Protein AF-0000000086877430 (afdb_homodimer)

Nearest PDB structures (foldseek):
  5hc3-assembly2_D  TM=6.395E-01  e=6.367E-08  uncultured bacterium
  5hc3-assembly2_C  TM=6.429E-01  e=2.778E-07  uncultured bacterium
  5hc5-assembly1_B  TM=6.258E-01  e=2.173E-07  uncultured bacterium
  5hc5-assembly2_D  TM=6.381E-01  e=4.016E-07  uncultured bacterium
  5hc4-assembly2_C  TM=6.239E-01  e=1.458E-06  uncultured bacterium

InterPro domains:
  IPR006093 Oxygen oxidoreductase covalent FAD-binding site [PS00862] (16-50)
  IPR029058 Alpha/Beta hydrolase fold [G3DSA:3.40.50.1820] (10-304)
  IPR029058 Alpha/Beta hydrolase fold [SSF53474] (7-252)

Structure (mmCIF, N/CA/C/O backbone):
data_AF-0000000086877430-model_v1
#
loop_
_entity.id
_entity.type
_entity.pdbx_description
1 polymer Chlorophyllase
#
loop_
_atom_site.group_PDB
_atom_site.id
_atom_site.type_symbol
_atom_site.label_atom_id
_atom_site.label_alt_id
_atom_site.label_comp_id
_atom_site.label_asym_id
_atom_site.label_entity_id
_atom_site.label_seq_id
_atom_site.pdbx_PDB_ins_code
_atom_site.Cartn_x
_atom_site.Cartn_y
_atom_site.Cartn_z
_atom_site.occupancy
_atom_site.B_iso_or_equiv
_atom_site.auth_seq_id
_atom_site.auth_comp_id
_atom_site.auth_asym_id
_atom_site.auth_atom_id
_atom_site.pdbx_PDB_model_num
ATOM 1 N N . MET A 1 1 ? 20.328 -13.477 3.502 1 78.12 1 MET A N 1
ATOM 2 C CA . MET A 1 1 ? 20.688 -14.234 2.307 1 78.12 1 MET A CA 1
ATOM 3 C C . MET A 1 1 ? 21.312 -13.32 1.253 1 78.12 1 MET A C 1
ATOM 5 O O . MET A 1 1 ? 20.688 -12.344 0.824 1 78.12 1 MET A O 1
ATOM 9 N N . GLU A 1 2 ? 22.562 -13.539 0.945 1 79 2 GLU A N 1
ATOM 10 C CA . GLU A 1 2 ? 23.25 -12.711 -0.045 1 79 2 GLU A CA 1
ATOM 11 C C . GLU A 1 2 ? 23.156 -13.328 -1.439 1 79 2 GLU A C 1
ATOM 13 O O . GLU A 1 2 ? 23.672 -14.422 -1.683 1 79 2 GLU A O 1
ATOM 18 N N . ILE A 1 3 ? 22.266 -12.773 -2.244 1 85.19 3 ILE A N 1
ATOM 19 C CA . ILE A 1 3 ? 22.172 -13.188 -3.639 1 85.19 3 ILE A CA 1
ATOM 20 C C . ILE A 1 3 ? 22.516 -12.008 -4.551 1 85.19 3 ILE A C 1
ATOM 22 O O . ILE A 1 3 ? 22.312 -10.852 -4.18 1 85.19 3 ILE A O 1
ATOM 26 N N . ASN A 1 4 ? 23.203 -12.367 -5.645 1 85.69 4 ASN A N 1
ATOM 27 C CA . ASN A 1 4 ? 23.469 -11.328 -6.633 1 85.69 4 ASN A CA 1
ATOM 28 C C . ASN A 1 4 ? 22.203 -10.867 -7.336 1 85.69 4 ASN A C 1
ATOM 30 O O . ASN A 1 4 ? 21.641 -11.602 -8.148 1 85.69 4 ASN A O 1
ATOM 34 N N . ILE A 1 5 ? 21.734 -9.75 -6.914 1 90.88 5 ILE A N 1
ATOM 35 C CA . ILE A 1 5 ? 20.531 -9.172 -7.492 1 90.88 5 ILE A CA 1
ATOM 36 C C . ILE A 1 5 ? 20.828 -7.762 -8 1 90.88 5 ILE A C 1
ATOM 38 O O . ILE A 1 5 ? 21.703 -7.082 -7.48 1 90.88 5 ILE A O 1
ATOM 42 N N . SER A 1 6 ? 20.234 -7.406 -9.062 1 86.75 6 SER A N 1
ATOM 43 C CA . SER A 1 6 ? 20.422 -6.074 -9.633 1 86.75 6 SER A CA 1
ATOM 44 C C . SER A 1 6 ? 20.078 -4.992 -8.617 1 86.75 6 SER A C 1
ATOM 46 O O . SER A 1 6 ? 19.25 -5.211 -7.73 1 86.75 6 SER A O 1
ATOM 48 N N . SER A 1 7 ? 20.75 -3.871 -8.703 1 92.94 7 SER A N 1
ATOM 49 C CA . SER A 1 7 ? 20.359 -2.715 -7.898 1 92.94 7 SER A CA 1
ATOM 50 C C . SER A 1 7 ? 18.938 -2.262 -8.227 1 92.94 7 SER A C 1
ATOM 52 O O . SER A 1 7 ? 18.531 -2.268 -9.391 1 92.94 7 SER A O 1
ATOM 54 N N . PRO A 1 8 ? 18.203 -1.957 -7.258 1 97.31 8 PRO A N 1
ATOM 55 C CA . PRO A 1 8 ? 16.828 -1.559 -7.508 1 97.31 8 PRO A CA 1
ATOM 56 C C . PRO A 1 8 ? 16.719 -0.225 -8.25 1 97.31 8 PRO A C 1
ATOM 58 O O . PRO A 1 8 ? 17.469 0.707 -7.957 1 97.31 8 PRO A O 1
ATOM 61 N N . ALA A 1 9 ? 15.875 -0.131 -9.195 1 98 9 ALA A N 1
ATOM 62 C CA . ALA A 1 9 ? 15.508 1.114 -9.859 1 98 9 ALA A CA 1
ATOM 63 C C . ALA A 1 9 ? 14.273 1.736 -9.211 1 98 9 ALA A C 1
ATOM 65 O O . ALA A 1 9 ? 13.477 1.039 -8.57 1 98 9 ALA A O 1
ATOM 66 N N . PRO A 1 10 ? 14.125 3.076 -9.359 1 98.31 10 PRO A N 1
ATOM 67 C CA . PRO A 1 10 ? 12.805 3.619 -9.031 1 98.31 10 PRO A CA 1
ATOM 68 C C . PRO A 1 10 ? 11.68 2.973 -9.828 1 98.31 10 PRO A C 1
ATOM 70 O O . PRO A 1 10 ? 11.914 2.463 -10.93 1 98.31 10 PRO A O 1
ATOM 73 N N . THR A 1 11 ? 10.531 2.982 -9.227 1 98.69 11 THR A N 1
ATOM 74 C CA . THR A 1 11 ? 9.414 2.332 -9.891 1 98.69 11 THR A CA 1
ATOM 75 C C . THR A 1 11 ? 8.273 3.322 -10.133 1 98.69 11 THR A C 1
ATOM 77 O O . THR A 1 11 ? 8.117 4.285 -9.383 1 98.69 11 THR A O 1
ATOM 80 N N . LEU A 1 12 ? 7.562 3.111 -11.211 1 98.38 12 LEU A N 1
ATOM 81 C CA . LEU A 1 12 ? 6.316 3.797 -11.555 1 98.38 12 LEU A CA 1
ATOM 82 C C . LEU A 1 12 ? 5.125 2.852 -11.43 1 98.38 12 LEU A C 1
ATOM 84 O O . LEU A 1 12 ? 5.148 1.746 -11.977 1 98.38 12 LEU A O 1
ATOM 88 N N . SER A 1 13 ? 4.18 3.262 -10.695 1 98.75 13 SER A N 1
ATOM 89 C CA . SER A 1 13 ? 2.936 2.516 -10.539 1 98.75 13 SER A CA 1
ATOM 90 C C . SER A 1 13 ? 1.74 3.32 -11.031 1 98.75 13 SER A C 1
ATOM 92 O O . SER A 1 13 ? 1.58 4.488 -10.672 1 98.75 13 SER A O 1
ATOM 94 N N . PHE A 1 14 ? 0.919 2.754 -11.898 1 98.81 14 PHE A N 1
ATOM 95 C CA . PHE A 1 14 ? -0.222 3.418 -12.516 1 98.81 14 PHE A CA 1
ATOM 96 C C . PHE A 1 14 ? -1.507 2.643 -12.258 1 98.81 14 PHE A C 1
ATOM 98 O O . PHE A 1 14 ? -1.559 1.428 -12.461 1 98.81 14 PHE A O 1
ATOM 105 N N . SER A 1 15 ? -2.504 3.332 -11.758 1 98.75 15 SER A N 1
ATOM 106 C CA . SER A 1 15 ? -3.766 2.654 -11.477 1 98.75 15 SER A CA 1
ATOM 107 C C . SER A 1 15 ? -4.93 3.641 -11.469 1 98.75 15 SER A C 1
ATOM 109 O O . SER A 1 15 ? -4.746 4.82 -11.164 1 98.75 15 SER A O 1
ATOM 111 N N . PRO A 1 16 ? -6.129 3.283 -11.852 1 98.62 16 PRO A N 1
ATOM 112 C CA . PRO A 1 16 ? -6.359 1.993 -12.5 1 98.62 16 PRO A CA 1
ATOM 113 C C . PRO A 1 16 ? -6.125 2.045 -14.008 1 98.62 16 PRO A C 1
ATOM 115 O O . PRO A 1 16 ? -6.266 3.105 -14.625 1 98.62 16 PRO A O 1
ATOM 118 N N . VAL A 1 17 ? -5.582 0.958 -14.547 1 98.81 17 VAL A N 1
ATOM 119 C CA . VAL A 1 17 ? -5.832 0.656 -15.953 1 98.81 17 VAL A CA 1
ATOM 120 C C . VAL A 1 17 ? -7.133 -0.132 -16.094 1 98.81 17 VAL A C 1
ATOM 122 O O . VAL A 1 17 ? -7.371 -1.081 -15.344 1 98.81 17 VAL A O 1
ATOM 125 N N . VAL A 1 18 ? -7.984 0.205 -17.031 1 98.56 18 VAL A N 1
ATOM 126 C CA . VAL A 1 18 ? -9.312 -0.391 -17.125 1 98.56 18 VAL A CA 1
ATOM 127 C C . VAL A 1 18 ? -9.445 -1.147 -18.438 1 98.56 18 VAL A C 1
ATOM 129 O O . VAL A 1 18 ? -9.141 -0.607 -19.516 1 98.56 18 VAL A O 1
ATOM 132 N N . LEU A 1 19 ? -9.836 -2.363 -18.391 1 98.56 19 LEU A N 1
ATOM 133 C CA . LEU A 1 19 ? -10.18 -3.176 -19.562 1 98.56 19 LEU A CA 1
ATOM 134 C C . LEU A 1 19 ? -11.633 -3.619 -19.5 1 98.56 19 LEU A C 1
ATOM 136 O O . LEU A 1 19 ? -12.102 -4.129 -18.484 1 98.56 19 LEU A O 1
ATOM 140 N N . SER A 1 20 ? -12.305 -3.422 -20.531 1 97.5 20 SER A N 1
ATOM 141 C CA . SER A 1 20 ? -13.633 -4.023 -20.656 1 97.5 20 SER A CA 1
ATOM 142 C C . SER A 1 20 ? -13.531 -5.516 -20.938 1 97.5 20 SER A C 1
ATOM 144 O O . SER A 1 20 ? -12.711 -5.949 -21.75 1 97.5 20 SER A O 1
ATOM 146 N N . VAL A 1 21 ? -14.289 -6.297 -20.219 1 96.38 21 VAL A N 1
ATOM 147 C CA . VAL A 1 21 ? -14.398 -7.738 -20.438 1 96.38 21 VAL A CA 1
ATOM 148 C C . VAL A 1 21 ? -15.844 -8.109 -20.75 1 96.38 21 VAL A C 1
ATOM 150 O O . VAL A 1 21 ? -16.734 -7.891 -19.938 1 96.38 21 VAL A O 1
ATOM 153 N N . PRO A 1 22 ? -16.125 -8.633 -21.922 1 94.38 22 PRO A N 1
ATOM 154 C CA . PRO A 1 22 ? -17.5 -8.992 -22.266 1 94.38 22 PRO A CA 1
ATOM 155 C C . PRO A 1 22 ? -18.141 -9.922 -21.234 1 94.38 22 PRO A C 1
ATOM 157 O O . PRO A 1 22 ? -17.562 -10.945 -20.875 1 94.38 22 PRO A O 1
ATOM 160 N N . GLY A 1 23 ? -19.297 -9.492 -20.781 1 92.12 23 GLY A N 1
ATOM 161 C CA . GLY A 1 23 ? -20.078 -10.336 -19.891 1 92.12 23 GLY A CA 1
ATOM 162 C C . GLY A 1 23 ? -19.656 -10.219 -18.438 1 92.12 23 GLY A C 1
ATOM 163 O O . GLY A 1 23 ? -20.297 -10.789 -17.547 1 92.12 23 GLY A O 1
ATOM 164 N N . ARG A 1 24 ? -18.594 -9.555 -18.172 1 94.44 24 ARG A N 1
ATOM 165 C CA . ARG A 1 24 ? -18.125 -9.375 -16.797 1 94.44 24 ARG A CA 1
ATOM 166 C C . ARG A 1 24 ? -18.984 -8.352 -16.062 1 94.44 24 ARG A C 1
ATOM 168 O O . ARG A 1 24 ? -19.406 -7.355 -16.641 1 94.44 24 ARG A O 1
ATOM 175 N N . ALA A 1 25 ? -19.25 -8.547 -14.82 1 93.81 25 ALA A N 1
ATOM 176 C CA . ALA A 1 25 ? -20.156 -7.719 -14.031 1 93.81 25 ALA A CA 1
ATOM 177 C C . ALA A 1 25 ? -19.672 -6.27 -13.984 1 93.81 25 ALA A C 1
ATOM 179 O O . ALA A 1 25 ? -20.484 -5.34 -13.969 1 93.81 25 ALA A O 1
ATOM 180 N N . VAL A 1 26 ? -18.375 -6.051 -13.852 1 96.25 26 VAL A N 1
ATOM 181 C CA . VAL A 1 26 ? -17.75 -4.734 -13.859 1 96.25 26 VAL A CA 1
ATOM 182 C C . VAL A 1 26 ? -16.453 -4.785 -14.672 1 96.25 26 VAL A C 1
ATOM 184 O O . VAL A 1 26 ? -15.891 -5.863 -14.883 1 96.25 26 VAL A O 1
ATOM 187 N N . ASP A 1 27 ? -15.969 -3.666 -15.125 1 97.88 27 ASP A N 1
ATOM 188 C CA . ASP A 1 27 ? -14.719 -3.613 -15.875 1 97.88 27 ASP A CA 1
ATOM 189 C C . ASP A 1 27 ? -13.555 -4.129 -15.039 1 97.88 27 ASP A C 1
ATOM 191 O O . ASP A 1 27 ? -13.57 -4.027 -13.812 1 97.88 27 ASP A O 1
ATOM 195 N N . LEU A 1 28 ? -12.648 -4.742 -15.719 1 98.75 28 LEU A N 1
ATOM 196 C CA . LEU A 1 28 ? -11.43 -5.211 -15.062 1 98.75 28 LEU A CA 1
ATOM 197 C C . LEU A 1 28 ? -10.477 -4.051 -14.797 1 98.75 28 LEU A C 1
ATOM 199 O O . LEU A 1 28 ? -10.031 -3.383 -15.727 1 98.75 28 LEU A O 1
ATOM 203 N N . GLN A 1 29 ? -10.242 -3.791 -13.539 1 98.75 29 GLN A N 1
ATOM 204 C CA . GLN A 1 29 ? -9.297 -2.756 -13.148 1 98.75 29 GLN A CA 1
ATOM 205 C C . GLN A 1 29 ? -8 -3.369 -12.625 1 98.75 29 GLN A C 1
ATOM 207 O O . GLN A 1 29 ? -8.023 -4.398 -11.953 1 98.75 29 GLN A O 1
ATOM 212 N N . MET A 1 30 ? -6.895 -2.744 -12.984 1 98.88 30 MET A N 1
ATOM 213 C CA . MET A 1 30 ? -5.609 -3.295 -12.562 1 98.88 30 MET A CA 1
ATOM 214 C C . MET A 1 30 ? -4.621 -2.182 -12.227 1 98.88 30 MET A C 1
ATOM 216 O O . MET A 1 30 ? -4.828 -1.028 -12.609 1 98.88 30 MET A O 1
ATOM 220 N N . ARG A 1 31 ? -3.674 -2.457 -11.438 1 98.88 31 ARG A N 1
ATOM 221 C CA . ARG A 1 31 ? -2.471 -1.662 -11.211 1 98.88 31 ARG A CA 1
ATOM 222 C C . ARG A 1 31 ? -1.286 -2.229 -11.984 1 98.88 31 ARG A C 1
ATOM 224 O O . ARG A 1 31 ? -1.097 -3.447 -12.039 1 98.88 31 ARG A O 1
ATOM 231 N N . VAL A 1 32 ? -0.552 -1.363 -12.625 1 98.94 32 VAL A N 1
ATOM 232 C CA . VAL A 1 32 ? 0.665 -1.747 -13.336 1 98.94 32 VAL A CA 1
ATOM 233 C C . VAL A 1 32 ? 1.867 -1.037 -12.719 1 98.94 32 VAL A C 1
ATOM 235 O O . VAL A 1 32 ? 1.886 0.191 -12.617 1 98.94 32 VAL A O 1
ATOM 238 N N . THR A 1 33 ? 2.85 -1.758 -12.25 1 98.94 33 THR A N 1
ATOM 239 C CA . THR A 1 33 ? 4.082 -1.234 -11.672 1 98.94 33 THR A CA 1
ATOM 240 C C . THR A 1 33 ? 5.289 -1.655 -12.508 1 98.94 33 THR A C 1
ATOM 242 O O . THR A 1 33 ? 5.457 -2.836 -12.812 1 98.94 33 THR A O 1
ATOM 245 N N . ALA A 1 34 ? 6.109 -0.729 -12.875 1 98.81 34 ALA A N 1
ATOM 246 C CA . ALA A 1 34 ? 7.246 -0.963 -13.758 1 98.81 34 ALA A CA 1
ATOM 247 C C . ALA A 1 34 ? 8.484 -0.203 -13.281 1 98.81 34 ALA A C 1
ATOM 249 O O . ALA A 1 34 ? 8.367 0.812 -12.594 1 98.81 34 ALA A O 1
ATOM 250 N N . PRO A 1 35 ? 9.68 -0.767 -13.562 1 98.56 35 PRO A N 1
ATOM 251 C CA . PRO A 1 35 ? 10.867 0.068 -13.336 1 98.56 35 PRO A CA 1
ATOM 252 C C . PRO A 1 35 ? 10.883 1.316 -14.211 1 98.56 35 PRO A C 1
ATOM 254 O O . PRO A 1 35 ? 10.445 1.272 -15.367 1 98.56 35 PRO A O 1
ATOM 257 N N . ALA A 1 36 ? 11.406 2.361 -13.711 1 97.06 36 ALA A N 1
ATOM 258 C CA . ALA A 1 36 ? 11.445 3.633 -14.43 1 97.06 36 ALA A CA 1
ATOM 259 C C . ALA A 1 36 ? 12.328 3.533 -15.672 1 97.06 36 ALA A C 1
ATOM 261 O O . ALA A 1 36 ? 12.156 4.293 -16.625 1 97.06 36 ALA A O 1
ATOM 262 N N . THR A 1 37 ? 13.25 2.605 -15.625 1 95.88 37 THR A N 1
ATOM 263 C CA . THR A 1 37 ? 14.195 2.463 -16.734 1 95.88 37 THR A CA 1
ATOM 264 C C . THR A 1 37 ? 14.219 1.023 -17.234 1 95.88 37 THR A C 1
ATOM 266 O O . THR A 1 37 ? 13.664 0.126 -16.594 1 95.88 37 THR A O 1
ATOM 269 N N . GLY A 1 38 ? 14.758 0.884 -18.422 1 96.56 38 GLY A N 1
ATOM 270 C CA . GLY A 1 38 ? 14.914 -0.44 -19 1 96.56 38 GLY A CA 1
ATOM 271 C C . GLY A 1 38 ? 13.945 -0.704 -20.141 1 96.56 38 GLY A C 1
ATOM 272 O O . GLY A 1 38 ? 12.961 0.023 -20.312 1 96.56 38 GLY A O 1
ATOM 273 N N . SER A 1 39 ? 14.289 -1.677 -20.953 1 97.69 39 SER A N 1
ATOM 274 C CA . SER A 1 39 ? 13.484 -2.152 -22.078 1 97.69 39 SER A CA 1
ATOM 275 C C . SER A 1 39 ? 13.414 -3.676 -22.094 1 97.69 39 SER A C 1
ATOM 277 O O . SER A 1 39 ? 14.094 -4.344 -21.312 1 97.69 39 SER A O 1
ATOM 279 N N . GLU A 1 40 ? 12.5 -4.16 -22.969 1 98.25 40 GLU A N 1
ATOM 280 C CA . GLU A 1 40 ? 12.281 -5.602 -23.047 1 98.25 40 GLU A CA 1
ATOM 281 C C . GLU A 1 40 ? 12.031 -6.199 -21.672 1 98.25 40 GLU A C 1
ATOM 283 O O . GLU A 1 40 ? 12.695 -7.16 -21.266 1 98.25 40 GLU A O 1
ATOM 288 N N . LEU A 1 41 ? 11.18 -5.543 -20.969 1 98.69 41 LEU A N 1
ATOM 289 C CA . LEU A 1 41 ? 10.898 -5.93 -19.594 1 98.69 41 LEU A CA 1
ATOM 290 C C . LEU A 1 41 ? 9.969 -7.137 -19.547 1 98.69 41 LEU A C 1
ATOM 292 O O . LEU A 1 41 ? 8.891 -7.121 -20.141 1 98.69 41 LEU A O 1
ATOM 296 N N . PRO A 1 42 ? 10.352 -8.195 -18.859 1 98.88 42 PRO A N 1
ATOM 297 C CA . PRO A 1 42 ? 9.43 -9.312 -18.641 1 98.88 42 PRO A CA 1
ATOM 298 C C . PRO A 1 42 ? 8.227 -8.93 -17.781 1 98.88 42 PRO A C 1
ATOM 300 O O . PRO A 1 42 ? 8.258 -7.902 -17.094 1 98.88 42 PRO A O 1
ATOM 303 N N . ILE A 1 43 ? 7.16 -9.75 -17.875 1 98.94 43 ILE A N 1
ATOM 304 C CA . ILE A 1 43 ? 5.875 -9.422 -17.266 1 98.94 43 ILE A CA 1
ATOM 305 C C . ILE A 1 43 ? 5.539 -10.461 -16.188 1 98.94 43 ILE A C 1
ATOM 307 O O . ILE A 1 43 ? 5.742 -11.656 -16.391 1 98.94 43 ILE A O 1
ATOM 311 N N . ILE A 1 44 ? 5.121 -10.023 -15.055 1 99 44 ILE A N 1
ATOM 312 C CA . ILE A 1 44 ? 4.512 -10.883 -14.047 1 99 44 ILE A CA 1
ATOM 313 C C . ILE A 1 44 ? 3.035 -10.531 -13.891 1 99 44 ILE A C 1
ATOM 315 O O . ILE A 1 44 ? 2.697 -9.383 -13.586 1 99 44 ILE A O 1
ATOM 319 N N . LEU A 1 45 ? 2.123 -11.43 -14.148 1 99 45 LEU A N 1
ATOM 320 C CA . LEU A 1 45 ? 0.729 -11.32 -13.734 1 99 45 LEU A CA 1
ATOM 321 C C . LEU A 1 45 ? 0.551 -11.773 -12.289 1 99 45 LEU A C 1
ATOM 323 O O . LEU A 1 45 ? 0.871 -12.914 -11.953 1 99 45 LEU A O 1
ATOM 327 N N . LEU A 1 46 ? 0.121 -10.891 -11.414 1 99 46 LEU A N 1
ATOM 328 C CA . LEU A 1 46 ? 0.008 -11.203 -9.992 1 99 46 LEU A CA 1
ATOM 329 C C . LEU A 1 46 ? -1.454 -11.32 -9.57 1 99 46 LEU A C 1
ATOM 331 O O . LEU A 1 46 ? -2.197 -10.336 -9.633 1 99 46 LEU A O 1
ATOM 335 N N . SER A 1 47 ? -1.87 -12.469 -9.164 1 98.94 47 SER A N 1
ATOM 336 C CA . SER A 1 47 ? -3.244 -12.766 -8.773 1 98.94 47 SER A CA 1
ATOM 337 C C . SER A 1 47 ? -3.396 -12.773 -7.258 1 98.94 47 SER A C 1
ATOM 339 O O . SER A 1 47 ? -2.727 -13.539 -6.562 1 98.94 47 SER A O 1
ATOM 341 N N . HIS A 1 48 ? -4.258 -11.914 -6.758 1 98.88 48 HIS A N 1
ATOM 342 C CA . HIS A 1 48 ? -4.465 -11.812 -5.32 1 98.88 48 HIS A CA 1
ATOM 343 C C . HIS A 1 48 ? -5.289 -12.984 -4.793 1 98.88 48 HIS A C 1
ATOM 345 O O . HIS A 1 48 ? -5.98 -13.656 -5.562 1 98.88 48 HIS A O 1
ATOM 351 N N . GLY A 1 49 ? -5.156 -13.227 -3.531 1 98.44 49 GLY A N 1
ATOM 352 C CA . GLY A 1 49 ? -5.941 -14.25 -2.863 1 98.44 49 GLY A CA 1
ATOM 353 C C . GLY A 1 49 ? -7.352 -13.797 -2.529 1 98.44 49 GLY A C 1
ATOM 354 O O . GLY A 1 49 ? -7.871 -12.867 -3.145 1 98.44 49 GLY A O 1
ATOM 355 N N . HIS A 1 50 ? -7.969 -14.594 -1.764 1 96.38 50 HIS A N 1
ATOM 356 C CA . HIS A 1 50 ? -9.305 -14.305 -1.249 1 96.38 50 HIS A CA 1
ATOM 357 C C . HIS A 1 50 ? -9.312 -14.297 0.276 1 96.38 50 HIS A C 1
ATOM 359 O O . HIS A 1 50 ? -8.57 -15.047 0.911 1 96.38 50 HIS A O 1
ATOM 365 N N . GLY A 1 51 ? -10.094 -13.469 0.875 1 91.56 51 GLY A N 1
ATOM 366 C CA . GLY A 1 51 ? -10.195 -13.398 2.322 1 91.56 51 GLY A CA 1
ATOM 367 C C . GLY A 1 51 ? -11.016 -12.219 2.807 1 91.56 51 GLY A C 1
ATOM 368 O O . GLY A 1 51 ? -11.68 -11.547 2.012 1 91.56 51 GLY A O 1
ATOM 369 N N . PRO A 1 52 ? -11.008 -12 4.059 1 90.44 52 PRO A N 1
ATOM 370 C CA . PRO A 1 52 ? -11.93 -11.039 4.664 1 90.44 52 PRO A CA 1
ATOM 371 C C . PRO A 1 52 ? -11.406 -9.602 4.598 1 90.44 52 PRO A C 1
ATOM 373 O O . PRO A 1 52 ? -12.102 -8.672 5.027 1 90.44 52 PRO A O 1
ATOM 376 N N . SER A 1 53 ? -10.164 -9.422 4.09 1 96.06 53 SER A N 1
ATOM 377 C CA . SER A 1 53 ? -9.648 -8.055 4 1 96.06 53 SER A CA 1
ATOM 378 C C . SER A 1 53 ? -10.539 -7.188 3.111 1 96.06 53 SER A C 1
ATOM 380 O O . SER A 1 53 ? -11.07 -7.664 2.105 1 96.06 53 SER A O 1
ATOM 382 N N . ASN A 1 54 ? -10.625 -5.891 3.449 1 97.31 54 ASN A N 1
ATOM 383 C CA . ASN A 1 54 ? -11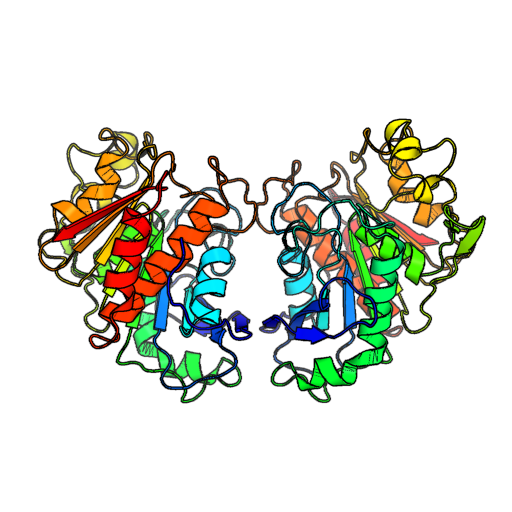.477 -4.969 2.697 1 97.31 54 ASN A CA 1
ATOM 384 C C . ASN A 1 54 ? -10.844 -4.602 1.354 1 97.31 54 ASN A C 1
ATOM 386 O O . ASN A 1 54 ? -11.555 -4.406 0.366 1 97.31 54 ASN A O 1
ATOM 390 N N . HIS A 1 55 ? -9.461 -4.516 1.332 1 97.81 55 HIS A N 1
ATOM 391 C CA . HIS A 1 55 ? -8.859 -3.893 0.158 1 97.81 55 HIS A CA 1
ATOM 392 C C . HIS A 1 55 ? -7.699 -4.723 -0.376 1 97.81 55 HIS A C 1
ATOM 394 O O . HIS A 1 55 ? -7.285 -4.551 -1.525 1 97.81 55 HIS A O 1
ATOM 400 N N . LEU A 1 56 ? -7.137 -5.656 0.407 1 98.06 56 LEU A N 1
ATOM 401 C CA . LEU A 1 56 ? -5.883 -6.301 0.033 1 98.06 56 LEU A CA 1
ATOM 402 C C . LEU A 1 56 ? -6.102 -7.297 -1.102 1 98.06 56 LEU A C 1
ATOM 404 O O . LEU A 1 56 ? -5.199 -7.527 -1.911 1 98.06 56 LEU A O 1
ATOM 408 N N . SER A 1 57 ? -7.301 -7.93 -1.146 1 98.06 57 SER A N 1
ATOM 409 C CA . SER A 1 57 ? -7.633 -8.836 -2.238 1 98.06 57 SER A CA 1
ATOM 410 C C . SER A 1 57 ? -8.086 -8.07 -3.477 1 98.06 57 SER A C 1
ATOM 412 O O . SER A 1 57 ? -9.211 -8.234 -3.941 1 98.06 57 SER A O 1
ATOM 414 N N . SER A 1 58 ? -7.27 -7.266 -4.023 1 98.62 58 SER A N 1
ATOM 415 C CA . SER A 1 58 ? -7.492 -6.367 -5.152 1 98.62 58 SER A CA 1
ATOM 416 C C . SER A 1 58 ? -6.172 -5.852 -5.719 1 98.62 58 SER A C 1
ATOM 418 O O . SER A 1 58 ? -5.102 -6.344 -5.355 1 98.62 58 SER A O 1
ATOM 420 N N . LEU A 1 59 ? -6.254 -4.801 -6.586 1 98.75 59 LEU A N 1
ATOM 421 C CA . LEU A 1 59 ? -5.082 -4.133 -7.141 1 98.75 59 LEU A CA 1
ATOM 422 C C . LEU A 1 59 ? -4.332 -3.363 -6.059 1 98.75 59 LEU A C 1
ATOM 424 O O . LEU A 1 59 ? -3.215 -2.891 -6.289 1 98.75 59 LEU A O 1
ATOM 428 N N . ASN A 1 60 ? -4.848 -3.281 -4.785 1 98.5 60 ASN A N 1
ATOM 429 C CA . ASN A 1 60 ? -4.234 -2.533 -3.693 1 98.5 60 ASN A CA 1
ATOM 430 C C . ASN A 1 60 ? -3.389 -3.436 -2.801 1 98.5 60 ASN A C 1
ATOM 432 O O . ASN A 1 60 ? -2.768 -2.963 -1.845 1 98.5 60 ASN A O 1
ATOM 436 N N . GLY A 1 61 ? -3.359 -4.742 -3.096 1 98.56 61 GLY A N 1
ATOM 437 C CA . GLY A 1 61 ? -2.629 -5.684 -2.264 1 98.56 61 GLY A CA 1
ATOM 438 C C . GLY A 1 61 ? -1.288 -6.086 -2.852 1 98.56 61 GLY A C 1
ATOM 439 O O . GLY A 1 61 ? -0.975 -5.734 -3.99 1 98.56 61 GLY A O 1
ATOM 440 N N . TYR A 1 62 ? -0.428 -6.625 -1.98 1 98.81 62 TYR A N 1
ATOM 441 C CA . TYR A 1 62 ? 0.791 -7.348 -2.33 1 98.81 62 TYR A CA 1
ATOM 442 C C . TYR A 1 62 ? 1.896 -6.383 -2.744 1 98.81 62 TYR A C 1
ATOM 444 O O . TYR A 1 62 ? 2.768 -6.73 -3.543 1 98.81 62 TYR A O 1
ATOM 452 N N . ALA A 1 63 ? 1.87 -5.188 -2.199 1 98.69 63 ALA A N 1
ATOM 453 C CA . ALA A 1 63 ? 2.895 -4.188 -2.484 1 98.69 63 ALA A CA 1
ATOM 454 C C . ALA A 1 63 ? 4.289 -4.723 -2.17 1 98.69 63 ALA A C 1
ATOM 456 O O . ALA A 1 63 ? 5.242 -4.457 -2.904 1 98.69 63 ALA A O 1
ATOM 457 N N . PRO A 1 64 ? 4.527 -5.539 -1.091 1 98.75 64 PRO A N 1
ATOM 458 C CA . PRO A 1 64 ? 5.879 -6.02 -0.796 1 98.75 64 PRO A CA 1
ATOM 459 C C . PRO A 1 64 ? 6.496 -6.793 -1.959 1 98.75 64 PRO A C 1
ATOM 461 O O . PRO A 1 64 ? 7.695 -6.664 -2.227 1 98.75 64 PRO A O 1
ATOM 464 N N . LEU A 1 65 ? 5.656 -7.52 -2.662 1 98.94 65 LEU A N 1
ATOM 465 C CA . LEU A 1 65 ? 6.164 -8.32 -3.771 1 98.94 65 LEU A CA 1
ATOM 466 C C . LEU A 1 65 ? 6.227 -7.492 -5.051 1 98.94 65 LEU A C 1
ATOM 468 O O . LEU A 1 65 ? 7.254 -7.473 -5.734 1 98.94 65 LEU A O 1
ATOM 472 N N . ALA A 1 66 ? 5.137 -6.793 -5.383 1 98.94 66 ALA A N 1
ATOM 473 C CA . ALA A 1 66 ? 5.031 -6.039 -6.633 1 98.94 66 ALA A CA 1
ATOM 474 C C . ALA A 1 66 ? 6.121 -4.977 -6.727 1 98.94 66 ALA A C 1
ATOM 476 O O . ALA A 1 66 ? 6.77 -4.836 -7.766 1 98.94 66 ALA A O 1
ATOM 477 N N . ASN A 1 67 ? 6.332 -4.254 -5.629 1 98.75 67 ASN A N 1
ATOM 478 C CA . ASN A 1 67 ? 7.34 -3.201 -5.621 1 98.75 67 ASN A CA 1
ATOM 479 C C . ASN A 1 67 ? 8.742 -3.768 -5.805 1 98.75 67 ASN A C 1
ATOM 481 O O . ASN A 1 67 ? 9.555 -3.203 -6.543 1 98.75 67 ASN A O 1
ATOM 485 N N . PHE A 1 68 ? 9.008 -4.887 -5.129 1 98.75 68 PHE A N 1
ATOM 486 C CA . PHE A 1 68 ? 10.336 -5.48 -5.223 1 98.75 68 PHE A CA 1
ATOM 487 C C . PHE A 1 68 ? 10.602 -5.988 -6.633 1 98.75 68 PHE A C 1
ATOM 489 O O . PHE A 1 68 ? 11.648 -5.695 -7.219 1 98.75 68 PHE A O 1
ATOM 496 N N . TRP A 1 69 ? 9.633 -6.785 -7.184 1 98.88 69 TRP A N 1
ATOM 497 C CA . TRP A 1 69 ? 9.805 -7.336 -8.523 1 98.88 69 TRP A CA 1
ATOM 498 C C . TRP A 1 69 ? 9.969 -6.223 -9.555 1 98.88 69 TRP A C 1
ATOM 500 O O . TRP A 1 69 ? 10.852 -6.297 -10.414 1 98.88 69 TRP A O 1
ATOM 510 N N . ALA A 1 70 ? 9.188 -5.172 -9.438 1 98.88 70 ALA A N 1
ATOM 511 C CA . ALA A 1 70 ? 9.273 -4.062 -10.383 1 98.88 70 ALA A CA 1
ATOM 512 C C . ALA A 1 70 ? 10.617 -3.352 -10.273 1 98.88 70 ALA A C 1
ATOM 514 O O . ALA A 1 70 ? 11.266 -3.072 -11.289 1 98.88 70 ALA A O 1
ATOM 515 N N . ALA A 1 71 ? 11.039 -3.094 -9.047 1 98.75 71 ALA A N 1
ATOM 516 C CA . ALA A 1 71 ? 12.305 -2.398 -8.844 1 98.75 71 ALA A CA 1
ATOM 517 C C . ALA A 1 71 ? 13.469 -3.193 -9.422 1 98.75 71 ALA A C 1
ATOM 519 O O . ALA A 1 71 ? 14.531 -2.633 -9.719 1 98.75 71 ALA A O 1
ATOM 520 N N . HIS A 1 72 ? 13.219 -4.477 -9.578 1 98.31 72 HIS A N 1
ATOM 521 C CA . HIS A 1 72 ? 14.297 -5.332 -10.055 1 98.31 72 HIS A CA 1
ATOM 522 C C . HIS A 1 72 ? 13.984 -5.883 -11.445 1 98.31 72 HIS A C 1
ATOM 524 O O . HIS A 1 72 ? 14.359 -7.012 -11.766 1 98.31 72 HIS A O 1
ATOM 530 N N . GLY A 1 73 ? 13.195 -5.227 -12.219 1 98.25 73 GLY A N 1
ATOM 531 C CA . GLY A 1 73 ? 13.273 -5.398 -13.664 1 98.25 73 GLY A CA 1
ATOM 532 C C . GLY A 1 73 ? 12.047 -6.07 -14.25 1 98.25 73 GLY A C 1
ATOM 533 O O . GLY A 1 73 ? 12.023 -6.41 -15.43 1 98.25 73 GLY A O 1
ATOM 534 N N . PHE A 1 74 ? 11.008 -6.273 -13.469 1 98.81 74 PHE A N 1
ATOM 535 C CA . PHE A 1 74 ? 9.773 -6.848 -14 1 98.81 74 PHE A CA 1
ATOM 536 C C . PHE A 1 74 ? 8.68 -5.789 -14.094 1 98.81 74 PHE A C 1
ATOM 538 O O . PHE A 1 74 ? 8.648 -4.848 -13.297 1 98.81 74 PHE A O 1
ATOM 545 N N . VAL A 1 75 ? 7.824 -5.887 -15.031 1 98.94 75 VAL A N 1
ATOM 546 C CA . VAL A 1 75 ? 6.539 -5.195 -14.992 1 98.94 75 VAL A CA 1
ATOM 547 C C . VAL A 1 75 ? 5.496 -6.082 -14.312 1 98.94 75 VAL A C 1
ATOM 549 O O . VAL A 1 75 ? 5.301 -7.234 -14.703 1 98.94 75 VAL A O 1
ATOM 552 N N . VAL A 1 76 ? 4.883 -5.59 -13.289 1 99 76 VAL A N 1
ATOM 553 C CA . VAL A 1 76 ? 3.91 -6.363 -12.523 1 99 76 VAL A CA 1
ATOM 554 C C . VAL A 1 76 ? 2.504 -5.832 -12.789 1 99 76 VAL A C 1
ATOM 556 O O . VAL A 1 76 ? 2.254 -4.629 -12.672 1 99 76 VAL A O 1
ATOM 559 N N . ILE A 1 77 ? 1.588 -6.699 -13.203 1 99 77 ILE A N 1
ATOM 560 C CA . ILE A 1 77 ? 0.193 -6.363 -13.469 1 99 77 ILE A CA 1
ATOM 561 C C . ILE A 1 77 ? -0.704 -7.031 -12.422 1 99 77 ILE A C 1
ATOM 563 O O . ILE A 1 77 ? -0.716 -8.258 -12.297 1 99 77 ILE A O 1
ATOM 567 N N . GLN A 1 78 ? -1.426 -6.223 -11.641 1 98.94 78 GLN A N 1
ATOM 568 C CA . GLN A 1 78 ? -2.26 -6.688 -10.531 1 98.94 78 GLN A CA 1
ATOM 569 C C . GLN A 1 78 ? -3.734 -6.395 -10.797 1 98.94 78 GLN A C 1
ATOM 571 O O . GLN A 1 78 ? -4.219 -5.301 -10.5 1 98.94 78 GLN A O 1
ATOM 576 N N . PRO A 1 79 ? -4.512 -7.387 -11.211 1 98.94 79 PRO A N 1
ATOM 577 C CA . PRO A 1 79 ? -5.945 -7.152 -11.414 1 98.94 79 PRO A CA 1
ATOM 578 C C . PRO A 1 79 ? -6.75 -7.234 -10.125 1 98.94 79 PRO A C 1
ATOM 580 O O . PRO A 1 79 ? -6.273 -7.785 -9.125 1 98.94 79 PRO A O 1
ATOM 583 N N . THR A 1 80 ? -7.922 -6.664 -10.156 1 98.81 80 THR A N 1
ATOM 584 C CA . THR A 1 80 ? -8.961 -6.906 -9.156 1 98.81 80 THR A CA 1
ATOM 585 C C . THR A 1 80 ? -9.977 -7.918 -9.672 1 98.81 80 THR A C 1
ATOM 587 O O . THR A 1 80 ? -10.781 -7.609 -10.555 1 98.81 80 THR A O 1
ATOM 590 N N . HIS A 1 81 ? -9.945 -9.086 -9.094 1 98.5 81 HIS A N 1
ATOM 591 C CA . HIS A 1 81 ? -10.883 -10.141 -9.484 1 98.5 81 HIS A CA 1
ATOM 592 C C . HIS A 1 81 ? -12.266 -9.891 -8.883 1 98.5 81 HIS A C 1
ATOM 594 O O . HIS A 1 81 ? -12.398 -9.141 -7.918 1 98.5 81 HIS A O 1
ATOM 600 N N . LEU A 1 82 ? -13.266 -10.547 -9.422 1 97.5 82 LEU A N 1
ATOM 601 C CA . LEU A 1 82 ? -14.656 -10.281 -9.094 1 97.5 82 LEU A CA 1
ATOM 602 C C . LEU A 1 82 ? -14.953 -10.648 -7.645 1 97.5 82 LEU A C 1
ATOM 604 O O . LEU A 1 82 ? -15.914 -10.141 -7.055 1 97.5 82 LEU A O 1
ATOM 608 N N . SER A 1 83 ? -14.148 -11.508 -7.059 1 96.19 83 SER A N 1
ATOM 609 C CA . SER A 1 83 ? -14.383 -11.945 -5.688 1 96.19 83 SER A CA 1
ATOM 610 C C . SER A 1 83 ? -13.953 -10.883 -4.684 1 96.19 83 SER A C 1
ATOM 612 O O . SER A 1 83 ? -14.195 -11.023 -3.482 1 96.19 83 SER A O 1
ATOM 614 N N . SER A 1 84 ? -13.289 -9.852 -5.129 1 97.25 84 SER A N 1
ATOM 615 C CA . SER A 1 84 ? -12.734 -8.844 -4.223 1 97.25 84 SER A CA 1
ATOM 616 C C . SER A 1 84 ? -13.844 -8.125 -3.459 1 97.25 84 SER A C 1
ATOM 618 O O . SER A 1 84 ? -14.828 -7.684 -4.055 1 97.25 84 SER A O 1
ATOM 620 N N . ARG A 1 85 ? -13.594 -7.918 -2.184 1 95.19 85 ARG A N 1
ATOM 621 C CA . ARG A 1 85 ? -14.547 -7.191 -1.35 1 95.19 85 ARG A CA 1
ATOM 622 C C . ARG A 1 85 ? -14.617 -5.723 -1.756 1 95.19 85 ARG A C 1
ATOM 624 O O . ARG A 1 85 ? -15.617 -5.051 -1.506 1 95.19 85 ARG A O 1
ATOM 631 N N . THR A 1 86 ? -13.578 -5.25 -2.398 1 95.88 86 THR A N 1
ATOM 632 C CA . THR A 1 86 ? -13.578 -3.859 -2.846 1 95.88 86 THR A CA 1
ATOM 633 C C . THR A 1 86 ? -14.719 -3.617 -3.838 1 95.88 86 THR A C 1
ATOM 635 O O . THR A 1 86 ? -15.211 -2.496 -3.955 1 95.88 86 THR A O 1
ATOM 638 N N . LEU A 1 87 ? -15.109 -4.664 -4.566 1 95.5 87 LEU A N 1
ATOM 639 C CA . LEU A 1 87 ? -16.141 -4.535 -5.594 1 95.5 87 LEU A CA 1
ATOM 640 C C . LEU A 1 87 ? -17.531 -4.688 -4.996 1 95.5 87 LEU A C 1
ATOM 642 O O . LEU A 1 87 ? -18.516 -4.262 -5.598 1 95.5 87 LEU A O 1
ATOM 646 N N . ASN A 1 88 ? -17.609 -5.309 -3.855 1 89.31 88 ASN A N 1
ATOM 647 C CA . ASN A 1 88 ? -18.859 -5.527 -3.143 1 89.31 88 ASN A CA 1
ATOM 648 C C . ASN A 1 88 ? -19.938 -6.094 -4.066 1 89.31 88 ASN A C 1
ATOM 650 O O . ASN A 1 88 ? -21.047 -5.559 -4.129 1 89.31 88 ASN A O 1
ATOM 654 N N . LEU A 1 89 ? -19.453 -7.152 -4.727 1 89.5 89 LEU A N 1
ATOM 655 C CA . LEU A 1 89 ? -20.406 -7.766 -5.648 1 89.5 89 LEU A CA 1
ATOM 656 C C . LEU A 1 89 ? -21.297 -8.766 -4.922 1 89.5 89 LEU A C 1
ATOM 658 O O . LEU A 1 89 ? -20.875 -9.391 -3.951 1 89.5 89 LEU A O 1
ATOM 662 N N . GLY A 1 90 ? -22.562 -8.688 -4.852 1 82.31 90 GLY A N 1
ATOM 663 C CA . GLY A 1 90 ? -23.516 -9.617 -4.285 1 82.31 90 GLY A CA 1
ATOM 664 C C . GLY A 1 90 ? -23.219 -11.062 -4.621 1 82.31 90 GLY A C 1
ATOM 665 O O . GLY A 1 90 ? -22.203 -11.359 -5.25 1 82.31 90 GLY A O 1
ATOM 666 N N . SER A 1 91 ? -23.875 -12 -4.062 1 80.06 91 SER A N 1
ATOM 667 C CA . SER A 1 91 ? -23.594 -13.43 -4.137 1 80.06 91 SER A CA 1
ATOM 668 C C . SER A 1 91 ? -24.438 -14.109 -5.211 1 80.06 91 SER A C 1
ATOM 670 O O . SER A 1 91 ? -24.281 -15.305 -5.457 1 80.06 91 SER A O 1
ATOM 672 N N . GLY A 1 92 ? -25.094 -13.484 -6.008 1 82.94 92 GLY A N 1
ATOM 673 C CA . GLY A 1 92 ? -26.047 -14.156 -6.887 1 82.94 92 GLY A CA 1
ATOM 674 C C . GLY A 1 92 ? -25.406 -14.711 -8.148 1 82.94 92 GLY A C 1
ATOM 675 O O . GLY A 1 92 ? -26.031 -15.445 -8.898 1 82.94 92 GLY A O 1
ATOM 676 N N . HIS A 1 93 ? -24.203 -14.43 -8.312 1 84.38 93 HIS A N 1
ATOM 677 C CA . HIS A 1 93 ? -23.5 -14.953 -9.477 1 84.38 93 HIS A CA 1
ATOM 678 C C . HIS A 1 93 ? -23.156 -16.422 -9.297 1 84.38 93 HIS A C 1
ATOM 680 O O . HIS A 1 93 ? -22.766 -16.844 -8.211 1 84.38 93 HIS A O 1
ATOM 686 N N . PRO A 1 94 ? -23.25 -17.172 -10.336 1 82.25 94 PRO A N 1
ATOM 687 C CA . PRO A 1 94 ? -23.016 -18.609 -10.211 1 82.25 94 PRO A CA 1
ATOM 688 C C . PRO A 1 94 ? -21.594 -18.938 -9.742 1 82.25 94 PRO A C 1
ATOM 690 O O . PRO A 1 94 ? -21.391 -19.953 -9.078 1 82.25 94 PRO A O 1
ATOM 693 N N . GLU A 1 95 ? -20.688 -18.125 -10.031 1 89.12 95 GLU A N 1
ATOM 694 C CA . GLU A 1 95 ? -19.312 -18.406 -9.664 1 89.12 95 GLU A CA 1
ATOM 695 C C . GLU A 1 95 ? -18.969 -17.812 -8.297 1 89.12 95 GLU A C 1
ATOM 697 O O . GLU A 1 95 ? -17.859 -18 -7.789 1 89.12 95 GLU A O 1
ATOM 702 N N . ALA A 1 96 ? -19.891 -17.109 -7.777 1 91.19 96 ALA A N 1
ATOM 703 C CA . ALA A 1 96 ? -19.641 -16.547 -6.453 1 91.19 96 ALA A CA 1
ATOM 704 C C . ALA A 1 96 ? -19.453 -17.656 -5.414 1 91.19 96 ALA A C 1
ATOM 706 O O . ALA A 1 96 ? -19.984 -18.75 -5.562 1 91.19 96 ALA A O 1
ATOM 707 N N . PRO A 1 97 ? -18.672 -17.391 -4.449 1 92.5 97 PRO A N 1
ATOM 708 C CA . PRO A 1 97 ? -18.047 -16.109 -4.102 1 92.5 97 PRO A CA 1
ATOM 709 C C . PRO A 1 97 ? -16.625 -16 -4.637 1 92.5 97 PRO A C 1
ATOM 711 O O . PRO A 1 97 ? -16.016 -14.922 -4.57 1 92.5 97 PRO A O 1
ATOM 714 N N . LEU A 1 98 ? -16.031 -17.109 -5.254 1 95.06 98 LEU A N 1
ATOM 715 C CA . LEU A 1 98 ? -14.594 -17.094 -5.512 1 95.06 98 LEU A CA 1
ATOM 716 C C . LEU A 1 98 ? -14.305 -16.797 -6.98 1 95.06 98 LEU A C 1
ATOM 718 O O . LEU A 1 98 ? -13.188 -16.438 -7.332 1 95.06 98 LEU A O 1
ATOM 722 N N . TYR A 1 99 ? -15.305 -16.969 -7.816 1 95.88 99 TYR A N 1
ATOM 723 C CA . TYR A 1 99 ? -15.172 -16.641 -9.234 1 95.88 99 TYR A CA 1
ATOM 724 C C . TYR A 1 99 ? -13.953 -17.328 -9.836 1 95.88 99 TYR A C 1
ATOM 726 O O . TYR A 1 99 ? -13.133 -16.688 -10.5 1 95.88 99 TYR A O 1
ATOM 734 N N . TRP A 1 100 ? -13.891 -18.672 -9.609 1 96.75 100 TRP A N 1
ATOM 735 C CA . TRP A 1 100 ? -12.688 -19.453 -9.891 1 96.75 100 TRP A CA 1
ATOM 736 C C . TRP A 1 100 ? -12.352 -19.422 -11.375 1 96.75 100 TRP A C 1
ATOM 738 O O . TRP A 1 100 ? -11.188 -19.328 -11.758 1 96.75 100 TRP A O 1
ATOM 748 N N . ARG A 1 101 ? -13.297 -19.469 -12.273 1 96.94 101 ARG A N 1
ATOM 749 C CA . ARG A 1 101 ? -13.078 -19.438 -13.711 1 96.94 101 ARG A CA 1
ATOM 750 C C . ARG A 1 101 ? -12.75 -18.031 -14.195 1 96.94 101 ARG A C 1
ATOM 752 O O . ARG A 1 101 ? -11.812 -17.828 -14.969 1 96.94 101 ARG A O 1
ATOM 759 N N . SER A 1 102 ? -13.508 -17.078 -13.711 1 97.06 102 SER A N 1
ATOM 760 C CA . SER A 1 102 ? -13.359 -15.68 -14.125 1 97.06 102 SER A CA 1
ATOM 761 C C . SER A 1 102 ? -11.969 -15.156 -13.797 1 97.06 102 SER A C 1
ATOM 763 O O . SER A 1 102 ? -11.414 -14.336 -14.539 1 97.06 102 SER A O 1
ATOM 765 N N . ARG A 1 103 ? -11.406 -15.602 -12.688 1 98.31 103 ARG A N 1
ATOM 766 C CA . ARG A 1 103 ? -10.062 -15.18 -12.305 1 98.31 103 ARG A CA 1
ATOM 767 C C . ARG A 1 103 ? -9.047 -15.555 -13.383 1 98.31 103 ARG A C 1
ATOM 769 O O . ARG A 1 103 ? -8.219 -14.734 -13.766 1 98.31 103 ARG A O 1
ATOM 776 N N . ALA A 1 104 ? -9.094 -16.781 -13.805 1 98.62 104 ALA A N 1
ATOM 777 C CA . ALA A 1 104 ? -8.172 -17.234 -14.844 1 98.62 104 ALA A CA 1
ATOM 778 C C . ALA A 1 104 ? -8.422 -16.516 -16.156 1 98.62 104 ALA A C 1
ATOM 780 O O . ALA A 1 104 ? -7.477 -16.125 -16.844 1 98.62 104 ALA A O 1
ATOM 781 N N . GLN A 1 105 ? -9.672 -16.297 -16.484 1 98.31 105 GLN A N 1
ATOM 782 C CA . GLN A 1 105 ? -10.031 -15.609 -17.719 1 98.31 105 GLN A CA 1
ATOM 783 C C . GLN A 1 105 ? -9.586 -14.156 -17.688 1 98.31 105 GLN A C 1
ATOM 785 O O . GLN A 1 105 ? -9.203 -13.594 -18.719 1 98.31 105 GLN A O 1
ATOM 790 N N . ASP A 1 106 ? -9.672 -13.523 -16.516 1 98.75 106 ASP A N 1
ATOM 791 C CA . ASP A 1 106 ? -9.133 -12.18 -16.359 1 98.75 106 ASP A CA 1
ATOM 792 C C . ASP A 1 106 ? -7.676 -12.109 -16.812 1 98.75 106 ASP A C 1
ATOM 794 O O . ASP A 1 106 ? -7.285 -11.203 -17.547 1 98.75 106 ASP A O 1
ATOM 798 N N . MET A 1 107 ? -6.891 -13.109 -16.391 1 98.88 107 MET A N 1
ATOM 799 C CA . MET A 1 107 ? -5.461 -13.133 -16.672 1 98.88 107 MET A CA 1
ATOM 800 C C . MET A 1 107 ? -5.211 -13.297 -18.172 1 98.88 107 MET A C 1
ATOM 802 O O . MET A 1 107 ? -4.367 -12.602 -18.734 1 98.88 107 MET A O 1
ATOM 806 N N . THR A 1 108 ? -5.934 -14.188 -18.781 1 98.81 108 THR A N 1
ATOM 807 C CA . THR A 1 108 ? -5.816 -14.383 -20.219 1 98.81 108 THR A CA 1
ATOM 808 C C . THR A 1 108 ? -6.219 -13.125 -20.984 1 98.81 108 THR A C 1
ATOM 810 O O . THR A 1 108 ? -5.566 -12.742 -21.953 1 98.81 108 THR A O 1
ATOM 813 N N . HIS A 1 109 ? -7.32 -12.5 -20.516 1 98.81 109 HIS A N 1
ATOM 814 C CA . HIS A 1 109 ? -7.805 -11.273 -21.141 1 98.81 109 HIS A CA 1
ATOM 815 C C . HIS A 1 109 ? -6.762 -10.164 -21.062 1 98.81 109 HIS A C 1
ATOM 817 O O . HIS A 1 109 ? -6.605 -9.383 -22 1 98.81 109 HIS A O 1
ATOM 823 N N . ILE A 1 110 ? -6.062 -10.078 -19.969 1 98.94 110 ILE A N 1
ATOM 824 C CA . ILE A 1 110 ? -4.988 -9.102 -19.812 1 98.94 110 ILE A CA 1
ATOM 825 C C . ILE A 1 110 ? -3.916 -9.336 -20.875 1 98.94 110 ILE A C 1
ATOM 827 O O . ILE A 1 110 ? -3.492 -8.406 -21.562 1 98.94 110 ILE A O 1
ATOM 831 N N . LEU A 1 111 ? -3.486 -10.578 -21.062 1 98.88 111 LEU A N 1
ATOM 832 C CA . LEU A 1 111 ? -2.457 -10.906 -22.047 1 98.88 111 LEU A CA 1
ATOM 833 C C . LEU A 1 111 ? -2.928 -10.578 -23.469 1 98.88 111 LEU A C 1
ATOM 835 O O . LEU A 1 111 ? -2.137 -10.133 -24.297 1 98.88 111 LEU A O 1
ATOM 839 N N . ASP A 1 112 ? -4.242 -10.789 -23.703 1 98.75 112 ASP A N 1
ATOM 840 C CA . ASP A 1 112 ? -4.812 -10.5 -25.016 1 98.75 112 ASP A CA 1
ATOM 841 C C . ASP A 1 112 ? -4.781 -9 -25.312 1 98.75 112 ASP A C 1
ATOM 843 O O . ASP A 1 112 ? -4.879 -8.594 -26.469 1 98.75 112 ASP A O 1
ATOM 847 N N . HIS A 1 113 ? -4.676 -8.18 -24.281 1 98.62 113 HIS A N 1
ATOM 848 C CA . HIS A 1 113 ? -4.836 -6.738 -24.469 1 98.62 113 HIS A CA 1
ATOM 849 C C . HIS A 1 113 ? -3.637 -5.973 -23.906 1 98.62 113 HIS A C 1
ATOM 851 O O . HIS A 1 113 ? -3.793 -4.875 -23.375 1 98.62 113 HIS A O 1
ATOM 857 N N . LEU A 1 114 ? -2.469 -6.547 -23.953 1 98.75 114 LEU A N 1
ATOM 858 C CA . LEU A 1 114 ? -1.252 -5.906 -23.469 1 98.75 114 LEU A CA 1
ATOM 859 C C . LEU A 1 114 ? -1.002 -4.594 -24.203 1 98.75 114 LEU A C 1
ATOM 861 O O . LEU A 1 114 ? -0.435 -3.658 -23.625 1 98.75 114 LEU A O 1
ATOM 865 N N . ASP A 1 115 ? -1.484 -4.484 -25.438 1 98.25 115 ASP A N 1
ATOM 866 C CA . ASP A 1 115 ? -1.301 -3.25 -26.203 1 98.25 115 ASP A CA 1
ATOM 867 C C . ASP A 1 115 ? -2.023 -2.082 -25.531 1 98.25 115 ASP A C 1
ATOM 869 O O . ASP A 1 115 ? -1.491 -0.972 -25.469 1 98.25 115 ASP A O 1
ATOM 873 N N . ILE A 1 116 ? -3.236 -2.344 -25.062 1 98.19 116 ILE A N 1
ATOM 874 C CA . ILE A 1 116 ? -4.023 -1.313 -24.391 1 98.19 116 ILE A CA 1
ATOM 875 C C . ILE A 1 116 ? -3.334 -0.907 -23.078 1 98.19 116 ILE A C 1
ATOM 877 O O . ILE A 1 116 ? -3.234 0.282 -22.766 1 98.19 116 ILE A O 1
ATOM 881 N N . ILE A 1 117 ? -2.809 -1.847 -22.375 1 98.38 117 ILE A N 1
ATOM 882 C CA . ILE A 1 117 ? -2.152 -1.618 -21.094 1 98.38 117 ILE A CA 1
ATOM 883 C C . ILE A 1 117 ? -0.875 -0.809 -21.297 1 98.38 117 ILE A C 1
ATOM 885 O O . ILE A 1 117 ? -0.642 0.186 -20.609 1 98.38 117 ILE A O 1
ATOM 889 N N . GLU A 1 118 ? -0.124 -1.252 -22.234 1 97.38 118 GLU A N 1
ATOM 890 C CA . GLU A 1 118 ? 1.133 -0.58 -22.562 1 97.38 118 GLU A CA 1
ATOM 891 C C . GLU A 1 118 ? 0.895 0.868 -22.984 1 97.38 118 GLU A C 1
ATOM 893 O O . GLU A 1 118 ? 1.685 1.754 -22.641 1 97.38 118 GLU A O 1
ATOM 898 N N . SER A 1 119 ? -0.148 1.106 -23.688 1 97.31 119 SER A N 1
ATOM 899 C CA . SER A 1 119 ? -0.47 2.447 -24.156 1 97.31 119 SER A CA 1
ATOM 900 C C . SER A 1 119 ? -1.015 3.32 -23.031 1 97.31 119 SER A C 1
ATOM 902 O O . SER A 1 119 ? -0.82 4.535 -23.031 1 97.31 119 SER A O 1
ATOM 904 N N . ALA A 1 120 ? -1.647 2.732 -22.062 1 97.12 120 ALA A N 1
ATOM 905 C CA . ALA A 1 120 ? -2.311 3.469 -20.984 1 97.12 120 ALA A CA 1
ATOM 906 C C . ALA A 1 120 ? -1.303 3.957 -19.953 1 97.12 120 ALA A C 1
ATOM 908 O O . ALA A 1 120 ? -1.482 5.023 -19.359 1 97.12 120 ALA A O 1
ATOM 909 N N . VAL A 1 121 ? -0.259 3.221 -19.656 1 97.5 121 VAL A N 1
ATOM 910 C CA . VAL A 1 121 ? 0.7 3.504 -18.594 1 97.5 121 VAL A CA 1
ATOM 911 C C . VAL A 1 121 ? 1.802 4.422 -19.125 1 97.5 121 VAL A C 1
ATOM 913 O O . VAL A 1 121 ? 2.508 4.07 -20.078 1 97.5 121 VAL A O 1
ATOM 916 N N . PRO A 1 122 ? 2.014 5.547 -18.5 1 94.75 122 PRO A N 1
ATOM 917 C CA . PRO A 1 122 ? 3.055 6.469 -18.953 1 94.75 122 PRO A CA 1
ATOM 918 C C . PRO A 1 122 ? 4.43 5.809 -19.047 1 94.75 122 PRO A C 1
ATOM 920 O O . PRO A 1 122 ? 4.852 5.125 -18.109 1 94.75 122 PRO A O 1
ATOM 923 N N . GLN A 1 123 ? 5.109 5.961 -20.219 1 94.38 123 GLN A N 1
ATOM 924 C CA . GLN A 1 123 ? 6.496 5.59 -20.484 1 94.38 123 GLN A CA 1
ATOM 925 C C . GLN A 1 123 ? 6.652 4.078 -20.594 1 94.38 123 GLN A C 1
ATOM 927 O O . GLN A 1 123 ? 7.766 3.557 -20.531 1 94.38 123 GLN A O 1
ATOM 932 N N . LEU A 1 124 ? 5.504 3.369 -20.703 1 97.81 124 LEU A N 1
ATOM 933 C CA . LEU A 1 124 ? 5.621 1.917 -20.781 1 97.81 124 LEU A CA 1
ATOM 934 C C . LEU A 1 124 ? 5.609 1.444 -22.234 1 97.81 124 LEU A C 1
ATOM 936 O O . LEU A 1 124 ? 6.012 0.315 -22.531 1 97.81 124 LEU A O 1
ATOM 940 N N . LEU A 1 125 ? 5.152 2.34 -23.188 1 97.44 125 LEU A N 1
ATOM 941 C CA . LEU A 1 125 ? 4.977 1.957 -24.578 1 97.44 125 LEU A CA 1
ATOM 942 C C . LEU A 1 125 ? 6.289 1.46 -25.172 1 97.44 125 LEU A C 1
ATOM 944 O O . LEU A 1 125 ? 7.293 2.172 -25.156 1 97.44 125 LEU A O 1
ATOM 948 N N . GLY A 1 126 ? 6.234 0.256 -25.656 1 97.69 126 GLY A N 1
ATOM 949 C CA . GLY A 1 126 ? 7.371 -0.313 -26.375 1 97.69 126 GLY A CA 1
ATOM 950 C C . GLY A 1 126 ? 8.367 -0.985 -25.438 1 97.69 126 GLY A C 1
ATOM 951 O O . GLY A 1 126 ? 9.406 -1.48 -25.891 1 97.69 126 GLY A O 1
ATOM 952 N N . ARG A 1 127 ? 8.078 -1.138 -24.156 1 98.38 127 ARG A N 1
ATOM 953 C CA . ARG A 1 127 ? 9.109 -1.602 -23.234 1 98.38 127 ARG A CA 1
ATOM 954 C C . ARG A 1 127 ? 8.812 -3.02 -22.75 1 98.38 127 ARG A C 1
ATOM 956 O O . ARG A 1 127 ? 9.656 -3.652 -22.109 1 98.38 127 ARG A O 1
ATOM 963 N N . LEU A 1 128 ? 7.676 -3.545 -23.094 1 98.69 128 LEU A N 1
ATOM 964 C CA . LEU A 1 128 ? 7.324 -4.883 -22.641 1 98.69 128 LEU A CA 1
ATOM 965 C C . LEU A 1 128 ? 7.949 -5.949 -23.531 1 98.69 128 LEU A C 1
ATOM 967 O O . LEU A 1 128 ? 7.992 -5.797 -24.75 1 98.69 128 LEU A O 1
ATOM 971 N N . ASP A 1 129 ? 8.445 -6.988 -22.969 1 98.75 129 ASP A N 1
ATOM 972 C CA . ASP A 1 129 ? 8.789 -8.211 -23.688 1 98.75 129 ASP A CA 1
ATOM 973 C C . ASP A 1 129 ? 7.68 -9.258 -23.531 1 98.75 129 ASP A C 1
ATOM 975 O O . ASP A 1 129 ? 7.688 -10.055 -22.594 1 98.75 129 ASP A O 1
ATOM 979 N N . ARG A 1 130 ? 6.844 -9.336 -24.453 1 98.06 130 ARG A N 1
ATOM 980 C CA . ARG A 1 130 ? 5.633 -10.148 -24.391 1 98.06 130 ARG A CA 1
ATOM 981 C C . ARG A 1 130 ? 5.953 -11.633 -24.531 1 98.06 130 ARG A C 1
ATOM 983 O O . ARG A 1 130 ? 5.105 -12.484 -24.266 1 98.06 130 ARG A O 1
ATOM 990 N N . SER A 1 131 ? 7.172 -11.945 -24.891 1 98.38 131 SER A N 1
ATOM 991 C CA . SER A 1 131 ? 7.578 -13.344 -25 1 98.38 131 SER A CA 1
ATOM 992 C C . SER A 1 131 ? 8.047 -13.891 -23.656 1 98.38 131 SER A C 1
ATOM 994 O O . SER A 1 131 ? 8.242 -15.094 -23.5 1 98.38 131 SER A O 1
ATOM 996 N N . ARG A 1 132 ? 8.234 -13.062 -22.656 1 98.81 132 ARG A N 1
ATOM 997 C CA . ARG A 1 132 ? 8.648 -13.445 -21.312 1 98.81 132 ARG A CA 1
ATOM 998 C C . ARG A 1 132 ? 7.594 -13.07 -20.281 1 98.81 132 ARG A C 1
ATOM 1000 O O . ARG A 1 132 ? 7.656 -11.992 -19.688 1 98.81 132 ARG A O 1
ATOM 1007 N N . VAL A 1 133 ? 6.672 -13.961 -20.062 1 98.94 133 VAL A N 1
ATOM 1008 C CA . VAL A 1 133 ? 5.543 -13.758 -19.172 1 98.94 133 VAL A CA 1
ATOM 1009 C C . VAL A 1 133 ? 5.539 -14.836 -18.078 1 98.94 133 VAL A C 1
ATOM 1011 O O . VAL A 1 133 ? 5.656 -16.031 -18.375 1 98.94 133 VAL A O 1
ATOM 1014 N N . ALA A 1 134 ? 5.523 -14.414 -16.891 1 98.94 134 ALA A N 1
ATOM 1015 C CA . ALA A 1 134 ? 5.297 -15.289 -15.734 1 98.94 134 ALA A CA 1
ATOM 1016 C C . ALA A 1 134 ? 4.012 -14.898 -15.008 1 98.94 134 ALA A C 1
ATOM 1018 O O . ALA A 1 134 ? 3.402 -13.875 -15.305 1 98.94 134 ALA A O 1
ATOM 1019 N N . ALA A 1 135 ? 3.539 -15.758 -14.141 1 98.94 135 ALA A N 1
ATOM 1020 C CA . ALA A 1 135 ? 2.389 -15.477 -13.289 1 98.94 135 ALA A CA 1
ATOM 1021 C C . ALA A 1 135 ? 2.643 -15.93 -11.859 1 98.94 135 ALA A C 1
ATOM 1023 O O . ALA A 1 135 ? 3.309 -16.953 -11.633 1 98.94 135 ALA A O 1
ATOM 1024 N N . ALA A 1 136 ? 2.23 -15.18 -10.922 1 99 136 ALA A N 1
ATOM 1025 C CA . ALA A 1 136 ? 2.33 -15.492 -9.5 1 99 136 ALA A CA 1
ATOM 1026 C C . ALA A 1 136 ? 0.991 -15.273 -8.797 1 99 136 ALA A C 1
ATOM 1028 O O . ALA A 1 136 ? 0.173 -14.469 -9.242 1 99 136 ALA A O 1
ATOM 1029 N N . GLY A 1 137 ? 0.732 -15.969 -7.777 1 98.94 137 GLY A N 1
ATOM 1030 C CA . GLY A 1 137 ? -0.497 -15.812 -7.016 1 98.94 137 GLY A CA 1
ATOM 1031 C C . GLY A 1 137 ? -0.408 -16.391 -5.613 1 98.94 137 GLY A C 1
ATOM 1032 O O . GLY A 1 137 ? 0.397 -17.281 -5.355 1 98.94 137 GLY A O 1
ATOM 1033 N N . HIS A 1 138 ? -1.172 -15.859 -4.719 1 98.94 138 HIS A N 1
ATOM 1034 C CA . HIS A 1 138 ? -1.197 -16.266 -3.32 1 98.94 138 HIS A CA 1
ATOM 1035 C C . HIS A 1 138 ? -2.561 -16.844 -2.936 1 98.94 138 HIS A C 1
ATOM 1037 O O . HIS A 1 138 ? -3.592 -16.219 -3.211 1 98.94 138 HIS A O 1
ATOM 1043 N N . SER A 1 139 ? -2.572 -18.031 -2.248 1 98.69 139 SER A N 1
ATOM 1044 C CA . SER A 1 139 ? -3.816 -18.625 -1.771 1 98.69 139 SER A CA 1
ATOM 1045 C C . SER A 1 139 ? -4.781 -18.891 -2.92 1 98.69 139 SER A C 1
ATOM 1047 O O . SER A 1 139 ? -4.438 -19.562 -3.887 1 98.69 139 SER A O 1
ATOM 1049 N N . MET A 1 140 ? -5.91 -18.219 -3.02 1 98.69 140 MET A N 1
ATOM 1050 C CA . MET A 1 140 ? -6.828 -18.375 -4.145 1 98.69 140 MET A CA 1
ATOM 1051 C C . MET A 1 140 ? -6.164 -17.922 -5.449 1 98.69 140 MET A C 1
ATOM 1053 O O . MET A 1 140 ? -6.441 -18.484 -6.512 1 98.69 140 MET A O 1
ATOM 1057 N N . GLY A 1 141 ? -5.289 -16.922 -5.355 1 98.88 141 GLY A N 1
ATOM 1058 C CA . GLY A 1 141 ? -4.496 -16.547 -6.52 1 98.88 141 GLY A CA 1
ATOM 1059 C C . GLY A 1 141 ? -3.57 -17.656 -6.988 1 98.88 141 GLY A C 1
ATOM 1060 O O . GLY A 1 141 ? -3.297 -17.781 -8.188 1 98.88 141 GLY A O 1
ATOM 1061 N N . GLY A 1 142 ? -3.062 -18.422 -6.008 1 98.94 142 GLY A N 1
ATOM 1062 C CA . GLY A 1 142 ? -2.281 -19.594 -6.371 1 98.94 142 GLY A CA 1
ATOM 1063 C C . GLY A 1 142 ? -3.078 -20.625 -7.148 1 98.94 142 GLY A C 1
ATOM 1064 O O . GLY A 1 142 ? -2.557 -21.25 -8.078 1 98.94 142 GLY A O 1
ATOM 1065 N N . HIS A 1 143 ? -4.32 -20.828 -6.758 1 98.81 143 HIS A N 1
ATOM 1066 C CA . HIS A 1 143 ? -5.207 -21.688 -7.52 1 98.81 143 HIS A CA 1
ATOM 1067 C C . HIS A 1 143 ? -5.383 -21.188 -8.945 1 98.81 143 HIS A C 1
ATOM 1069 O O . HIS A 1 143 ? -5.32 -21.969 -9.898 1 98.81 143 HIS A O 1
ATOM 1075 N N . THR A 1 144 ? -5.625 -19.875 -9.086 1 98.88 144 THR A N 1
ATOM 1076 C CA . THR A 1 144 ? -5.777 -19.25 -10.398 1 98.88 144 THR A CA 1
ATOM 1077 C C . THR A 1 144 ? -4.562 -19.531 -11.273 1 98.88 144 THR A C 1
ATOM 1079 O O . THR A 1 144 ? -4.699 -19.922 -12.438 1 98.88 144 THR A O 1
ATOM 1082 N N . ILE A 1 145 ? -3.379 -19.375 -10.695 1 98.94 145 ILE A N 1
ATOM 1083 C CA . ILE A 1 145 ? -2.148 -19.562 -11.461 1 98.94 145 ILE A CA 1
ATOM 1084 C C . ILE A 1 145 ? -1.972 -21.047 -11.805 1 98.94 145 ILE A C 1
ATOM 1086 O O . ILE A 1 145 ? -1.528 -21.375 -12.898 1 98.94 145 ILE A O 1
ATOM 1090 N N . SER A 1 146 ? -2.344 -21.906 -10.852 1 98.94 146 SER A N 1
ATOM 1091 C CA . SER A 1 146 ? -2.27 -23.328 -11.156 1 98.94 146 SER A CA 1
ATOM 1092 C C . SER A 1 146 ? -3.086 -23.672 -12.398 1 98.94 146 SER A C 1
ATOM 1094 O O . SER A 1 146 ? -2.627 -24.438 -13.258 1 98.94 146 SER A O 1
ATOM 1096 N N . LEU A 1 147 ? -4.266 -23.125 -12.484 1 98.94 147 LEU A N 1
ATOM 1097 C CA . LEU A 1 147 ? -5.102 -23.375 -13.656 1 98.94 147 LEU A CA 1
ATOM 1098 C C . LEU A 1 147 ? -4.418 -22.875 -14.93 1 98.94 147 LEU A C 1
ATOM 1100 O O . LEU A 1 147 ? -4.398 -23.578 -15.945 1 98.94 147 LEU A O 1
ATOM 1104 N N . LEU A 1 148 ? -3.852 -21.734 -14.867 1 98.94 148 LEU A N 1
ATOM 1105 C CA . LEU A 1 148 ? -3.197 -21.109 -16.016 1 98.94 148 LEU A CA 1
ATOM 1106 C C . LEU A 1 148 ? -1.957 -21.906 -16.422 1 98.94 148 LEU A C 1
ATOM 1108 O O . LEU A 1 148 ? -1.554 -21.891 -17.594 1 98.94 148 LEU A O 1
ATOM 1112 N N . LEU A 1 149 ? -1.361 -22.625 -15.453 1 98.94 149 LEU A N 1
ATOM 1113 C CA . LEU A 1 149 ? -0.154 -23.391 -15.719 1 98.94 149 LEU A CA 1
ATOM 1114 C C . LEU A 1 149 ? -0.504 -24.797 -16.203 1 98.94 149 LEU A C 1
ATOM 1116 O O . LEU A 1 149 ? 0.382 -25.562 -16.578 1 98.94 149 LEU A O 1
ATOM 1120 N N . GLY A 1 150 ? -1.8 -25.203 -16.109 1 98.88 150 GLY A N 1
ATOM 1121 C CA . GLY A 1 150 ? -2.195 -26.453 -16.766 1 98.88 150 GLY A CA 1
ATOM 1122 C C . GLY A 1 150 ? -3.016 -27.359 -15.859 1 98.88 150 GLY A C 1
ATOM 1123 O O . GLY A 1 150 ? -3.529 -28.375 -16.312 1 98.88 150 GLY A O 1
ATOM 1124 N N . ALA A 1 151 ? -3.154 -26.984 -14.578 1 98.88 151 ALA A N 1
ATOM 1125 C CA . ALA A 1 151 ? -4.035 -27.781 -13.727 1 98.88 151 ALA A CA 1
ATOM 1126 C C . ALA A 1 151 ? -5.457 -27.797 -14.273 1 98.88 151 ALA A C 1
ATOM 1128 O O . ALA A 1 151 ? -5.875 -26.875 -14.977 1 98.88 151 ALA A O 1
ATOM 1129 N N . ARG A 1 152 ? -6.148 -28.938 -13.969 1 98.62 152 ARG A N 1
ATOM 1130 C CA . ARG A 1 152 ? -7.512 -29.141 -14.453 1 98.62 152 ARG A CA 1
ATOM 1131 C C . ARG A 1 152 ? -8.484 -29.312 -13.289 1 98.62 152 ARG A C 1
ATOM 1133 O O . ARG A 1 152 ? -8.07 -29.469 -12.141 1 98.62 152 ARG A O 1
ATOM 1140 N N . LEU A 1 153 ? -9.719 -29.078 -13.578 1 98.19 153 LEU A N 1
ATOM 1141 C CA . LEU A 1 153 ? -10.82 -29.469 -12.703 1 98.19 153 LEU A CA 1
ATOM 1142 C C . LEU A 1 153 ? -12.07 -29.781 -13.508 1 98.19 153 LEU A C 1
ATOM 1144 O O . LEU A 1 153 ? -12.102 -29.578 -14.727 1 98.19 153 LEU A O 1
ATOM 1148 N N . THR A 1 154 ? -13 -30.453 -12.891 1 97.44 154 THR A N 1
ATOM 1149 C CA . THR A 1 154 ? -14.305 -30.688 -13.5 1 97.44 154 THR A CA 1
ATOM 1150 C C . THR A 1 154 ? -15.266 -29.547 -13.172 1 97.44 154 THR A C 1
ATOM 1152 O O . THR A 1 154 ? -15.445 -29.188 -12 1 97.44 154 THR A O 1
ATOM 1155 N N . ASP A 1 155 ? -15.828 -28.984 -14.203 1 95.56 155 ASP A N 1
ATOM 1156 C CA . ASP A 1 155 ? -16.812 -27.938 -13.984 1 95.56 155 ASP A CA 1
ATOM 1157 C C . ASP A 1 155 ? -17.984 -28.438 -13.156 1 95.56 155 ASP A C 1
ATOM 1159 O O . ASP A 1 155 ? -18.688 -29.375 -13.562 1 95.56 155 ASP A O 1
ATOM 1163 N N . PRO A 1 156 ? -18.203 -27.812 -12.07 1 92.38 156 PRO A N 1
ATOM 1164 C CA . PRO A 1 156 ? -19.281 -28.328 -11.219 1 92.38 156 PRO A CA 1
ATOM 1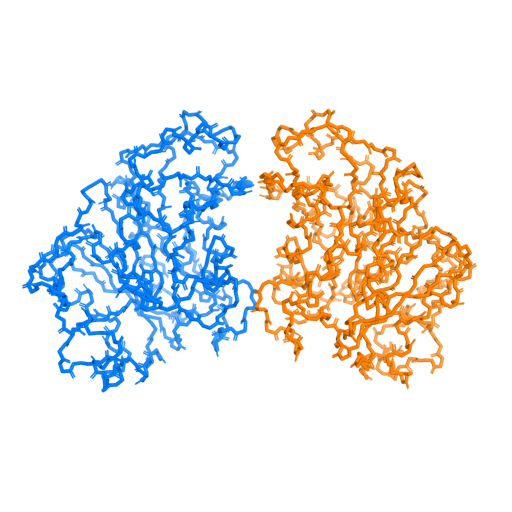165 C C . PRO A 1 156 ? -20.672 -28.078 -11.812 1 92.38 156 PRO A C 1
ATOM 1167 O O . PRO A 1 156 ? -21.656 -28.672 -11.359 1 92.38 156 PRO A O 1
ATOM 1170 N N . TYR A 1 157 ? -20.75 -27.297 -12.82 1 89.69 157 TYR A N 1
ATOM 1171 C CA . TYR A 1 157 ? -22.047 -26.938 -13.391 1 89.69 157 TYR A CA 1
ATOM 1172 C C . TYR A 1 157 ? -22.438 -27.906 -14.508 1 89.69 157 TYR A C 1
ATOM 1174 O O . TYR A 1 157 ? -23.594 -28.281 -14.641 1 89.69 157 TYR A O 1
ATOM 1182 N N . ASP A 1 158 ? -21.422 -28.281 -15.305 1 93.38 158 ASP A N 1
ATOM 1183 C CA . ASP A 1 158 ? -21.812 -29.078 -16.453 1 93.38 158 ASP A CA 1
ATOM 1184 C C . ASP A 1 158 ? -21.031 -30.391 -16.516 1 93.38 158 ASP A C 1
ATOM 1186 O O . ASP A 1 158 ? -21.234 -31.203 -17.406 1 93.38 158 ASP A O 1
ATOM 1190 N N . GLY A 1 159 ? -20.062 -30.578 -15.648 1 95.19 159 GLY A N 1
ATOM 1191 C CA . GLY A 1 159 ? -19.375 -31.844 -15.5 1 95.19 159 GLY A CA 1
ATOM 1192 C C . GLY A 1 159 ? -18.25 -32.031 -16.484 1 95.19 159 GLY A C 1
ATOM 1193 O O . GLY A 1 159 ? -17.625 -33.094 -16.531 1 95.19 159 GLY A O 1
ATOM 1194 N N . THR A 1 160 ? -17.891 -30.984 -17.156 1 97.31 160 THR A N 1
ATOM 1195 C CA . THR A 1 160 ? -16.828 -31.109 -18.156 1 97.31 160 THR A CA 1
ATOM 1196 C C . THR A 1 160 ? -15.477 -30.734 -17.578 1 97.31 160 THR A C 1
ATOM 1198 O O . THR A 1 160 ? -15.414 -30 -16.578 1 97.31 160 THR A O 1
ATOM 1201 N N . GLU A 1 161 ? -14.438 -31.297 -18.172 1 97.69 161 GLU A N 1
ATOM 1202 C CA . GLU A 1 161 ? -13.094 -30.891 -17.797 1 97.69 161 GLU A CA 1
ATOM 1203 C C . GLU A 1 161 ? -12.812 -29.453 -18.219 1 97.69 161 GLU A C 1
ATOM 1205 O O . GLU A 1 161 ? -13.141 -29.047 -19.328 1 97.69 161 GLU A O 1
ATOM 1210 N N . VAL A 1 162 ? -12.25 -28.734 -17.328 1 98.06 162 VAL A N 1
ATOM 1211 C CA . VAL A 1 162 ? -11.914 -27.344 -17.609 1 98.06 162 VAL A CA 1
ATOM 1212 C C . VAL A 1 162 ? -10.414 -27.219 -17.875 1 98.06 162 VAL A C 1
ATOM 1214 O O . VAL A 1 162 ? -9.586 -27.641 -17.062 1 98.06 162 VAL A O 1
ATOM 1217 N N . ASN A 1 163 ? -10.086 -26.812 -19.062 1 98.56 163 ASN A N 1
ATOM 1218 C CA . ASN A 1 163 ? -8.719 -26.453 -19.453 1 98.56 163 ASN A CA 1
ATOM 1219 C C . ASN A 1 163 ? -8.562 -24.953 -19.672 1 98.56 163 ASN A C 1
ATOM 1221 O O . ASN A 1 163 ? -9.039 -24.406 -20.656 1 98.56 163 ASN A O 1
ATOM 1225 N N . LEU A 1 164 ? -7.855 -24.312 -18.734 1 98.62 164 LEU A N 1
ATOM 1226 C CA . LEU A 1 164 ? -7.641 -22.875 -18.828 1 98.62 164 LEU A CA 1
ATOM 1227 C C . LEU A 1 164 ? -6.156 -22.562 -18.984 1 98.62 164 LEU A C 1
ATOM 1229 O O . LEU A 1 164 ? -5.727 -21.438 -18.688 1 98.62 164 LEU A O 1
ATOM 1233 N N . ALA A 1 165 ? -5.387 -23.531 -19.422 1 98.81 165 ALA A N 1
ATOM 1234 C CA . ALA A 1 165 ? -3.949 -23.344 -19.609 1 98.81 165 ALA A CA 1
ATOM 1235 C C . ALA A 1 165 ? -3.668 -22.188 -20.562 1 98.81 165 ALA A C 1
ATOM 1237 O O . ALA A 1 165 ? -4.355 -22.031 -21.578 1 98.81 165 ALA A O 1
ATOM 1238 N N . GLU A 1 166 ? -2.738 -21.375 -20.219 1 98.81 166 GLU A N 1
ATOM 1239 C CA . GLU A 1 166 ? -2.309 -20.219 -21.016 1 98.81 166 GLU A CA 1
ATOM 1240 C C . GLU A 1 166 ? -0.85 -20.359 -21.438 1 98.81 166 GLU A C 1
ATOM 1242 O O . GLU A 1 166 ? 0.06 -20.062 -20.656 1 98.81 166 GLU A O 1
ATOM 1247 N N . PRO A 1 167 ? -0.583 -20.766 -22.641 1 98.5 167 PRO A N 1
ATOM 1248 C CA . PRO A 1 167 ? 0.764 -21.125 -23.078 1 98.5 167 PRO A CA 1
ATOM 1249 C C . PRO A 1 167 ? 1.728 -19.938 -23.094 1 98.5 167 PRO A C 1
ATOM 1251 O O . PRO A 1 167 ? 2.947 -20.141 -23.109 1 98.5 167 PRO A O 1
ATOM 1254 N N . ARG A 1 168 ? 1.298 -18.734 -23.203 1 98.69 168 ARG A N 1
ATOM 1255 C CA . ARG A 1 168 ? 2.176 -17.578 -23.172 1 98.69 168 ARG A CA 1
ATOM 1256 C C . ARG A 1 168 ? 2.891 -17.453 -21.844 1 98.69 168 ARG A C 1
ATOM 1258 O O . ARG A 1 168 ? 3.922 -16.781 -21.734 1 98.69 168 ARG A O 1
ATOM 1265 N N . ILE A 1 169 ? 2.311 -18 -20.719 1 98.94 169 ILE A N 1
ATOM 1266 C CA . ILE A 1 169 ? 2.943 -18 -19.406 1 98.94 169 ILE A CA 1
ATOM 1267 C C . ILE A 1 169 ? 4.016 -19.078 -19.344 1 98.94 169 ILE A C 1
ATOM 1269 O O . ILE A 1 169 ? 3.715 -20.266 -19.484 1 98.94 169 ILE A O 1
ATOM 1273 N N . LYS A 1 170 ? 5.238 -18.625 -19.062 1 98.88 170 LYS A N 1
ATOM 1274 C CA . LYS A 1 170 ? 6.375 -19.531 -19.188 1 98.88 170 LYS A CA 1
ATOM 1275 C C . LYS A 1 170 ? 6.773 -20.125 -17.844 1 98.88 170 LYS A C 1
ATOM 1277 O O . LYS A 1 170 ? 7.461 -21.141 -17.781 1 98.88 170 LYS A O 1
ATOM 1282 N N . ALA A 1 171 ? 6.398 -19.484 -16.781 1 98.88 171 ALA A N 1
ATOM 1283 C CA . ALA A 1 171 ? 6.727 -19.938 -15.438 1 98.88 171 ALA A CA 1
ATOM 1284 C C . ALA A 1 171 ? 5.723 -19.391 -14.422 1 98.88 171 ALA A C 1
ATOM 1286 O O . ALA A 1 171 ? 5.047 -18.391 -14.672 1 98.88 171 ALA A O 1
ATOM 1287 N N . GLY A 1 172 ? 5.578 -20.094 -13.305 1 98.94 172 GLY A N 1
ATOM 1288 C CA . GLY A 1 172 ? 4.656 -19.656 -12.266 1 98.94 172 GLY A CA 1
ATOM 1289 C C . GLY A 1 172 ? 5.27 -19.688 -10.875 1 98.94 172 GLY A C 1
ATOM 1290 O O . GLY A 1 172 ? 6.25 -20.391 -10.633 1 98.94 172 GLY A O 1
ATOM 1291 N N . VAL A 1 173 ? 4.836 -18.859 -10 1 99 173 VAL A N 1
ATOM 1292 C CA . VAL A 1 173 ? 5.086 -18.891 -8.562 1 99 173 VAL A CA 1
ATOM 1293 C C . VAL A 1 173 ? 3.771 -19.078 -7.809 1 99 173 VAL A C 1
ATOM 1295 O O . VAL A 1 173 ? 2.852 -18.266 -7.934 1 99 173 VAL A O 1
ATOM 1298 N N . LEU A 1 174 ? 3.666 -20.141 -7.062 1 99 174 LEU A N 1
ATOM 1299 C CA . LEU A 1 174 ? 2.482 -20.484 -6.277 1 99 174 LEU A CA 1
ATOM 1300 C C . LEU A 1 174 ? 2.74 -20.281 -4.789 1 99 174 LEU A C 1
ATOM 1302 O O . LEU A 1 174 ? 3.393 -21.094 -4.148 1 99 174 LEU A O 1
ATOM 1306 N N . LEU A 1 175 ? 2.193 -19.234 -4.254 1 99 175 LEU A N 1
ATOM 1307 C CA . LEU A 1 175 ? 2.373 -18.891 -2.848 1 99 175 LEU A CA 1
ATOM 1308 C C . LEU A 1 175 ? 1.224 -19.438 -2.006 1 99 175 LEU A C 1
ATOM 1310 O O . LEU A 1 175 ? 0.092 -18.953 -2.113 1 99 175 LEU A O 1
ATOM 1314 N N . ALA A 1 176 ? 1.495 -20.438 -1.187 1 98.88 176 ALA A N 1
ATOM 1315 C CA . ALA A 1 176 ? 0.502 -21.047 -0.306 1 98.88 176 ALA A CA 1
ATOM 1316 C C . ALA A 1 176 ? -0.751 -21.438 -1.082 1 98.88 176 ALA A C 1
ATOM 1318 O O . ALA A 1 176 ? -1.87 -21.125 -0.67 1 98.88 176 ALA A O 1
ATOM 1319 N N . ALA A 1 177 ? -0.576 -22 -2.203 1 98.88 177 ALA A N 1
ATOM 1320 C CA . ALA A 1 177 ? -1.679 -22.391 -3.084 1 98.88 177 ALA A CA 1
ATOM 1321 C C . ALA A 1 177 ? -2.418 -23.609 -2.543 1 98.88 177 ALA A C 1
ATOM 1323 O O . ALA A 1 177 ? -1.83 -24.438 -1.847 1 98.88 177 ALA A O 1
ATOM 1324 N N . PRO A 1 178 ? -3.684 -23.734 -2.895 1 98.56 178 PRO A N 1
ATOM 1325 C CA . PRO A 1 178 ? -4.43 -24.953 -2.549 1 98.56 178 PRO A CA 1
ATOM 1326 C C . PRO A 1 178 ? -3.859 -26.203 -3.209 1 98.56 178 PRO A C 1
ATOM 1328 O O . PRO A 1 178 ? -3.256 -26.125 -4.281 1 98.56 178 PRO A O 1
ATOM 1331 N N . GLY A 1 179 ? -4.078 -27.328 -2.535 1 98.62 179 GLY A N 1
ATOM 1332 C CA . GLY A 1 179 ? -3.631 -28.609 -3.027 1 98.62 179 GLY A CA 1
ATOM 1333 C C . GLY A 1 179 ? -4.738 -29.422 -3.674 1 98.62 179 GLY A C 1
ATOM 1334 O O . GLY A 1 179 ? -5.66 -28.859 -4.266 1 98.62 179 GLY A O 1
ATOM 1335 N N . ARG A 1 180 ? -4.566 -30.656 -3.672 1 98.12 180 ARG A N 1
ATOM 1336 C CA . ARG A 1 180 ? -5.473 -31.578 -4.344 1 98.12 180 ARG A CA 1
ATOM 1337 C C . ARG A 1 180 ? -6.859 -31.547 -3.707 1 98.12 180 ARG A C 1
ATOM 1339 O O . ARG A 1 180 ? -7.02 -31.047 -2.59 1 98.12 180 ARG A O 1
ATOM 1346 N N . GLY A 1 181 ? -7.848 -32.094 -4.5 1 97.5 181 GLY A N 1
ATOM 1347 C CA . GLY A 1 181 ? -9.219 -32.188 -4.016 1 97.5 181 GLY A CA 1
ATOM 1348 C C . GLY A 1 181 ? -9.523 -33.5 -3.33 1 97.5 181 GLY A C 1
ATOM 1349 O O . GLY A 1 181 ? -8.672 -34.031 -2.625 1 97.5 181 GLY A O 1
ATOM 1350 N N . GLY A 1 182 ? -10.781 -33.812 -3.449 1 95.5 182 GLY A N 1
ATOM 1351 C CA . GLY A 1 182 ? -11.227 -35.094 -2.922 1 95.5 182 GLY A CA 1
ATOM 1352 C C . GLY A 1 182 ? -11.18 -35.188 -1.407 1 95.5 182 GLY A C 1
ATOM 1353 O O . GLY A 1 182 ? -11.711 -34.312 -0.722 1 95.5 182 GLY A O 1
ATOM 1354 N N . ASP A 1 183 ? -10.5 -36.219 -0.912 1 95.94 183 ASP A N 1
ATOM 1355 C CA . ASP A 1 183 ? -10.516 -36.531 0.515 1 95.94 183 ASP A CA 1
ATOM 1356 C C . ASP A 1 183 ? -9.586 -35.594 1.286 1 95.94 183 ASP A C 1
ATOM 1358 O O . ASP A 1 183 ? -9.531 -35.625 2.518 1 95.94 183 ASP A O 1
ATOM 1362 N N . ALA A 1 184 ? -8.922 -34.719 0.603 1 97.88 184 ALA A N 1
ATOM 1363 C CA . ALA A 1 184 ? -8.008 -33.781 1.25 1 97.88 184 ALA A CA 1
ATOM 1364 C C . ALA A 1 184 ? -8.758 -32.562 1.782 1 97.88 184 ALA A C 1
ATOM 1366 O O . ALA A 1 184 ? -8.219 -31.797 2.58 1 97.88 184 ALA A O 1
ATOM 1367 N N . LEU A 1 185 ? -10.008 -32.375 1.39 1 98.31 185 LEU A N 1
ATOM 1368 C CA . LEU A 1 185 ? -10.75 -31.141 1.668 1 98.31 185 LEU A CA 1
ATOM 1369 C C . LEU A 1 185 ? -11.562 -31.281 2.949 1 98.31 185 LEU A C 1
ATOM 1371 O O . LEU A 1 185 ? -12 -32.375 3.295 1 98.31 185 LEU A O 1
ATOM 1375 N N . SER A 1 186 ? -11.695 -30.172 3.654 1 98.12 186 SER A N 1
ATOM 1376 C CA . SER A 1 186 ? -12.625 -30.125 4.781 1 98.12 186 SER A CA 1
ATOM 1377 C C . SER A 1 186 ? -14.07 -30.234 4.312 1 98.12 186 SER A C 1
ATOM 1379 O O . SER A 1 186 ? -14.359 -30.031 3.135 1 98.12 186 SER A O 1
ATOM 1381 N N . ALA A 1 187 ? -14.977 -30.516 5.219 1 96.94 187 ALA A N 1
ATOM 1382 C CA . ALA A 1 187 ? -16.406 -30.562 4.914 1 96.94 187 ALA A CA 1
ATOM 1383 C C . ALA A 1 187 ? -16.906 -29.188 4.434 1 96.94 187 ALA A C 1
ATOM 1385 O O . ALA A 1 187 ? -17.734 -29.109 3.521 1 96.94 187 ALA A O 1
ATOM 1386 N N . PHE A 1 188 ? -16.406 -28.203 5.027 1 96.81 188 PHE A N 1
ATOM 1387 C CA . PHE A 1 188 ? -16.766 -26.844 4.645 1 96.81 188 PHE A CA 1
ATOM 1388 C C . PHE A 1 188 ? -16.422 -26.578 3.184 1 96.81 188 PHE A C 1
ATOM 1390 O O . PHE A 1 188 ? -17.234 -26.047 2.432 1 96.81 188 PHE A O 1
ATOM 1397 N N . THR A 1 189 ? -15.219 -26.922 2.775 1 96.94 189 THR A N 1
ATOM 1398 C CA . THR A 1 189 ? -14.758 -26.672 1.417 1 96.94 189 THR A CA 1
ATOM 1399 C C . THR A 1 189 ? -15.586 -27.453 0.406 1 96.94 189 THR A C 1
ATOM 1401 O O . THR A 1 189 ? -15.953 -26.922 -0.645 1 96.94 189 THR A O 1
ATOM 1404 N N . ILE A 1 190 ? -15.836 -28.656 0.723 1 95.5 190 ILE A N 1
ATOM 1405 C CA . ILE A 1 190 ? -16.625 -29.5 -0.164 1 95.5 190 ILE A CA 1
ATOM 1406 C C . ILE A 1 190 ? -18.016 -28.875 -0.372 1 95.5 190 ILE A C 1
ATOM 1408 O O . ILE A 1 190 ? -18.516 -28.844 -1.493 1 95.5 190 ILE A O 1
ATOM 1412 N N . GLU A 1 191 ? -18.547 -28.375 0.683 1 94.44 191 GLU A N 1
ATOM 1413 C CA . GLU A 1 191 ? -19.906 -27.812 0.642 1 94.44 191 GLU A CA 1
ATOM 1414 C C . GLU A 1 191 ? -19.922 -26.453 -0.051 1 94.44 191 GLU A C 1
ATOM 1416 O O . GLU A 1 191 ? -20.859 -26.156 -0.797 1 94.44 191 GLU A O 1
ATOM 1421 N N . ASN A 1 192 ? -18.922 -25.656 0.152 1 93.25 192 ASN A N 1
ATOM 1422 C CA . ASN A 1 192 ? -19 -24.25 -0.236 1 93.25 192 ASN A CA 1
ATOM 1423 C C . ASN A 1 192 ? -18.141 -23.953 -1.462 1 93.25 192 ASN A C 1
ATOM 1425 O O . ASN A 1 192 ? -18.359 -22.969 -2.156 1 93.25 192 ASN A O 1
ATOM 1429 N N . TYR A 1 193 ? -17.125 -24.75 -1.679 1 94.69 193 TYR A N 1
ATOM 1430 C CA . TYR A 1 193 ? -16.188 -24.578 -2.783 1 94.69 193 TYR A CA 1
ATOM 1431 C C . TYR A 1 193 ? -15.984 -25.875 -3.547 1 94.69 193 TYR A C 1
ATOM 1433 O O . TYR A 1 193 ? -14.859 -26.375 -3.654 1 94.69 193 TYR A O 1
ATOM 1441 N N . SER A 1 194 ? -17.016 -26.344 -4.176 1 92.88 194 SER A N 1
ATOM 1442 C CA . SER A 1 194 ? -17.047 -27.688 -4.734 1 92.88 194 SER A CA 1
ATOM 1443 C C . SER A 1 194 ? -16.078 -27.828 -5.91 1 92.88 194 SER A C 1
ATOM 1445 O O . SER A 1 194 ? -15.625 -28.922 -6.223 1 92.88 194 SER A O 1
ATOM 1447 N N . PHE A 1 195 ? -15.727 -26.688 -6.547 1 94.94 195 PHE A N 1
ATOM 1448 C CA . PHE A 1 195 ? -14.812 -26.75 -7.676 1 94.94 195 PHE A CA 1
ATOM 1449 C C . PHE A 1 195 ? -13.445 -27.266 -7.234 1 94.94 195 PHE A C 1
ATOM 1451 O O . PHE A 1 195 ? -12.68 -27.797 -8.047 1 94.94 195 PHE A O 1
ATOM 1458 N N . PHE A 1 196 ? -13.109 -27.219 -5.984 1 96.12 196 PHE A N 1
ATOM 1459 C CA . PHE A 1 196 ? -11.836 -27.703 -5.461 1 96.12 196 PHE A CA 1
ATOM 1460 C C . PHE A 1 196 ? -11.812 -29.234 -5.461 1 96.12 196 PHE A C 1
ATOM 1462 O O . PHE A 1 196 ? -10.734 -29.844 -5.457 1 96.12 196 PHE A O 1
ATOM 1469 N N . SER A 1 197 ? -12.93 -29.891 -5.48 1 96.94 197 SER A N 1
ATOM 1470 C CA . SER A 1 197 ? -13.039 -31.328 -5.207 1 96.94 197 SER A CA 1
ATOM 1471 C C . SER A 1 197 ? -12.375 -32.156 -6.305 1 96.94 197 SER A C 1
ATOM 1473 O O . SER A 1 197 ? -11.945 -33.281 -6.062 1 96.94 197 SER A O 1
ATOM 1475 N N . THR A 1 198 ? -12.242 -31.516 -7.465 1 97.94 198 THR A N 1
ATOM 1476 C CA . THR A 1 198 ? -11.781 -32.312 -8.594 1 97.94 198 THR A CA 1
ATOM 1477 C C . THR A 1 198 ? -10.453 -31.766 -9.125 1 97.94 198 THR A C 1
ATOM 1479 O O . THR A 1 198 ? -10.055 -32.094 -10.242 1 97.94 198 THR A O 1
ATOM 1482 N N . THR A 1 199 ? -9.805 -30.953 -8.336 1 98 199 THR A N 1
ATOM 1483 C CA . THR A 1 199 ? -8.523 -30.391 -8.758 1 98 199 THR A CA 1
ATOM 1484 C C . THR A 1 199 ? -7.559 -31.484 -9.18 1 98 199 THR A C 1
ATOM 1486 O O . THR A 1 199 ? -7.383 -32.469 -8.469 1 98 199 THR A O 1
ATOM 1489 N N . ASP A 1 200 ? -6.984 -31.297 -10.328 1 98.25 200 ASP A N 1
ATOM 1490 C CA . ASP A 1 200 ? -6.062 -32.25 -10.914 1 98.25 200 ASP A CA 1
ATOM 1491 C C . ASP A 1 200 ? -4.805 -31.578 -11.445 1 98.25 200 ASP A C 1
ATOM 1493 O O . ASP A 1 200 ? -4.875 -30.766 -12.375 1 98.25 200 ASP A O 1
ATOM 1497 N N . PHE A 1 201 ? -3.588 -31.922 -10.891 1 98.81 201 PHE A N 1
ATOM 1498 C CA . PHE A 1 201 ? -2.332 -31.266 -11.242 1 98.81 201 PHE A CA 1
ATOM 1499 C C . PHE A 1 201 ? -1.598 -32.062 -12.32 1 98.81 201 PHE A C 1
ATOM 1501 O O . PHE A 1 201 ? -0.535 -31.641 -12.789 1 98.81 201 PHE A O 1
ATOM 1508 N N . SER A 1 202 ? -2.119 -33.125 -12.797 1 98.56 202 SER A N 1
ATOM 1509 C CA . SER A 1 202 ? -1.396 -34.094 -13.617 1 98.56 202 SER A CA 1
ATOM 1510 C C . SER A 1 202 ? -1.021 -33.5 -14.969 1 98.56 202 SER A C 1
ATOM 1512 O O . SER A 1 202 ? -0.169 -34.031 -15.672 1 98.56 202 SER A O 1
ATOM 1514 N N . LYS A 1 203 ? -1.673 -32.375 -15.336 1 98.5 203 LYS A N 1
ATOM 1515 C CA . LYS A 1 203 ? -1.382 -31.781 -16.625 1 98.5 203 LYS A CA 1
ATOM 1516 C C . LYS A 1 203 ? -0.678 -30.438 -16.469 1 98.5 203 LYS A C 1
ATOM 1518 O O . LYS A 1 203 ? -0.469 -29.719 -17.438 1 98.5 203 LYS A O 1
ATOM 1523 N N . MET A 1 204 ? -0.319 -30.062 -15.273 1 98.81 204 MET A N 1
ATOM 1524 C CA . MET A 1 204 ? 0.353 -28.797 -15.008 1 98.81 204 MET A CA 1
ATOM 1525 C C . MET A 1 204 ? 1.847 -28.906 -15.297 1 98.81 204 MET A C 1
ATOM 1527 O O . MET A 1 204 ? 2.656 -29 -14.375 1 98.81 204 MET A O 1
ATOM 1531 N N . LYS A 1 205 ? 2.223 -28.719 -16.531 1 98.56 205 LYS A N 1
ATOM 1532 C CA . LYS A 1 205 ? 3.58 -29 -16.984 1 98.56 205 LYS A CA 1
ATOM 1533 C C . LYS A 1 205 ? 4.461 -27.766 -16.906 1 98.56 205 LYS A C 1
ATOM 1535 O O . LYS A 1 205 ? 5.688 -27.859 -16.828 1 98.56 205 LYS A O 1
ATOM 1540 N N . THR A 1 206 ? 3.865 -26.562 -16.969 1 98.81 206 THR A N 1
ATOM 1541 C CA . THR A 1 206 ? 4.633 -25.312 -16.984 1 98.81 206 THR A CA 1
ATOM 1542 C C . THR A 1 206 ? 5.484 -25.203 -15.719 1 98.81 206 THR A C 1
ATOM 1544 O O . THR A 1 206 ? 5.02 -25.484 -14.617 1 98.81 206 THR A O 1
ATOM 1547 N N . PRO A 1 207 ? 6.805 -24.812 -15.812 1 98.88 207 PRO A N 1
ATOM 1548 C CA . PRO A 1 207 ? 7.676 -24.672 -14.648 1 98.88 207 PRO A CA 1
ATOM 1549 C C . PRO A 1 207 ? 7.059 -23.797 -13.555 1 98.88 207 PRO A C 1
ATOM 1551 O O . PRO A 1 207 ? 6.418 -22.797 -13.859 1 98.88 207 PRO A O 1
ATOM 1554 N N . ALA A 1 208 ? 7.242 -24.234 -12.297 1 98.94 208 ALA A N 1
ATOM 1555 C CA . ALA A 1 208 ? 6.652 -23.469 -11.203 1 98.94 208 ALA A CA 1
ATOM 1556 C C . ALA A 1 208 ? 7.477 -23.609 -9.922 1 98.94 208 ALA A C 1
ATOM 1558 O O . ALA A 1 208 ? 8.07 -24.672 -9.672 1 98.94 208 ALA A O 1
ATOM 1559 N N . LEU A 1 209 ? 7.602 -22.547 -9.211 1 99 209 LEU A N 1
ATOM 1560 C CA . LEU A 1 209 ? 8.062 -22.547 -7.824 1 99 209 LEU A CA 1
ATOM 1561 C C . LEU A 1 209 ? 6.883 -22.562 -6.859 1 99 209 LEU A C 1
ATOM 1563 O O . LEU A 1 209 ? 6.055 -21.641 -6.867 1 99 209 LEU A O 1
ATOM 1567 N N . VAL A 1 210 ? 6.777 -23.594 -6.098 1 99 210 VAL A N 1
ATOM 1568 C CA . VAL A 1 210 ? 5.77 -23.719 -5.047 1 99 210 VAL A CA 1
ATOM 1569 C C . VAL A 1 210 ? 6.355 -23.25 -3.715 1 99 210 VAL A C 1
ATOM 1571 O O . VAL A 1 210 ? 7.418 -23.719 -3.303 1 99 210 VAL A O 1
ATOM 1574 N N . VAL A 1 211 ? 5.727 -22.297 -3.072 1 99 211 VAL A N 1
ATOM 1575 C CA . VAL A 1 211 ? 6.152 -21.781 -1.776 1 99 211 VAL A CA 1
ATOM 1576 C C . VAL A 1 211 ? 5.125 -22.141 -0.709 1 99 211 VAL A C 1
ATOM 1578 O O . VAL A 1 211 ? 3.947 -21.797 -0.829 1 99 211 VAL A O 1
ATOM 1581 N N . ALA A 1 212 ? 5.547 -22.844 0.308 1 98.88 212 ALA A N 1
ATOM 1582 C CA . ALA A 1 212 ? 4.645 -23.297 1.361 1 98.88 212 ALA A CA 1
ATOM 1583 C C . ALA A 1 212 ? 5.223 -23.016 2.742 1 98.88 212 ALA A C 1
ATOM 1585 O O . ALA A 1 212 ? 6.434 -23.141 2.953 1 98.88 212 ALA A O 1
ATOM 1586 N N . GLY A 1 213 ? 4.391 -22.547 3.641 1 98.88 213 GLY A N 1
ATOM 1587 C CA . GLY A 1 213 ? 4.762 -22.484 5.043 1 98.88 213 GLY A CA 1
ATOM 1588 C C . GLY A 1 213 ? 4.48 -23.766 5.797 1 98.88 213 GLY A C 1
ATOM 1589 O O . GLY A 1 213 ? 3.381 -24.328 5.699 1 98.88 213 GLY A O 1
ATOM 1590 N N . ASP A 1 214 ? 5.375 -24.188 6.613 1 98.75 214 ASP A N 1
ATOM 1591 C CA . ASP A 1 214 ? 5.207 -25.484 7.273 1 98.75 214 ASP A CA 1
ATOM 1592 C C . ASP A 1 214 ? 4.258 -25.375 8.461 1 98.75 214 ASP A C 1
ATOM 1594 O O . ASP A 1 214 ? 3.92 -26.375 9.086 1 98.75 214 ASP A O 1
ATOM 1598 N N . LYS A 1 215 ? 3.781 -24.188 8.766 1 98.69 215 LYS A N 1
ATOM 1599 C CA . LYS A 1 215 ? 2.775 -24 9.805 1 98.69 215 LYS A CA 1
ATOM 1600 C C . LYS A 1 215 ? 1.46 -23.5 9.219 1 98.69 215 LYS A C 1
ATOM 1602 O O . LYS A 1 215 ? 0.597 -23.016 9.953 1 98.69 215 LYS A O 1
ATOM 1607 N N . ASP A 1 216 ? 1.309 -23.547 7.934 1 98.69 216 ASP A N 1
ATOM 1608 C CA . ASP A 1 216 ? 0.066 -23.188 7.258 1 98.69 216 ASP A CA 1
ATOM 1609 C C . ASP A 1 216 ? -0.926 -24.344 7.273 1 98.69 216 ASP A C 1
ATOM 1611 O O . ASP A 1 216 ? -1.083 -25.047 6.273 1 98.69 216 ASP A O 1
ATOM 1615 N N . ASN A 1 217 ? -1.706 -24.469 8.305 1 97.31 217 ASN A N 1
ATOM 1616 C CA . ASN A 1 217 ? -2.564 -25.625 8.477 1 97.31 217 ASN A CA 1
ATOM 1617 C C . ASN A 1 217 ? -3.875 -25.484 7.711 1 97.31 217 ASN A C 1
ATOM 1619 O O . ASN A 1 217 ? -4.551 -26.484 7.438 1 97.31 217 ASN A O 1
ATOM 1623 N N . SER A 1 218 ? -4.266 -24.219 7.43 1 96.44 218 SER A N 1
ATOM 1624 C CA . SER A 1 218 ? -5.461 -23.938 6.637 1 96.44 218 SER A CA 1
ATOM 1625 C C . SER A 1 218 ? -6.594 -24.891 7 1 96.44 218 SER A C 1
ATOM 1627 O O . SER A 1 218 ? -7.219 -25.484 6.117 1 96.44 218 SER A O 1
ATOM 1629 N N . ARG A 1 219 ? -6.945 -25.078 8.273 1 94.19 219 ARG A N 1
ATOM 1630 C CA . ARG A 1 219 ? -7.859 -26.078 8.805 1 94.19 219 ARG A CA 1
ATOM 1631 C C . ARG A 1 219 ? -9.266 -25.891 8.242 1 94.19 219 ARG A C 1
ATOM 1633 O O . ARG A 1 219 ? -10.031 -26.844 8.141 1 94.19 219 ARG A O 1
ATOM 1640 N N . HIS A 1 220 ? -9.539 -24.703 7.883 1 95.19 220 HIS A N 1
ATOM 1641 C CA . HIS A 1 220 ? -10.883 -24.438 7.367 1 95.19 220 HIS A CA 1
ATOM 1642 C C . HIS A 1 220 ? -11.047 -24.984 5.953 1 95.19 220 HIS A C 1
ATOM 1644 O O . HIS A 1 220 ? -12.164 -25.234 5.504 1 95.19 220 HIS A O 1
ATOM 1650 N N . LEU A 1 221 ? -9.984 -25.25 5.219 1 97.69 221 LEU A N 1
ATOM 1651 C CA . LEU A 1 221 ? -10.078 -25.641 3.816 1 97.69 221 LEU A CA 1
ATOM 1652 C C . LEU A 1 221 ? -9.68 -27.094 3.629 1 97.69 221 LEU A C 1
ATOM 1654 O O . LEU A 1 221 ? -10.148 -27.75 2.695 1 97.69 221 LEU A O 1
ATOM 1658 N N . THR A 1 222 ? -8.844 -27.609 4.48 1 98.56 222 THR A N 1
ATOM 1659 C CA . THR A 1 222 ? -8.266 -28.922 4.234 1 98.56 222 THR A CA 1
ATOM 1660 C C . THR A 1 222 ? -8.094 -29.688 5.543 1 98.56 222 THR A C 1
ATOM 1662 O O . THR A 1 222 ? -7.988 -29.078 6.613 1 98.56 222 THR A O 1
ATOM 1665 N N . VAL A 1 223 ? -8.031 -31 5.457 1 98.25 223 VAL A N 1
ATOM 1666 C CA . VAL A 1 223 ? -7.789 -31.875 6.602 1 98.25 223 VAL A CA 1
ATOM 1667 C C . VAL A 1 223 ? -6.34 -32.344 6.586 1 98.25 223 VAL A C 1
ATOM 1669 O O . VAL A 1 223 ? -5.91 -33.062 7.492 1 98.25 223 VAL A O 1
ATOM 1672 N N . MET A 1 224 ? -5.531 -31.938 5.559 1 97.69 224 MET A N 1
ATOM 1673 C CA . MET A 1 224 ? -4.168 -32.438 5.367 1 97.69 224 MET A CA 1
ATOM 1674 C C . MET A 1 224 ? -3.166 -31.547 6.113 1 97.69 224 MET A C 1
ATOM 1676 O O . MET A 1 224 ? -2.008 -31.922 6.281 1 97.69 224 MET A O 1
ATOM 1680 N N . GLY A 1 225 ? -3.592 -30.391 6.539 1 97.88 225 GLY A N 1
ATOM 1681 C CA . GLY A 1 225 ? -2.662 -29.453 7.129 1 97.88 225 GLY A CA 1
ATOM 1682 C C . GLY A 1 225 ? -1.729 -28.812 6.113 1 97.88 225 GLY A C 1
ATOM 1683 O O . GLY A 1 225 ? -2.111 -28.594 4.965 1 97.88 225 GLY A O 1
ATOM 1684 N N . ALA A 1 226 ? -0.531 -28.453 6.57 1 98.44 226 ALA A N 1
ATOM 1685 C CA . ALA A 1 226 ? 0.401 -27.656 5.789 1 98.44 226 ALA A CA 1
ATOM 1686 C C . ALA A 1 226 ? 0.851 -28.391 4.531 1 98.44 226 ALA A C 1
ATOM 1688 O O . ALA A 1 226 ? 1.159 -27.766 3.514 1 98.44 226 ALA A O 1
ATOM 1689 N N . ASP A 1 227 ? 0.854 -29.688 4.52 1 98.19 227 ASP A N 1
ATOM 1690 C CA . ASP A 1 227 ? 1.316 -30.484 3.387 1 98.19 227 ASP A CA 1
ATOM 1691 C C . ASP A 1 227 ? 0.432 -30.266 2.162 1 98.19 227 ASP A C 1
ATOM 1693 O O . ASP A 1 227 ? 0.87 -30.469 1.027 1 98.19 227 ASP A O 1
ATOM 1697 N N . TRP A 1 228 ? -0.814 -29.859 2.418 1 98.75 228 TRP A N 1
ATOM 1698 C CA . TRP A 1 228 ? -1.758 -29.625 1.332 1 98.75 228 TRP A CA 1
ATOM 1699 C C . TRP A 1 228 ? -1.198 -28.609 0.341 1 98.75 228 TRP A C 1
ATOM 1701 O O . TRP A 1 228 ? -1.382 -28.75 -0.871 1 98.75 228 TRP A O 1
ATOM 1711 N N . HIS A 1 229 ? -0.462 -27.641 0.795 1 98.88 229 HIS A N 1
ATOM 1712 C CA . HIS A 1 229 ? 0.056 -26.547 -0.02 1 98.88 229 HIS A CA 1
ATOM 1713 C C . HIS A 1 229 ? 1.28 -26.984 -0.816 1 98.88 229 HIS A C 1
ATOM 1715 O O . HIS A 1 229 ? 1.788 -26.234 -1.648 1 98.88 229 HIS A O 1
ATOM 1721 N N . THR A 1 230 ? 1.809 -28.203 -0.639 1 98.88 230 THR A N 1
ATOM 1722 C CA . THR A 1 230 ? 2.959 -28.703 -1.382 1 98.88 230 THR A CA 1
ATOM 1723 C C . THR A 1 230 ? 2.508 -29.594 -2.535 1 98.88 230 THR A C 1
ATOM 1725 O O . THR A 1 230 ? 3.311 -29.953 -3.398 1 98.88 230 THR A O 1
ATOM 1728 N N . ASP A 1 231 ? 1.243 -29.875 -2.602 1 98.88 231 ASP A N 1
ATOM 1729 C CA . ASP A 1 231 ? 0.68 -30.812 -3.58 1 98.88 231 ASP A CA 1
ATOM 1730 C C . ASP A 1 231 ? 1.027 -30.375 -5.004 1 98.88 231 ASP A C 1
ATOM 1732 O O . ASP A 1 231 ? 1.366 -31.219 -5.844 1 98.88 231 ASP A O 1
ATOM 1736 N N . PRO A 1 232 ? 0.942 -29.031 -5.312 1 98.94 232 PRO A N 1
ATOM 1737 C CA . PRO A 1 232 ? 1.273 -28.672 -6.691 1 98.94 232 PRO A CA 1
ATOM 1738 C C . PRO A 1 232 ? 2.682 -29.094 -7.094 1 98.94 232 PRO A C 1
ATOM 1740 O O . PRO A 1 232 ? 2.939 -29.344 -8.273 1 98.94 232 PRO A O 1
ATOM 1743 N N . TYR A 1 233 ? 3.59 -29.141 -6.156 1 98.88 233 TYR A N 1
ATOM 1744 C CA . TYR A 1 233 ? 4.938 -29.625 -6.43 1 98.88 233 TYR A CA 1
ATOM 1745 C C . TYR A 1 233 ? 4.941 -31.141 -6.656 1 98.88 233 TYR A C 1
ATOM 1747 O O . TYR A 1 233 ? 5.465 -31.625 -7.66 1 98.88 233 TYR A O 1
ATOM 1755 N N . PHE A 1 234 ? 4.344 -31.891 -5.805 1 98.81 234 PHE A N 1
ATOM 1756 C CA . PHE A 1 234 ? 4.453 -33.344 -5.805 1 98.81 234 PHE A CA 1
ATOM 1757 C C . PHE A 1 234 ? 3.586 -33.938 -6.898 1 98.81 234 PHE A C 1
ATOM 1759 O O . PHE A 1 234 ? 3.934 -35 -7.473 1 98.81 234 PHE A O 1
ATOM 1766 N N . LEU A 1 235 ? 2.49 -33.281 -7.246 1 98.81 235 LEU A N 1
ATOM 1767 C CA . LEU A 1 235 ? 1.486 -33.938 -8.078 1 98.81 235 LEU A CA 1
ATOM 1768 C C . LEU A 1 235 ? 1.575 -33.438 -9.523 1 98.81 235 LEU A C 1
ATOM 1770 O O . LEU A 1 235 ? 0.841 -33.906 -10.391 1 98.81 235 LEU A O 1
ATOM 1774 N N . SER A 1 236 ? 2.387 -32.5 -9.781 1 98.75 236 SER A N 1
ATOM 1775 C CA . SER A 1 236 ? 2.512 -31.953 -11.141 1 98.75 236 SER A CA 1
ATOM 1776 C C . SER A 1 236 ? 3.746 -32.5 -11.836 1 98.75 236 SER A C 1
ATOM 1778 O O . SER A 1 236 ? 4.773 -32.75 -11.195 1 98.75 236 SER A O 1
ATOM 1780 N N . PRO A 1 237 ? 3.682 -32.719 -13.148 1 98.56 237 PRO A N 1
ATOM 1781 C CA . PRO A 1 237 ? 4.855 -33.094 -13.938 1 98.56 237 PRO A CA 1
ATOM 1782 C C . PRO A 1 237 ? 5.727 -31.891 -14.312 1 98.56 237 PRO A C 1
ATOM 1784 O O . PRO A 1 237 ? 5.332 -30.75 -14.094 1 98.56 237 PRO A O 1
ATOM 1787 N N . GLY A 1 238 ? 6.926 -32.188 -14.883 1 96.88 238 GLY A N 1
ATOM 1788 C CA . GLY A 1 238 ? 7.812 -31.156 -15.375 1 96.88 238 GLY A CA 1
ATOM 1789 C C . GLY A 1 238 ? 8.633 -30.5 -14.273 1 96.88 238 GLY A C 1
ATOM 1790 O O . GLY A 1 238 ? 8.555 -30.906 -13.117 1 96.88 238 GLY A O 1
ATOM 1791 N N . PRO A 1 239 ? 9.43 -29.547 -14.68 1 98.06 239 PRO A N 1
ATOM 1792 C CA . PRO A 1 239 ? 10.297 -28.875 -13.695 1 98.06 239 PRO A CA 1
ATOM 1793 C C . PRO A 1 239 ? 9.508 -28.109 -12.633 1 98.06 239 PRO A C 1
ATOM 1795 O O . PRO A 1 239 ? 8.633 -27.312 -12.977 1 98.06 239 PRO A O 1
ATOM 1798 N N . LYS A 1 240 ? 9.734 -28.469 -11.414 1 98.75 240 LYS A N 1
ATOM 1799 C CA . LYS A 1 240 ? 9.164 -27.781 -10.258 1 98.75 240 LYS A CA 1
ATOM 1800 C C . LYS A 1 240 ? 10.203 -27.609 -9.156 1 98.75 240 LYS A C 1
ATOM 1802 O O . LYS A 1 240 ? 11.133 -28.406 -9.039 1 98.75 240 LYS A O 1
ATOM 1807 N N . SER A 1 241 ? 10.109 -26.516 -8.414 1 98.88 241 SER A N 1
ATOM 1808 C CA . SER A 1 241 ? 10.812 -26.312 -7.156 1 98.88 241 SER A CA 1
ATOM 1809 C C . SER A 1 241 ? 9.844 -26.062 -6.012 1 98.88 241 SER A C 1
ATOM 1811 O O . SER A 1 241 ? 8.758 -25.5 -6.223 1 98.88 241 SER A O 1
ATOM 1813 N N . LEU A 1 242 ? 10.203 -26.562 -4.855 1 98.94 242 LEU A N 1
ATOM 1814 C CA . LEU A 1 242 ? 9.438 -26.359 -3.633 1 98.94 242 LEU A CA 1
ATOM 1815 C C . LEU A 1 242 ? 10.273 -25.641 -2.578 1 98.94 242 LEU A C 1
ATOM 1817 O O . LEU A 1 242 ? 11.336 -26.109 -2.191 1 98.94 242 LEU A O 1
ATOM 1821 N N . LEU A 1 243 ? 9.883 -24.484 -2.223 1 98.94 243 LEU A N 1
ATOM 1822 C CA . LEU A 1 243 ? 10.414 -23.766 -1.072 1 98.94 243 LEU A CA 1
ATOM 1823 C C . LEU A 1 243 ? 9.516 -23.953 0.147 1 98.94 243 LEU A C 1
ATOM 1825 O O . LEU A 1 243 ? 8.398 -23.438 0.178 1 98.94 243 LEU A O 1
ATOM 1829 N N . THR A 1 244 ? 9.953 -24.688 1.125 1 98.88 244 THR A N 1
ATOM 1830 C CA . THR A 1 244 ? 9.273 -24.797 2.41 1 98.88 244 THR A CA 1
ATOM 1831 C C . THR A 1 244 ? 9.844 -23.812 3.42 1 98.88 2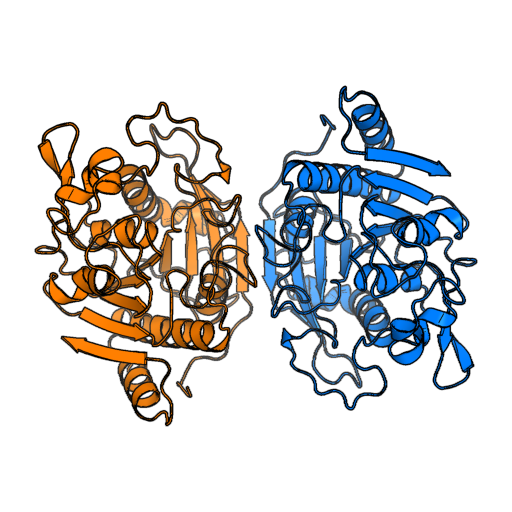44 THR A C 1
ATOM 1833 O O . THR A 1 244 ? 11.039 -23.875 3.742 1 98.88 244 THR A O 1
ATOM 1836 N N . LEU A 1 245 ? 9.047 -22.922 3.883 1 98.88 245 LEU A N 1
ATOM 1837 C CA . LEU A 1 245 ? 9.484 -21.906 4.844 1 98.88 245 LEU A CA 1
ATOM 1838 C C . LEU A 1 245 ? 9.172 -22.344 6.27 1 98.88 245 LEU A C 1
ATOM 1840 O O . LEU A 1 245 ? 8.008 -22.609 6.602 1 98.88 245 LEU A O 1
ATOM 1844 N N . PHE A 1 246 ? 10.164 -22.344 7.121 1 98.62 246 PHE A N 1
ATOM 1845 C CA . PHE A 1 246 ? 10.047 -22.797 8.5 1 98.62 246 PHE A CA 1
ATOM 1846 C C . PHE A 1 246 ? 9.312 -21.766 9.352 1 98.62 246 PHE A C 1
ATOM 1848 O O . PHE A 1 246 ? 9.688 -20.594 9.367 1 98.62 246 PHE A O 1
ATOM 1855 N N . GLY A 1 247 ? 8.297 -22.219 10.016 1 98.44 247 GLY A N 1
ATOM 1856 C CA . GLY A 1 247 ? 7.555 -21.359 10.922 1 98.44 247 GLY A CA 1
ATOM 1857 C C . GLY A 1 247 ? 6.531 -20.484 10.227 1 98.44 247 GLY A C 1
ATOM 1858 O O . GLY A 1 247 ? 5.746 -19.797 10.875 1 98.44 247 GLY A O 1
ATOM 1859 N N . ALA A 1 248 ? 6.488 -20.5 8.922 1 98.88 248 ALA A N 1
ATOM 1860 C CA . ALA A 1 248 ? 5.598 -19.625 8.164 1 98.88 248 ALA A CA 1
ATOM 1861 C C . ALA A 1 248 ? 4.168 -20.156 8.164 1 98.88 248 ALA A C 1
ATOM 1863 O O . ALA A 1 248 ? 3.949 -21.359 8.055 1 98.88 248 ALA A O 1
ATOM 1864 N N . GLU A 1 249 ? 3.264 -19.266 8.336 1 98.69 249 GLU A N 1
ATOM 1865 C CA . GLU A 1 249 ? 1.839 -19.562 8.227 1 98.69 249 GLU A CA 1
ATOM 1866 C C . GLU A 1 249 ? 1.289 -19.125 6.875 1 98.69 249 GLU A C 1
ATOM 1868 O O . GLU A 1 249 ? 2.029 -19.047 5.891 1 98.69 249 GLU A O 1
ATOM 1873 N N . HIS A 1 250 ? 0.003 -18.953 6.68 1 98.56 250 HIS A N 1
ATOM 1874 C CA . HIS A 1 250 ? -0.661 -18.734 5.398 1 98.56 250 HIS A CA 1
ATOM 1875 C C . HIS A 1 250 ? -0.233 -17.406 4.77 1 98.56 250 HIS A C 1
ATOM 1877 O O . HIS A 1 250 ? -0.188 -17.297 3.543 1 98.56 250 HIS A O 1
ATOM 1883 N N . GLY A 1 251 ? 0.091 -16.422 5.609 1 98.5 251 GLY A N 1
ATOM 1884 C CA . GLY A 1 251 ? 0.489 -15.109 5.121 1 98.5 251 GLY A CA 1
ATOM 1885 C C . GLY A 1 251 ? 1.951 -15.039 4.723 1 98.5 251 GLY A C 1
ATOM 1886 O O . GLY A 1 251 ? 2.408 -14.023 4.195 1 98.5 251 GLY A O 1
ATOM 1887 N N . LEU A 1 252 ? 2.736 -16.062 4.98 1 98.88 252 LEU A N 1
ATOM 1888 C CA . LEU A 1 252 ? 4.141 -16.203 4.609 1 98.88 252 LEU A CA 1
ATOM 1889 C C . LEU A 1 252 ? 4.957 -15.016 5.105 1 98.88 252 LEU A C 1
ATOM 1891 O O . LEU A 1 252 ? 5.812 -14.508 4.383 1 98.88 252 LEU A O 1
ATOM 1895 N N . GLY A 1 253 ? 4.641 -14.555 6.305 1 98.56 253 GLY A N 1
ATOM 1896 C CA . GLY A 1 253 ? 5.383 -13.469 6.926 1 98.56 253 GLY A CA 1
ATOM 1897 C C . GLY A 1 253 ? 4.836 -12.102 6.582 1 98.56 253 GLY A C 1
ATOM 1898 O O . GLY A 1 253 ? 5.289 -11.086 7.125 1 98.56 253 GLY A O 1
ATOM 1899 N N . GLY A 1 254 ? 3.875 -11.961 5.633 1 98.5 254 GLY A N 1
ATOM 1900 C CA . GLY A 1 254 ? 3.254 -10.688 5.297 1 98.5 254 GLY A CA 1
ATOM 1901 C C . GLY A 1 254 ? 3.402 -10.32 3.832 1 98.5 254 GLY A C 1
ATOM 1902 O O . GLY A 1 254 ? 3.787 -9.195 3.508 1 98.5 254 GLY A O 1
ATOM 1903 N N . VAL A 1 255 ? 3.148 -11.227 2.922 1 98.75 255 VAL A N 1
ATOM 1904 C CA . VAL A 1 255 ? 3.355 -10.945 1.504 1 98.75 255 VAL A CA 1
ATOM 1905 C C . VAL A 1 255 ? 2.16 -10.172 0.952 1 98.75 255 VAL A C 1
ATOM 1907 O O . VAL A 1 255 ? 2.273 -9.492 -0.067 1 98.75 255 VAL A O 1
ATOM 1910 N N . SER A 1 256 ? 0.996 -10.195 1.655 1 98.62 256 SER A N 1
ATOM 1911 C CA . SER A 1 256 ? -0.235 -9.625 1.12 1 98.62 256 SER A CA 1
ATOM 1912 C C . SER A 1 256 ? -0.241 -8.109 1.243 1 98.62 256 SER A C 1
ATOM 1914 O O . SER A 1 256 ? -1.068 -7.434 0.628 1 98.62 256 SER A O 1
ATOM 1916 N N . GLY A 1 257 ? 0.628 -7.535 2.055 1 98.38 257 GLY A N 1
ATOM 1917 C CA . GLY A 1 257 ? 0.732 -6.102 2.268 1 98.38 257 GLY A CA 1
ATOM 1918 C C . GLY A 1 257 ? 1.676 -5.73 3.396 1 98.38 257 GLY A C 1
ATOM 1919 O O . GLY A 1 257 ? 2.127 -6.602 4.145 1 98.38 257 GLY A O 1
ATOM 1920 N N . TYR A 1 258 ? 1.995 -4.41 3.535 1 98.44 258 TYR A N 1
ATOM 1921 C CA . TYR A 1 258 ? 2.861 -3.914 4.598 1 98.44 258 TYR A CA 1
ATOM 1922 C C . TYR A 1 258 ? 2.105 -3.82 5.918 1 98.44 258 TYR A C 1
ATOM 1924 O O . TYR A 1 258 ? 1.129 -3.076 6.031 1 98.44 258 TYR A O 1
ATOM 1932 N N . ASP A 1 259 ? 2.52 -4.602 6.945 1 98.44 259 ASP A N 1
ATOM 1933 C CA . ASP A 1 259 ? 2.029 -4.492 8.312 1 98.44 259 ASP A CA 1
ATOM 1934 C C . ASP A 1 259 ? 0.522 -4.73 8.375 1 98.44 259 ASP A C 1
ATOM 1936 O O . ASP A 1 259 ? -0.203 -3.98 9.031 1 98.44 259 ASP A O 1
ATOM 1940 N N . VAL A 1 260 ? 0.043 -5.781 7.734 1 98.38 260 VAL A N 1
ATOM 1941 C CA . VAL A 1 260 ? -1.394 -5.949 7.547 1 98.38 260 VAL A CA 1
ATOM 1942 C C . VAL A 1 260 ? -1.958 -6.852 8.641 1 98.38 260 VAL A C 1
ATOM 1944 O O . VAL A 1 260 ? -1.248 -7.703 9.18 1 98.38 260 VAL A O 1
ATOM 1947 N N . ALA A 1 261 ? -3.23 -6.699 8.898 1 98 261 ALA A N 1
ATOM 1948 C CA . ALA A 1 261 ? -3.922 -7.363 10 1 98 261 ALA A CA 1
ATOM 1949 C C . ALA A 1 261 ? -4.059 -8.859 9.734 1 98 261 ALA A C 1
ATOM 1951 O O . ALA A 1 261 ? -4.008 -9.664 10.672 1 98 261 ALA A O 1
ATOM 1952 N N . GLU A 1 262 ? -4.137 -9.273 8.484 1 97.56 262 GLU A N 1
ATOM 1953 C CA . GLU A 1 262 ? -4.402 -10.672 8.18 1 97.56 262 GLU A CA 1
ATOM 1954 C C . GLU A 1 262 ? -3.143 -11.523 8.352 1 97.56 262 GLU A C 1
ATOM 1956 O O . GLU A 1 262 ? -3.211 -12.75 8.352 1 97.56 262 GLU A O 1
ATOM 1961 N N . THR A 1 263 ? -2.02 -10.906 8.461 1 97.69 263 THR A N 1
ATOM 1962 C CA . THR A 1 263 ? -0.783 -11.648 8.688 1 97.69 263 THR A CA 1
ATOM 1963 C C . THR A 1 263 ? -0.624 -12.008 10.164 1 97.69 263 THR A C 1
ATOM 1965 O O . THR A 1 263 ? -0.478 -11.117 11.008 1 97.69 263 THR A O 1
ATOM 1968 N N . THR A 1 264 ? -0.587 -13.258 10.492 1 97.19 264 THR A N 1
ATOM 1969 C CA . THR A 1 264 ? -0.511 -13.719 11.875 1 97.19 264 THR A CA 1
ATOM 1970 C C . THR A 1 264 ? 0.91 -14.148 12.219 1 97.19 264 THR A C 1
ATOM 1972 O O . THR A 1 264 ? 1.196 -14.492 13.367 1 97.19 264 THR A O 1
ATOM 1975 N N . ASP A 1 265 ? 1.781 -14.133 11.266 1 98.19 265 ASP A N 1
ATOM 1976 C CA . ASP A 1 265 ? 3.182 -14.508 11.445 1 98.19 265 ASP A CA 1
ATOM 1977 C C . ASP A 1 265 ? 4.109 -13.438 10.867 1 98.19 265 ASP A C 1
ATOM 1979 O O . ASP A 1 265 ? 5.062 -13.758 10.156 1 98.19 265 ASP A O 1
ATOM 1983 N N . GLU A 1 266 ? 3.855 -12.164 11.156 1 97.69 266 GLU A N 1
ATOM 1984 C CA . GLU A 1 266 ? 4.641 -11.07 10.602 1 97.69 266 GLU A CA 1
ATOM 1985 C C . GLU A 1 266 ? 6.137 -11.336 10.734 1 97.69 266 GLU A C 1
ATOM 1987 O O . GLU A 1 266 ? 6.625 -11.648 11.828 1 97.69 266 GLU A O 1
ATOM 1992 N N . ASN A 1 267 ? 6.852 -11.305 9.664 1 97.94 267 ASN A N 1
ATOM 1993 C CA . ASN A 1 267 ? 8.281 -11.578 9.609 1 97.94 267 ASN A CA 1
ATOM 1994 C C . ASN A 1 267 ? 8.938 -10.922 8.398 1 97.94 267 ASN A C 1
ATOM 1996 O O . ASN A 1 267 ? 9.023 -11.531 7.328 1 97.94 267 ASN A O 1
ATOM 2000 N N . PRO A 1 268 ? 9.445 -9.688 8.555 1 96.69 268 PRO A N 1
ATOM 2001 C CA . PRO A 1 268 ? 10.047 -8.969 7.426 1 96.69 268 PRO A CA 1
ATOM 2002 C C . PRO A 1 268 ? 11.195 -9.734 6.781 1 96.69 268 PRO A C 1
ATOM 2004 O O . PRO A 1 268 ? 11.422 -9.633 5.57 1 96.69 268 PRO A O 1
ATOM 2007 N N . GLU A 1 269 ? 11.938 -10.469 7.547 1 96 269 GLU A N 1
ATOM 2008 C CA . GLU A 1 269 ? 13.039 -11.25 7 1 96 269 GLU A CA 1
ATOM 2009 C C . GLU A 1 269 ? 12.531 -12.344 6.062 1 96 269 GLU A C 1
ATOM 2011 O O . GLU A 1 269 ? 13.141 -12.609 5.027 1 96 269 GLU A O 1
ATOM 2016 N N . ARG A 1 270 ? 11.484 -12.992 6.426 1 97.88 270 ARG A N 1
ATOM 2017 C CA . ARG A 1 270 ? 10.875 -14.008 5.582 1 97.88 270 ARG A CA 1
ATOM 2018 C C . ARG A 1 270 ? 10.375 -13.414 4.27 1 97.88 270 ARG A C 1
ATOM 2020 O O . ARG A 1 270 ? 10.578 -13.992 3.201 1 97.88 270 ARG A O 1
ATOM 2027 N N . VAL A 1 271 ? 9.727 -12.258 4.352 1 98.44 271 VAL A N 1
ATOM 2028 C CA . VAL A 1 271 ? 9.25 -11.578 3.146 1 98.44 271 VAL A CA 1
ATOM 2029 C C . VAL A 1 271 ? 10.438 -11.25 2.242 1 98.44 271 VAL A C 1
ATOM 2031 O O . VAL A 1 271 ? 10.375 -11.453 1.027 1 98.44 271 VAL A O 1
ATOM 2034 N N . ALA A 1 272 ? 11.516 -10.758 2.818 1 96.88 272 ALA A N 1
ATOM 2035 C CA . ALA A 1 272 ? 12.711 -10.43 2.045 1 96.88 272 ALA A CA 1
ATOM 2036 C C . ALA A 1 272 ? 13.258 -11.672 1.339 1 96.88 272 ALA A C 1
ATOM 2038 O O . ALA A 1 272 ? 13.695 -11.594 0.188 1 96.88 272 ALA A O 1
ATOM 2039 N N . ALA A 1 273 ? 13.242 -12.766 2.018 1 97.12 273 ALA A N 1
ATOM 2040 C CA . ALA A 1 273 ? 13.703 -14.016 1.415 1 97.12 273 ALA A CA 1
ATOM 2041 C C . ALA A 1 273 ? 12.812 -14.422 0.248 1 97.12 273 ALA A C 1
ATOM 2043 O O . ALA A 1 273 ? 13.305 -14.836 -0.805 1 97.12 273 ALA A O 1
ATOM 2044 N N . ILE A 1 274 ? 11.523 -14.328 0.431 1 98.62 274 ILE A N 1
ATOM 2045 C CA . ILE A 1 274 ? 10.57 -14.68 -0.618 1 98.62 274 ILE A CA 1
ATOM 2046 C C . ILE A 1 274 ? 10.781 -13.773 -1.83 1 98.62 274 ILE A C 1
ATOM 2048 O O . ILE A 1 274 ? 10.781 -14.242 -2.971 1 98.62 274 ILE A O 1
ATOM 2052 N N . GLN A 1 275 ? 10.961 -12.469 -1.549 1 98.5 275 GLN A N 1
ATOM 2053 C CA . GLN A 1 275 ? 11.25 -11.516 -2.615 1 98.5 275 GLN A CA 1
ATOM 2054 C C . GLN A 1 275 ? 12.453 -11.961 -3.443 1 98.5 275 GLN A C 1
ATOM 2056 O O . GLN A 1 275 ? 12.352 -12.109 -4.664 1 98.5 275 GLN A O 1
ATOM 2061 N N . LYS A 1 276 ? 13.523 -12.242 -2.816 1 97.88 276 LYS A N 1
ATOM 2062 C CA . LYS A 1 276 ? 14.773 -12.562 -3.492 1 97.88 276 LYS A CA 1
ATOM 2063 C C . LYS A 1 276 ? 14.688 -13.914 -4.199 1 97.88 276 LYS A C 1
ATOM 2065 O O . LYS A 1 276 ? 15.133 -14.047 -5.344 1 97.88 276 LYS A O 1
ATOM 2070 N N . LEU A 1 277 ? 14.117 -14.867 -3.562 1 98.44 277 LEU A N 1
ATOM 2071 C CA . LEU A 1 277 ? 14.07 -16.219 -4.117 1 98.44 277 LEU A CA 1
ATOM 2072 C C . LEU A 1 277 ? 13.109 -16.281 -5.301 1 98.44 277 LEU A C 1
ATOM 2074 O O . LEU A 1 277 ? 13.414 -16.906 -6.32 1 98.44 277 LEU A O 1
ATOM 2078 N N . THR A 1 278 ? 11.945 -15.664 -5.184 1 98.81 278 THR A N 1
ATOM 2079 C CA . THR A 1 278 ? 11.008 -15.68 -6.301 1 98.81 278 THR A CA 1
ATOM 2080 C C . THR A 1 278 ? 11.547 -14.875 -7.477 1 98.81 278 THR A C 1
ATOM 2082 O O . THR A 1 278 ? 11.359 -15.25 -8.633 1 98.81 278 THR A O 1
ATOM 2085 N N . TRP A 1 279 ? 12.203 -13.773 -7.188 1 98.56 279 TRP A N 1
ATOM 2086 C CA . TRP A 1 279 ? 12.867 -13.016 -8.25 1 98.56 279 TRP A CA 1
ATOM 2087 C C . TRP A 1 279 ? 13.883 -13.891 -8.984 1 98.56 279 TRP A C 1
ATOM 2089 O O . TRP A 1 279 ? 13.867 -13.969 -10.219 1 98.56 279 TRP A O 1
ATOM 2099 N N . ALA A 1 280 ? 14.758 -14.516 -8.25 1 98.31 280 ALA A N 1
ATOM 2100 C CA . ALA A 1 280 ? 15.812 -15.336 -8.836 1 98.31 280 ALA A CA 1
ATOM 2101 C C . ALA A 1 280 ? 15.227 -16.469 -9.688 1 98.31 280 ALA A C 1
ATOM 2103 O O . ALA A 1 280 ? 15.711 -16.734 -10.789 1 98.31 280 ALA A O 1
ATOM 2104 N N . TYR A 1 281 ? 14.195 -17.109 -9.172 1 98.69 281 TYR A N 1
ATOM 2105 C CA . TYR A 1 281 ? 13.555 -18.203 -9.906 1 98.69 281 TYR A CA 1
ATOM 2106 C C . TYR A 1 281 ? 13 -17.719 -11.234 1 98.69 281 TYR A C 1
ATOM 2108 O O . TYR A 1 281 ? 13.258 -18.312 -12.281 1 98.69 281 TYR A O 1
ATOM 2116 N N . LEU A 1 282 ? 12.203 -16.625 -11.164 1 98.69 282 LEU A N 1
ATOM 2117 C CA . LEU A 1 282 ? 11.562 -16.109 -12.359 1 98.69 282 LEU A CA 1
ATOM 2118 C C . LEU A 1 282 ? 12.602 -15.602 -13.359 1 98.69 282 LEU A C 1
ATOM 2120 O O . LEU A 1 282 ? 12.438 -15.766 -14.57 1 98.69 282 LEU A O 1
ATOM 2124 N N . ARG A 1 283 ? 13.664 -15.008 -12.852 1 97.62 283 ARG A N 1
ATOM 2125 C CA . ARG A 1 283 ? 14.742 -14.539 -13.711 1 97.62 283 ARG A CA 1
ATOM 2126 C C . ARG A 1 283 ? 15.352 -15.688 -14.508 1 97.62 283 ARG A C 1
ATOM 2128 O O . ARG A 1 283 ? 15.539 -15.586 -15.719 1 97.62 283 ARG A O 1
ATOM 2135 N N . THR A 1 284 ? 15.656 -16.734 -13.859 1 97.75 284 THR A N 1
ATOM 2136 C CA . THR A 1 284 ? 16.312 -17.875 -14.5 1 97.75 284 THR A CA 1
ATOM 2137 C C . THR A 1 284 ? 15.359 -18.547 -15.492 1 97.75 284 THR A C 1
ATOM 2139 O O . THR A 1 284 ? 15.773 -18.953 -16.578 1 97.75 284 THR A O 1
ATOM 2142 N N . GLU A 1 285 ? 14.078 -18.688 -15.133 1 98.44 285 GLU A N 1
ATOM 2143 C CA . GLU A 1 285 ? 13.125 -19.344 -16.016 1 98.44 285 GLU A CA 1
ATOM 2144 C C . GLU A 1 285 ? 12.891 -18.531 -17.281 1 98.44 285 GLU A C 1
ATOM 2146 O O . GLU A 1 285 ? 12.68 -19.078 -18.359 1 98.44 285 GLU A O 1
ATOM 2151 N N . LEU A 1 286 ? 12.906 -17.203 -17.109 1 98.5 286 LEU A N 1
ATOM 2152 C CA . LEU A 1 286 ? 12.594 -16.344 -18.25 1 98.5 286 LEU A CA 1
ATOM 2153 C C . LEU A 1 286 ? 13.859 -16 -19.031 1 98.5 286 LEU A C 1
ATOM 2155 O O . LEU A 1 286 ? 13.789 -15.555 -20.188 1 98.5 286 LEU A O 1
ATOM 2159 N N . TYR A 1 287 ? 15.047 -16.109 -18.391 1 96.94 287 TYR A N 1
ATOM 2160 C CA . TYR A 1 287 ? 16.359 -15.945 -18.984 1 96.94 287 TYR A CA 1
ATOM 2161 C C . TYR A 1 287 ? 17.25 -17.141 -18.672 1 96.94 287 TYR A C 1
ATOM 2163 O O . TYR A 1 287 ? 18.125 -17.062 -17.797 1 96.94 287 TYR A O 1
ATOM 2171 N N . PRO A 1 288 ? 17.172 -18.141 -19.516 1 93.5 288 PRO A N 1
ATOM 2172 C CA . PRO A 1 288 ? 17.844 -19.422 -19.188 1 93.5 288 PRO A CA 1
ATOM 2173 C C . PRO A 1 288 ? 19.344 -19.266 -19.031 1 93.5 288 PRO A C 1
ATOM 2175 O O . PRO A 1 288 ? 20 -20.125 -18.422 1 93.5 288 PRO A O 1
ATOM 2178 N N . GLU A 1 289 ? 19.891 -18.219 -19.531 1 94.69 289 GLU A N 1
ATOM 2179 C CA . GLU A 1 289 ? 21.328 -18 -19.391 1 94.69 289 GLU A CA 1
ATOM 2180 C C . GLU A 1 289 ? 21.656 -17.422 -18.016 1 94.69 289 GLU A C 1
ATOM 2182 O O . GLU A 1 289 ? 22.828 -17.406 -17.609 1 94.69 289 GLU A O 1
ATOM 2187 N N . ASP A 1 290 ? 20.656 -16.969 -17.328 1 94.19 290 ASP A N 1
ATOM 2188 C CA . ASP A 1 290 ? 20.859 -16.375 -16 1 94.19 290 ASP A CA 1
ATOM 2189 C C . ASP A 1 290 ? 20.891 -17.453 -14.914 1 94.19 290 ASP A C 1
ATOM 2191 O O . ASP A 1 290 ? 19.922 -18.219 -14.766 1 94.19 290 ASP A O 1
ATOM 2195 N N . SER A 1 291 ? 21.891 -17.516 -14.07 1 94.62 291 SER A N 1
ATOM 2196 C CA . SER A 1 291 ? 22.078 -18.562 -13.062 1 94.62 291 SER A CA 1
ATOM 2197 C C . SER A 1 291 ? 21.609 -18.094 -11.688 1 94.62 291 SER A C 1
ATOM 2199 O O . SER A 1 291 ? 22.062 -18.609 -10.664 1 94.62 291 SER A O 1
ATOM 2201 N N . ALA A 1 292 ? 20.703 -17.156 -11.68 1 96.44 292 ALA A N 1
ATOM 2202 C CA . ALA A 1 292 ? 20.266 -16.547 -10.43 1 96.44 292 ALA A CA 1
ATOM 2203 C C . ALA A 1 292 ? 19.672 -17.578 -9.492 1 96.44 292 ALA A C 1
ATOM 2205 O O . ALA A 1 292 ? 19.891 -17.531 -8.281 1 96.44 292 ALA A O 1
ATOM 2206 N N . TRP A 1 293 ? 18.891 -18.484 -9.984 1 97.25 293 TRP A N 1
ATOM 2207 C CA . TRP A 1 293 ? 18.188 -19.453 -9.141 1 97.25 293 TRP A CA 1
ATOM 2208 C C . TRP A 1 293 ? 19.172 -20.391 -8.461 1 97.25 293 TRP A C 1
ATOM 2210 O O . TRP A 1 293 ? 19.078 -20.641 -7.254 1 97.25 293 TRP A O 1
ATOM 2220 N N . ASP A 1 294 ? 20.141 -20.891 -9.25 1 95.88 294 ASP A N 1
ATOM 2221 C CA . ASP A 1 294 ? 21.156 -21.766 -8.672 1 95.88 294 ASP A CA 1
ATOM 2222 C C . ASP A 1 294 ? 21.906 -21.047 -7.555 1 95.88 294 ASP A C 1
ATOM 2224 O O . ASP A 1 294 ? 22.156 -21.625 -6.492 1 95.88 294 ASP A O 1
ATOM 2228 N N . SER A 1 295 ? 22.234 -19.844 -7.836 1 95.5 295 SER A N 1
ATOM 2229 C CA . SER A 1 295 ? 22.953 -19.047 -6.848 1 95.5 295 SER A CA 1
ATOM 2230 C C . SER A 1 295 ? 22.094 -18.828 -5.598 1 95.5 295 SER A C 1
ATOM 2232 O O . SER A 1 295 ? 22.609 -18.875 -4.477 1 95.5 295 SER A O 1
ATOM 2234 N N . ALA A 1 296 ? 20.844 -18.547 -5.785 1 96.81 296 ALA A N 1
ATOM 2235 C CA . ALA A 1 296 ? 19.938 -18.312 -4.664 1 96.81 296 ALA A CA 1
ATOM 2236 C C . ALA A 1 296 ? 19.766 -19.562 -3.822 1 96.81 296 ALA A C 1
ATOM 2238 O O . ALA A 1 296 ? 19.75 -19.5 -2.59 1 96.81 296 ALA A O 1
ATOM 2239 N N . CYS A 1 297 ? 19.625 -20.719 -4.473 1 96.75 297 CYS A N 1
ATOM 2240 C CA . CYS A 1 297 ? 19.5 -21.984 -3.771 1 96.75 297 CYS A CA 1
ATOM 2241 C C . CYS A 1 297 ? 20.719 -22.266 -2.912 1 96.75 297 CYS A C 1
ATOM 2243 O O . CYS A 1 297 ? 20.594 -22.672 -1.756 1 96.75 297 CYS A O 1
ATOM 2245 N N . MET A 1 298 ? 21.875 -21.984 -3.453 1 95 298 MET A N 1
ATOM 2246 C CA . MET A 1 298 ? 23.125 -22.203 -2.727 1 95 298 MET A CA 1
ATOM 2247 C C . MET A 1 298 ? 23.219 -21.25 -1.54 1 95 298 MET A C 1
ATOM 2249 O O . MET A 1 298 ? 23.656 -21.641 -0.458 1 95 298 MET A O 1
ATOM 2253 N N . ALA A 1 299 ? 22.844 -20.047 -1.8 1 95.75 299 ALA A N 1
ATOM 2254 C CA . ALA A 1 299 ? 22.891 -19.047 -0.733 1 95.75 299 ALA A CA 1
ATOM 2255 C C . ALA A 1 299 ? 22 -19.453 0.442 1 95.75 299 ALA A C 1
ATOM 2257 O O . ALA A 1 299 ? 22.406 -19.328 1.602 1 95.75 299 ALA A O 1
ATOM 2258 N N . LEU A 1 300 ? 20.797 -19.891 0.151 1 95.81 300 LEU A N 1
ATOM 2259 C CA . LEU A 1 300 ? 19.891 -20.328 1.206 1 95.81 300 LEU A CA 1
ATOM 2260 C C . LEU A 1 300 ? 20.469 -21.516 1.963 1 95.81 300 LEU A C 1
ATOM 2262 O O . LEU A 1 300 ? 20.375 -21.578 3.191 1 95.81 300 LEU A O 1
ATOM 2266 N N . ALA A 1 301 ? 21.062 -22.406 1.275 1 93.56 301 ALA A N 1
ATOM 2267 C CA . ALA A 1 301 ? 21.594 -23.641 1.861 1 93.56 301 ALA A CA 1
ATOM 2268 C C . ALA A 1 301 ? 22.781 -23.344 2.762 1 93.56 301 ALA A C 1
ATOM 2270 O O . ALA A 1 301 ? 23.078 -24.094 3.693 1 93.56 301 ALA A O 1
ATOM 2271 N N . ARG A 1 302 ? 23.453 -22.281 2.562 1 93.75 302 ARG A N 1
ATOM 2272 C CA . ARG A 1 302 ? 24.688 -21.938 3.279 1 93.75 302 ARG A CA 1
ATOM 2273 C C . ARG A 1 302 ? 24.375 -21.172 4.559 1 93.75 302 ARG A C 1
ATOM 2275 O O . ARG A 1 302 ? 25.25 -21.016 5.418 1 93.75 302 ARG A O 1
ATOM 2282 N N . GLU A 1 303 ? 23.156 -20.766 4.629 1 94.19 303 GLU A N 1
ATOM 2283 C CA . GLU A 1 303 ? 22.797 -20.016 5.836 1 94.19 303 GLU A CA 1
ATOM 2284 C C . GLU A 1 303 ? 22.891 -20.906 7.074 1 94.19 303 GLU A C 1
ATOM 2286 O O . GLU A 1 303 ? 22.531 -22.094 7.023 1 94.19 303 GLU A O 1
ATOM 2291 N N . ASP A 1 304 ? 23.406 -20.328 8.227 1 93.69 304 ASP A N 1
ATOM 2292 C CA . ASP A 1 304 ? 23.5 -21.062 9.484 1 93.69 304 ASP A CA 1
ATOM 2293 C C . ASP A 1 304 ? 22.109 -21.469 9.992 1 93.69 304 ASP A C 1
ATOM 2295 O O . ASP A 1 304 ? 21.922 -22.578 10.477 1 93.69 304 ASP A O 1
ATOM 2299 N N . ASN A 1 305 ? 21.266 -20.531 9.961 1 94.12 305 ASN A N 1
ATOM 2300 C CA . ASN A 1 305 ? 19.875 -20.734 10.352 1 94.12 305 ASN A CA 1
ATOM 2301 C C . ASN A 1 305 ? 18.922 -20.375 9.211 1 94.12 305 ASN A C 1
ATOM 2303 O O . ASN A 1 305 ? 18.266 -19.328 9.258 1 94.12 305 ASN A O 1
ATOM 2307 N N . PRO A 1 306 ? 18.828 -21.312 8.273 1 94.38 306 PRO A N 1
ATOM 2308 C CA . PRO A 1 306 ? 18.016 -20.984 7.098 1 94.38 306 PRO A CA 1
ATOM 2309 C C . PRO A 1 306 ? 16.531 -20.812 7.426 1 94.38 306 PRO A C 1
ATOM 2311 O O . PRO A 1 306 ? 16.016 -21.516 8.297 1 94.38 306 PRO A O 1
ATOM 2314 N N . LEU A 1 307 ? 15.883 -19.953 6.711 1 96.19 307 LEU A N 1
ATOM 2315 C CA . LEU A 1 307 ? 14.461 -19.688 6.879 1 96.19 307 LEU A CA 1
ATOM 2316 C C . LEU A 1 307 ? 13.617 -20.781 6.246 1 96.19 307 LEU A C 1
ATOM 2318 O O . LEU A 1 307 ? 12.414 -20.859 6.5 1 96.19 307 LEU A O 1
ATOM 2322 N N . GLY A 1 308 ? 14.211 -21.609 5.406 1 97.75 308 GLY A N 1
ATOM 2323 C CA . GLY A 1 308 ? 13.492 -22.656 4.695 1 97.75 308 GLY A CA 1
ATOM 2324 C C . GLY A 1 308 ? 14.414 -23.609 3.963 1 97.75 308 GLY A C 1
ATOM 2325 O O . GLY A 1 308 ? 15.625 -23.609 4.184 1 97.75 308 GLY A O 1
ATOM 2326 N N . ARG A 1 309 ? 13.828 -24.453 3.219 1 97.94 309 ARG A N 1
ATOM 2327 C CA . ARG A 1 309 ? 14.547 -25.422 2.395 1 97.94 309 ARG A CA 1
ATOM 2328 C C . ARG A 1 309 ? 13.953 -25.5 0.991 1 97.94 309 ARG A C 1
ATOM 2330 O O . ARG A 1 309 ? 12.758 -25.25 0.803 1 97.94 309 ARG A O 1
ATOM 2337 N N . ILE A 1 310 ? 14.82 -25.828 0.03 1 98.5 310 ILE A N 1
ATOM 2338 C CA . ILE A 1 310 ? 14.398 -25.906 -1.364 1 98.5 310 ILE A CA 1
ATOM 2339 C C . ILE A 1 310 ? 14.602 -27.328 -1.884 1 98.5 310 ILE A C 1
ATOM 2341 O O . ILE A 1 310 ? 15.633 -27.953 -1.622 1 98.5 310 ILE A O 1
ATOM 2345 N N . GLU A 1 311 ? 13.594 -27.859 -2.551 1 98.06 311 GLU A N 1
ATOM 2346 C CA . GLU A 1 311 ? 13.633 -29.094 -3.334 1 98.06 311 GLU A CA 1
ATOM 2347 C C . GLU A 1 311 ? 13.289 -28.812 -4.797 1 98.06 311 GLU A C 1
ATOM 2349 O O . GLU A 1 311 ? 12.422 -28 -5.098 1 98.06 311 GLU A O 1
ATOM 2354 N N . THR A 1 312 ? 14.047 -29.5 -5.676 1 97.44 312 THR A N 1
ATOM 2355 C CA . THR A 1 312 ? 13.797 -29.297 -7.098 1 97.44 312 THR A CA 1
ATOM 2356 C C . THR A 1 312 ? 13.664 -30.641 -7.812 1 97.44 312 THR A C 1
ATOM 2358 O O . THR A 1 312 ? 14.336 -31.609 -7.457 1 97.44 312 THR A O 1
ATOM 2361 N N . LYS A 1 313 ? 12.844 -30.719 -8.758 1 96.38 313 LYS A N 1
ATOM 2362 C CA . LYS A 1 313 ? 12.711 -31.906 -9.586 1 96.38 313 LYS A CA 1
ATOM 2363 C C . LYS A 1 313 ? 12.594 -31.547 -11.062 1 96.38 313 LYS A C 1
ATOM 2365 O O . LYS A 1 313 ? 12.211 -30.422 -11.398 1 96.38 313 LYS A O 1
ATOM 2370 N N . MET B 1 1 ? -22.047 10.039 2.637 1 77.69 1 MET B N 1
ATOM 2371 C CA . MET B 1 1 ? -22 11.492 2.494 1 77.69 1 MET B CA 1
ATOM 2372 C C . MET B 1 1 ? -21.875 11.891 1.029 1 77.69 1 MET B C 1
ATOM 2374 O O . MET B 1 1 ? -20.922 11.484 0.356 1 77.69 1 MET B O 1
ATOM 2378 N N . GLU B 1 2 ? -22.875 12.539 0.493 1 78.5 2 GLU B N 1
ATOM 2379 C CA . GLU B 1 2 ? -22.844 12.961 -0.903 1 78.5 2 GLU B CA 1
ATOM 2380 C C . GLU B 1 2 ? -22.25 14.359 -1.043 1 78.5 2 GLU B C 1
ATOM 2382 O O . GLU B 1 2 ? -22.828 15.336 -0.558 1 78.5 2 GLU B O 1
ATOM 2387 N N . ILE B 1 3 ? -21 14.422 -1.411 1 84.94 3 ILE B N 1
ATOM 2388 C CA . ILE B 1 3 ? -20.344 15.688 -1.697 1 84.94 3 ILE B CA 1
ATOM 2389 C C . ILE B 1 3 ? -19.953 15.75 -3.176 1 84.94 3 ILE B C 1
ATOM 2391 O O . ILE B 1 3 ? -19.688 14.719 -3.797 1 84.94 3 ILE B O 1
ATOM 2395 N N . ASN B 1 4 ? -20.156 16.953 -3.725 1 85.25 4 ASN B N 1
ATOM 2396 C CA . ASN B 1 4 ? -19.719 17.141 -5.102 1 85.25 4 ASN B CA 1
ATOM 2397 C C . ASN B 1 4 ? -18.188 17.109 -5.207 1 85.25 4 ASN B C 1
ATOM 2399 O O . ASN B 1 4 ? -17.516 18.031 -4.781 1 85.25 4 ASN B O 1
ATOM 2403 N N . ILE B 1 5 ? -17.719 16 -5.648 1 90.88 5 ILE B N 1
ATOM 2404 C CA . ILE B 1 5 ? -16.281 15.805 -5.812 1 90.88 5 ILE B CA 1
ATOM 2405 C C . ILE B 1 5 ? -15.977 15.414 -7.258 1 90.88 5 ILE B C 1
ATOM 2407 O O . ILE B 1 5 ? -16.828 14.828 -7.941 1 90.88 5 ILE B O 1
ATOM 2411 N N . SER B 1 6 ? -14.914 15.883 -7.758 1 86.5 6 SER B N 1
ATOM 2412 C CA . SER B 1 6 ? -14.508 15.555 -9.117 1 86.5 6 SER B CA 1
ATOM 2413 C C . SER B 1 6 ? -14.422 14.039 -9.32 1 86.5 6 SER B C 1
ATOM 2415 O O . SER B 1 6 ? -14.172 13.297 -8.367 1 86.5 6 SER B O 1
ATOM 2417 N N . S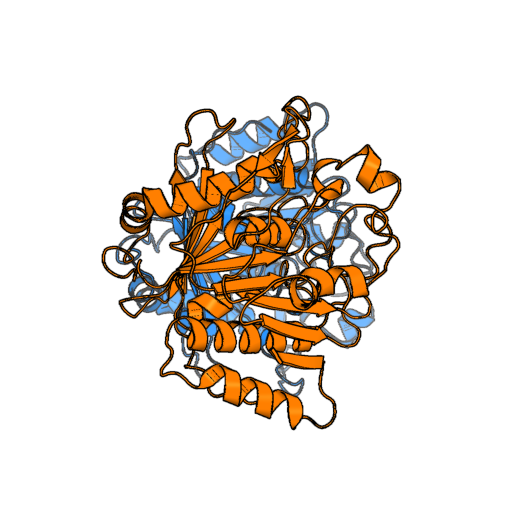ER B 1 7 ? -14.688 13.586 -10.508 1 92.81 7 SER B N 1
ATOM 2418 C CA . SER B 1 7 ? -14.453 12.188 -10.844 1 92.81 7 SER B CA 1
ATOM 2419 C C . SER B 1 7 ? -12.984 11.82 -10.703 1 92.81 7 SER B C 1
ATOM 2421 O O . SER B 1 7 ? -12.102 12.609 -11.062 1 92.81 7 SER B O 1
ATOM 2423 N N . PRO B 1 8 ? -12.719 10.727 -10.164 1 97.31 8 PRO B N 1
ATOM 2424 C CA . PRO B 1 8 ? -11.32 10.344 -9.961 1 97.31 8 PRO B CA 1
ATOM 2425 C C . PRO B 1 8 ? -10.586 10.062 -11.273 1 97.31 8 PRO B C 1
ATOM 2427 O O . PRO B 1 8 ? -11.156 9.461 -12.188 1 97.31 8 PRO B O 1
ATOM 2430 N N . ALA B 1 9 ? -9.406 10.531 -11.406 1 98 9 ALA B N 1
ATOM 2431 C CA . ALA B 1 9 ? -8.5 10.195 -12.5 1 98 9 ALA B CA 1
ATOM 2432 C C . ALA B 1 9 ? -7.578 9.039 -12.109 1 98 9 ALA B C 1
ATOM 2434 O O . ALA B 1 9 ? -7.336 8.805 -10.922 1 98 9 ALA B O 1
ATOM 2435 N N . PRO B 1 10 ? -7.078 8.289 -13.125 1 98.31 10 PRO B N 1
ATOM 2436 C CA . PRO B 1 10 ? -5.961 7.402 -12.789 1 98.31 10 PRO B CA 1
ATOM 2437 C C . PRO B 1 10 ? -4.781 8.148 -12.172 1 98.31 10 PRO B C 1
ATOM 2439 O O . PRO B 1 10 ? -4.605 9.344 -12.422 1 98.31 10 PRO B O 1
ATOM 2442 N N . THR B 1 11 ? -4.059 7.422 -11.375 1 98.69 11 THR B N 1
ATOM 2443 C CA . THR B 1 11 ? -2.941 8.07 -10.695 1 98.69 11 THR B CA 1
ATOM 2444 C C . THR B 1 11 ? -1.623 7.387 -11.047 1 98.69 11 THR B C 1
ATOM 2446 O O . THR B 1 11 ? -1.596 6.191 -11.344 1 98.69 11 THR B O 1
ATOM 2449 N N . LEU B 1 12 ? -0.574 8.172 -11.086 1 98.38 12 LEU B N 1
ATOM 2450 C CA . LEU B 1 12 ? 0.811 7.73 -11.211 1 98.38 12 LEU B CA 1
ATOM 2451 C C . LEU B 1 12 ? 1.566 7.938 -9.898 1 98.38 12 LEU B C 1
ATOM 2453 O O . LEU B 1 12 ? 1.539 9.031 -9.328 1 98.38 12 LEU B O 1
ATOM 2457 N N . SER B 1 13 ? 2.154 6.91 -9.445 1 98.75 13 SER B N 1
ATOM 2458 C CA . SER B 1 13 ? 2.982 6.953 -8.242 1 98.75 13 SER B CA 1
ATOM 2459 C C . SER B 1 13 ? 4.422 6.559 -8.555 1 98.75 13 SER B C 1
ATOM 2461 O O . SER B 1 13 ? 4.672 5.539 -9.195 1 98.75 13 SER B O 1
ATOM 2463 N N . PHE B 1 14 ? 5.391 7.379 -8.164 1 98.81 14 PHE B N 1
ATOM 2464 C CA . PHE B 1 14 ? 6.805 7.184 -8.453 1 98.81 14 PHE B CA 1
ATOM 2465 C C . PHE B 1 14 ? 7.617 7.156 -7.16 1 98.81 14 PHE B C 1
ATOM 2467 O O . PHE B 1 14 ? 7.477 8.047 -6.316 1 98.81 14 PHE B O 1
ATOM 2474 N N . SER B 1 15 ? 8.414 6.129 -7 1 98.75 15 SER B N 1
ATOM 2475 C CA . SER B 1 15 ? 9.227 6.035 -5.793 1 98.75 15 SER B CA 1
ATOM 2476 C C . SER B 1 15 ? 10.453 5.156 -6.012 1 98.75 15 SER B C 1
ATOM 2478 O O . SER B 1 15 ? 10.43 4.254 -6.852 1 98.75 15 SER B O 1
ATOM 2480 N N . PRO B 1 16 ? 11.57 5.387 -5.387 1 98.62 16 PRO B N 1
ATOM 2481 C CA . PRO B 1 16 ? 11.758 6.613 -4.609 1 98.62 16 PRO B CA 1
ATOM 2482 C C . PRO B 1 16 ? 12.25 7.781 -5.457 1 98.62 16 PRO B C 1
ATOM 2484 O O . PRO B 1 16 ? 12.891 7.574 -6.488 1 98.62 16 PRO B O 1
ATOM 2487 N N . VAL B 1 17 ? 11.773 8.984 -5.121 1 98.81 17 VAL B N 1
ATOM 2488 C CA . VAL B 1 17 ? 12.547 10.18 -5.438 1 98.81 17 VAL B CA 1
ATOM 2489 C C . VAL B 1 17 ? 13.547 10.461 -4.32 1 98.81 17 VAL B C 1
ATOM 2491 O O . VAL B 1 17 ? 13.195 10.406 -3.139 1 98.81 17 VAL B O 1
ATOM 2494 N N . VAL B 1 18 ? 14.773 10.766 -4.633 1 98.56 18 VAL B N 1
ATOM 2495 C CA . VAL B 1 18 ? 15.828 10.898 -3.625 1 98.56 18 VAL B CA 1
ATOM 2496 C C . VAL B 1 18 ? 16.359 12.328 -3.613 1 98.56 18 VAL B C 1
ATOM 2498 O O . VAL B 1 18 ? 16.703 12.875 -4.66 1 98.56 18 VAL B O 1
ATOM 2501 N N . LEU B 1 19 ? 16.375 12.945 -2.494 1 98.56 19 LEU B N 1
ATOM 2502 C CA . LEU B 1 19 ? 17 14.242 -2.271 1 98.56 19 LEU B CA 1
ATOM 2503 C C . LEU B 1 19 ? 18.141 14.133 -1.257 1 98.56 19 LEU B C 1
ATOM 2505 O O . LEU B 1 19 ? 17.969 13.547 -0.185 1 98.56 19 LEU B O 1
ATOM 2509 N N . SER B 1 20 ? 19.219 14.648 -1.586 1 97.31 20 SER B N 1
ATOM 2510 C CA . SER B 1 20 ? 20.281 14.797 -0.593 1 97.31 20 SER B CA 1
ATOM 2511 C C . SER B 1 20 ? 19.984 15.953 0.364 1 97.31 20 SER B C 1
ATOM 2513 O O . SER B 1 20 ? 19.562 17.031 -0.063 1 97.31 20 SER B O 1
ATOM 2515 N N . VAL B 1 21 ? 20.109 15.688 1.622 1 96.12 21 VAL B N 1
ATOM 2516 C CA . VAL B 1 21 ? 19.953 16.703 2.664 1 96.12 21 VAL B CA 1
ATOM 2517 C C . VAL B 1 21 ? 21.266 16.828 3.443 1 96.12 21 VAL B C 1
ATOM 2519 O O . VAL B 1 21 ? 21.719 15.875 4.066 1 96.12 21 VAL B O 1
ATOM 2522 N N . PRO B 1 22 ? 21.906 17.984 3.408 1 94.12 22 PRO B N 1
ATOM 2523 C CA . PRO B 1 22 ? 23.156 18.156 4.137 1 94.12 22 PRO B CA 1
ATOM 2524 C C . PRO B 1 22 ? 23.047 17.781 5.613 1 94.12 22 PRO B C 1
ATOM 2526 O O . PRO B 1 22 ? 22.141 18.266 6.305 1 94.12 22 PRO B O 1
ATOM 2529 N N . GLY B 1 23 ? 23.938 16.922 6.023 1 91.88 23 GLY B N 1
ATOM 2530 C CA . GLY B 1 23 ? 24.016 16.578 7.438 1 91.88 23 GLY B CA 1
ATOM 2531 C C . GLY B 1 23 ? 23.031 15.492 7.848 1 91.88 23 GLY B C 1
ATOM 2532 O O . GLY B 1 23 ? 23.062 15.016 8.984 1 91.88 23 GLY B O 1
ATOM 2533 N N . ARG B 1 24 ? 22.141 15.133 7 1 94.25 24 ARG B N 1
ATOM 2534 C CA . ARG B 1 24 ? 21.156 14.094 7.301 1 94.25 24 ARG B CA 1
ATOM 2535 C C . ARG B 1 24 ? 21.797 12.711 7.258 1 94.25 24 ARG B C 1
ATOM 2537 O O . ARG B 1 24 ? 22.672 12.453 6.43 1 94.25 24 ARG B O 1
ATOM 2544 N N . ALA B 1 25 ? 21.438 11.828 8.109 1 93.62 25 ALA B N 1
ATOM 2545 C CA . ALA B 1 25 ? 22.062 10.523 8.258 1 93.62 25 ALA B CA 1
ATOM 2546 C C . ALA B 1 25 ? 21.969 9.711 6.969 1 93.62 25 ALA B C 1
ATOM 2548 O O . ALA B 1 25 ? 22.875 8.961 6.629 1 93.62 25 ALA B O 1
ATOM 2549 N N . VAL B 1 26 ? 20.844 9.766 6.289 1 95.94 26 VAL B N 1
ATOM 2550 C CA . VAL B 1 26 ? 20.625 9.117 5 1 95.94 26 VAL B CA 1
ATOM 2551 C C . VAL B 1 26 ? 19.859 10.062 4.074 1 95.94 26 VAL B C 1
ATOM 2553 O O . VAL B 1 26 ? 19.203 11 4.535 1 95.94 26 VAL B O 1
ATOM 2556 N N . ASP B 1 27 ? 19.906 9.844 2.797 1 97.81 27 ASP B N 1
ATOM 2557 C CA . ASP B 1 27 ? 19.188 10.664 1.841 1 97.81 27 ASP B CA 1
ATOM 2558 C C . ASP B 1 27 ? 17.672 10.609 2.102 1 97.81 27 ASP B C 1
ATOM 2560 O O . ASP B 1 27 ? 17.172 9.609 2.602 1 97.81 27 ASP B O 1
ATOM 2564 N N . LEU B 1 28 ? 17.062 11.711 1.833 1 98.75 28 LEU B N 1
ATOM 2565 C CA . LEU B 1 28 ? 15.609 11.773 1.951 1 98.75 28 LEU B CA 1
ATOM 2566 C C . LEU B 1 28 ? 14.938 11.086 0.767 1 98.75 28 LEU B C 1
ATOM 2568 O O . LEU B 1 28 ? 15.125 11.5 -0.381 1 98.75 28 LEU B O 1
ATOM 2572 N N . GLN B 1 29 ? 14.234 10.031 1.055 1 98.75 29 GLN B N 1
ATOM 2573 C CA . GLN B 1 29 ? 13.484 9.32 0.026 1 98.75 29 GLN B CA 1
ATOM 2574 C C . GLN B 1 29 ? 11.984 9.594 0.153 1 98.75 29 GLN B C 1
ATOM 2576 O O . GLN B 1 29 ? 11.461 9.688 1.263 1 98.75 29 GLN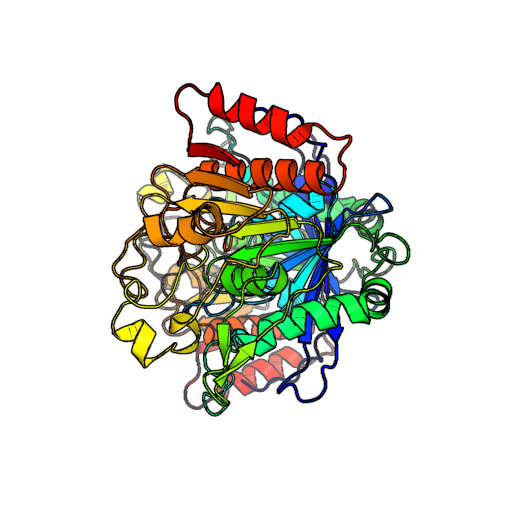 B O 1
ATOM 2581 N N . MET B 1 30 ? 11.344 9.742 -0.994 1 98.88 30 MET B N 1
ATOM 2582 C CA . MET B 1 30 ? 9.914 10.047 -0.952 1 98.88 30 MET B CA 1
ATOM 2583 C C . MET B 1 30 ? 9.172 9.344 -2.086 1 98.88 30 MET B C 1
ATOM 2585 O O . MET B 1 30 ? 9.797 8.891 -3.051 1 98.88 30 MET B O 1
ATOM 2589 N N . ARG B 1 31 ? 7.934 9.133 -1.925 1 98.94 31 ARG B N 1
ATOM 2590 C CA . ARG B 1 31 ? 6.977 8.758 -2.961 1 98.94 31 ARG B CA 1
ATOM 2591 C C . ARG B 1 31 ? 6.172 9.961 -3.428 1 98.94 31 ARG B C 1
ATOM 2593 O O . ARG B 1 31 ? 5.746 10.789 -2.611 1 98.94 31 ARG B O 1
ATOM 2600 N N . VAL B 1 32 ? 6.027 10.094 -4.723 1 98.94 32 VAL B N 1
ATOM 2601 C CA . VAL B 1 32 ? 5.207 11.148 -5.309 1 98.94 32 VAL B CA 1
ATOM 2602 C C . VAL B 1 32 ? 4.055 10.523 -6.098 1 98.94 32 VAL B C 1
ATOM 2604 O O . VAL B 1 32 ? 4.277 9.703 -6.988 1 98.94 32 VAL B O 1
ATOM 2607 N N . THR B 1 33 ? 2.83 10.836 -5.758 1 98.94 33 THR B N 1
ATOM 2608 C CA . THR B 1 33 ? 1.63 10.359 -6.438 1 98.94 33 THR B CA 1
ATOM 2609 C C . THR B 1 33 ? 0.863 11.531 -7.055 1 98.94 33 THR B C 1
ATOM 2611 O O . THR B 1 33 ? 0.587 12.523 -6.379 1 98.94 33 THR B O 1
ATOM 2614 N N . ALA B 1 34 ? 0.528 11.43 -8.305 1 98.81 34 ALA B N 1
ATOM 2615 C CA . ALA B 1 34 ? -0.11 12.508 -9.055 1 98.81 34 ALA B CA 1
ATOM 2616 C C . ALA B 1 34 ? -1.214 11.969 -9.961 1 98.81 34 ALA B C 1
ATOM 2618 O O . ALA B 1 34 ? -1.188 10.805 -10.352 1 98.81 34 ALA B O 1
ATOM 2619 N N . PRO B 1 35 ? -2.246 12.805 -10.211 1 98.5 35 PRO B N 1
ATOM 2620 C CA . PRO B 1 35 ? -3.176 12.398 -11.266 1 98.5 35 PRO B CA 1
ATOM 2621 C C . PRO B 1 35 ? -2.512 12.305 -12.633 1 98.5 35 PRO B C 1
ATOM 2623 O O . PRO B 1 35 ? -1.621 13.102 -12.945 1 98.5 35 PRO B O 1
ATOM 2626 N N . ALA B 1 36 ? -2.949 11.422 -13.43 1 97.06 36 ALA B N 1
ATOM 2627 C CA . ALA B 1 36 ? -2.373 11.203 -14.75 1 97.06 36 ALA B CA 1
ATOM 2628 C C . ALA B 1 36 ? -2.594 12.406 -15.656 1 97.06 36 ALA B C 1
ATOM 2630 O O . ALA B 1 36 ? -1.835 12.633 -16.594 1 97.06 36 ALA B O 1
ATOM 2631 N N . THR B 1 37 ? -3.623 13.156 -15.336 1 95.75 37 THR B N 1
ATOM 2632 C CA . THR B 1 37 ? -3.965 14.297 -16.172 1 95.75 37 THR B CA 1
ATOM 2633 C C . THR B 1 37 ? -4.09 15.562 -15.328 1 95.75 37 THR B C 1
ATOM 2635 O O . THR B 1 37 ? -4.109 15.5 -14.094 1 95.75 37 THR B O 1
ATOM 2638 N N . GLY B 1 38 ? -4.059 16.672 -16.031 1 96.56 38 GLY B N 1
ATOM 2639 C CA . GLY B 1 38 ? -4.238 17.953 -15.359 1 96.56 38 GLY B CA 1
ATOM 2640 C C . GLY B 1 38 ? -2.957 18.75 -15.266 1 96.56 38 GLY B C 1
ATOM 2641 O O . GLY B 1 38 ? -1.863 18.219 -15.453 1 96.56 38 GLY B O 1
ATOM 2642 N N . SER B 1 39 ? -3.117 20.047 -15.062 1 97.69 39 SER B N 1
ATOM 2643 C CA . SER B 1 39 ? -2.035 21 -14.867 1 97.69 39 SER B CA 1
ATOM 2644 C C . SER B 1 39 ? -2.326 21.938 -13.688 1 97.69 39 SER B C 1
ATOM 2646 O O . SER B 1 39 ? -3.418 21.891 -13.117 1 97.69 39 SER B O 1
ATOM 2648 N N . GLU B 1 40 ? -1.258 22.672 -13.32 1 98.25 40 GLU B N 1
ATOM 2649 C CA . GLU B 1 40 ? -1.374 23.562 -12.164 1 98.25 40 GLU B CA 1
ATOM 2650 C C . GLU B 1 40 ? -1.908 22.812 -10.945 1 98.25 40 GLU B C 1
ATOM 2652 O O . GLU B 1 40 ? -2.887 23.234 -10.328 1 98.25 40 GLU B O 1
ATOM 2657 N N . LEU B 1 41 ? -1.339 21.688 -10.727 1 98.69 41 LEU B N 1
ATOM 2658 C CA . LEU B 1 41 ? -1.795 20.812 -9.656 1 98.69 41 LEU B CA 1
ATOM 2659 C C . LEU B 1 41 ? -1.295 21.297 -8.305 1 98.69 41 LEU B C 1
ATOM 2661 O O . LEU B 1 41 ? -0.091 21.484 -8.109 1 98.69 41 LEU B O 1
ATOM 2665 N N . PRO B 1 42 ? -2.174 21.5 -7.352 1 98.88 42 PRO B N 1
ATOM 2666 C CA . PRO B 1 42 ? -1.726 21.812 -5.988 1 98.88 42 PRO B CA 1
ATOM 2667 C C . PRO B 1 42 ? -0.989 20.641 -5.336 1 98.88 42 PRO B C 1
ATOM 2669 O O . PRO B 1 42 ? -1.084 19.5 -5.805 1 98.88 42 PRO B O 1
ATOM 2672 N N . ILE B 1 43 ? -0.218 20.969 -4.281 1 98.94 43 ILE B N 1
ATOM 2673 C CA . ILE B 1 43 ? 0.691 20 -3.66 1 98.94 43 ILE B CA 1
ATOM 2674 C C . ILE B 1 43 ? 0.26 19.734 -2.219 1 98.94 43 ILE B C 1
ATOM 2676 O O . ILE B 1 43 ? -0.103 20.672 -1.495 1 98.94 43 ILE B O 1
ATOM 2680 N N . ILE B 1 44 ? 0.209 18.516 -1.83 1 99 44 ILE B N 1
ATOM 2681 C CA . ILE B 1 44 ? 0.082 18.125 -0.428 1 99 44 ILE B CA 1
ATOM 2682 C C . ILE B 1 44 ? 1.366 17.453 0.038 1 99 44 ILE B C 1
ATOM 2684 O O . ILE B 1 44 ? 1.787 16.438 -0.54 1 99 44 ILE B O 1
ATOM 2688 N N . LEU B 1 45 ? 2.061 17.984 1.017 1 99 45 LEU B N 1
ATOM 2689 C CA . LEU B 1 45 ? 3.104 17.266 1.751 1 99 45 LEU B CA 1
ATOM 2690 C C . LEU B 1 45 ? 2.5 16.406 2.855 1 99 45 LEU B C 1
ATOM 2692 O O . LEU B 1 45 ? 1.807 16.922 3.738 1 99 45 LEU B O 1
ATOM 2696 N N . LEU B 1 46 ? 2.678 15.109 2.791 1 99 46 LEU B N 1
ATOM 2697 C CA . LEU B 1 46 ? 2.064 14.195 3.746 1 99 46 LEU B CA 1
ATOM 2698 C C . LEU B 1 46 ? 3.111 13.602 4.684 1 99 46 LEU B C 1
ATOM 2700 O O . LEU B 1 46 ? 4.008 12.883 4.242 1 99 46 LEU B O 1
ATOM 2704 N N . SER B 1 47 ? 3.023 13.898 5.945 1 98.94 47 SER B N 1
ATOM 2705 C CA . SER B 1 47 ? 3.963 13.461 6.969 1 98.94 47 SER B CA 1
ATOM 2706 C C . SER B 1 47 ? 3.412 12.273 7.754 1 98.94 47 SER B C 1
ATOM 2708 O O . SER B 1 47 ? 2.342 12.367 8.359 1 98.94 47 SER B O 1
ATOM 2710 N N . HIS B 1 48 ? 4.125 11.18 7.719 1 98.88 48 HIS B N 1
ATOM 2711 C CA . HIS B 1 48 ? 3.684 9.969 8.414 1 98.88 48 HIS B CA 1
ATOM 2712 C C . HIS B 1 48 ? 3.891 10.094 9.922 1 98.88 48 HIS B C 1
ATOM 2714 O O . HIS B 1 48 ? 4.676 10.93 10.375 1 98.88 48 HIS B O 1
ATOM 2720 N N . GLY B 1 49 ? 3.146 9.305 10.633 1 98.44 49 GLY B N 1
ATOM 2721 C CA . GLY B 1 49 ? 3.291 9.242 12.078 1 98.44 49 GLY B CA 1
ATOM 2722 C C . GLY B 1 49 ? 4.465 8.391 12.523 1 98.44 49 GLY B C 1
ATOM 2723 O O . GLY B 1 49 ? 5.406 8.18 11.758 1 98.44 49 GLY B O 1
ATOM 2724 N N . HIS B 1 50 ? 4.473 8.148 13.766 1 96.25 50 HIS B N 1
ATOM 2725 C CA . HIS B 1 50 ? 5.457 7.277 14.391 1 96.25 50 HIS B CA 1
ATOM 2726 C C . HIS B 1 50 ? 4.785 6.102 15.094 1 96.25 50 HIS B C 1
ATOM 2728 O O . HIS B 1 50 ? 3.648 6.215 15.555 1 96.25 50 HIS B O 1
ATOM 2734 N N . GLY B 1 51 ? 5.422 4.984 15.156 1 91.44 51 GLY B N 1
ATOM 2735 C CA . GLY B 1 51 ? 4.879 3.811 15.82 1 91.44 51 GLY B CA 1
ATOM 2736 C C . GLY B 1 51 ? 5.633 2.535 15.492 1 91.44 51 GLY B C 1
ATOM 2737 O O . GLY B 1 51 ? 6.715 2.582 14.898 1 91.44 51 GLY B O 1
ATOM 2738 N N . PRO B 1 52 ? 5.102 1.458 15.891 1 90.5 52 PRO B N 1
ATOM 2739 C CA . PRO B 1 52 ? 5.848 0.199 15.852 1 90.5 52 PRO B CA 1
ATOM 2740 C C . PRO B 1 52 ? 5.754 -0.499 14.492 1 90.5 52 PRO B C 1
ATOM 2742 O O . PRO B 1 52 ? 6.359 -1.555 14.297 1 90.5 52 PRO B O 1
ATOM 2745 N N . SER B 1 53 ? 4.949 0.067 13.555 1 96.06 53 SER B N 1
ATOM 2746 C CA . SER B 1 53 ? 4.855 -0.574 12.25 1 96.06 53 SER B CA 1
ATOM 2747 C C . SER B 1 53 ? 6.219 -0.641 11.57 1 96.06 53 SER B C 1
ATOM 2749 O O . SER B 1 53 ? 7.027 0.283 11.695 1 96.06 53 SER B O 1
ATOM 2751 N N . ASN B 1 54 ? 6.434 -1.707 10.789 1 97.31 54 ASN B N 1
ATOM 2752 C CA . ASN B 1 54 ? 7.715 -1.899 10.117 1 97.31 54 ASN B CA 1
ATOM 2753 C C . ASN B 1 54 ? 7.863 -0.961 8.922 1 97.31 54 ASN B C 1
ATOM 2755 O O . ASN B 1 54 ? 8.969 -0.503 8.617 1 97.31 54 ASN B O 1
ATOM 2759 N N . HIS B 1 55 ? 6.691 -0.673 8.219 1 97.88 55 HIS B N 1
ATOM 2760 C CA . HIS B 1 55 ? 6.844 -0.024 6.922 1 97.88 55 HIS B CA 1
ATOM 2761 C C . HIS B 1 55 ? 5.891 1.158 6.781 1 97.88 55 HIS B C 1
ATOM 2763 O O . HIS B 1 55 ? 6.09 2.025 5.93 1 97.88 55 HIS B O 1
ATOM 2769 N N . LEU B 1 56 ? 4.84 1.268 7.613 1 98.06 56 LEU B N 1
ATOM 2770 C CA . LEU B 1 56 ? 3.777 2.238 7.371 1 98.06 56 LEU B CA 1
ATOM 2771 C C . LEU B 1 56 ? 4.246 3.65 7.699 1 98.06 56 LEU B C 1
ATOM 2773 O O . LEU B 1 56 ? 3.777 4.621 7.102 1 98.06 56 LEU B O 1
ATOM 2777 N N . SER B 1 57 ? 5.164 3.779 8.688 1 98.06 57 SER B N 1
ATOM 2778 C CA . SER B 1 57 ? 5.734 5.082 9.023 1 98.06 57 SER B CA 1
ATOM 2779 C C . SER B 1 57 ? 6.855 5.457 8.062 1 98.06 57 SER B C 1
ATOM 2781 O O . SER B 1 57 ? 8 5.648 8.477 1 98.06 57 SER B O 1
ATOM 2783 N N . SER B 1 58 ? 6.574 5.57 6.828 1 98.62 58 SER B N 1
ATOM 2784 C CA . SER B 1 58 ? 7.48 5.836 5.715 1 98.62 58 SER B CA 1
ATOM 2785 C C . SER B 1 58 ? 6.711 6.258 4.465 1 98.62 58 SER B C 1
ATOM 2787 O O . SER B 1 58 ? 5.508 6.523 4.531 1 98.62 58 SER B O 1
ATOM 2789 N N . LEU B 1 59 ? 7.418 6.27 3.305 1 98.75 59 LEU B N 1
ATOM 2790 C CA . LEU B 1 59 ? 6.812 6.559 2.01 1 98.75 59 LEU B CA 1
ATOM 2791 C C . LEU B 1 59 ? 5.859 5.441 1.594 1 98.75 59 LEU B C 1
ATOM 2793 O O . LEU B 1 59 ? 5.109 5.586 0.627 1 98.75 59 LEU B O 1
ATOM 2797 N N . ASN B 1 60 ? 5.758 4.305 2.367 1 98.5 60 ASN B N 1
ATOM 2798 C CA . ASN B 1 60 ? 4.918 3.16 2.035 1 98.5 60 ASN B CA 1
ATOM 2799 C C . ASN B 1 60 ? 3.574 3.223 2.756 1 98.5 60 ASN B C 1
ATOM 2801 O O . ASN B 1 60 ? 2.723 2.354 2.566 1 98.5 60 ASN B O 1
ATOM 2805 N N . GLY B 1 61 ? 3.377 4.242 3.596 1 98.56 61 GLY B N 1
ATOM 2806 C CA . GLY B 1 61 ? 2.152 4.352 4.371 1 98.56 61 GLY B CA 1
ATOM 2807 C C . GLY B 1 61 ? 1.17 5.355 3.799 1 98.56 61 GLY B C 1
ATOM 2808 O O . GLY B 1 61 ? 1.496 6.086 2.861 1 98.56 61 GLY B O 1
ATOM 2809 N N . TYR B 1 62 ? -0.09 5.223 4.23 1 98.81 62 TYR B N 1
ATOM 2810 C CA . TYR B 1 62 ? -1.149 6.211 4.066 1 98.81 62 TYR B CA 1
ATOM 2811 C C . TYR B 1 62 ? -1.69 6.199 2.641 1 98.81 62 TYR B C 1
ATOM 2813 O O . TYR B 1 62 ? -2.168 7.219 2.143 1 98.81 62 TYR B O 1
ATOM 2821 N N . ALA B 1 63 ? -1.636 5.055 1.996 1 98.69 63 ALA B N 1
ATOM 2822 C CA . ALA B 1 63 ? -2.156 4.902 0.639 1 98.69 63 ALA B CA 1
ATOM 2823 C C . ALA B 1 63 ? -3.623 5.312 0.564 1 98.69 63 ALA B C 1
ATOM 2825 O O . ALA B 1 63 ? -4.055 5.93 -0.412 1 98.69 63 ALA B O 1
ATOM 2826 N N . PRO B 1 64 ? -4.512 5.035 1.583 1 98.75 64 PRO B N 1
ATOM 2827 C CA . PRO B 1 64 ? -5.922 5.414 1.477 1 98.75 64 PRO B CA 1
ATOM 2828 C C . PRO B 1 64 ? -6.109 6.914 1.241 1 98.75 64 PRO B C 1
ATOM 2830 O O . PRO B 1 64 ? -6.984 7.312 0.471 1 98.75 64 PRO B O 1
ATOM 2833 N N . LEU B 1 65 ? -5.238 7.688 1.851 1 98.94 65 LEU B N 1
ATOM 2834 C CA . LEU B 1 65 ? -5.363 9.133 1.709 1 98.94 65 LEU B CA 1
ATOM 2835 C C . LEU B 1 65 ? -4.652 9.625 0.452 1 98.94 65 LEU B C 1
ATOM 2837 O O . LEU B 1 65 ? -5.227 10.367 -0.345 1 98.94 65 LEU B O 1
ATOM 2841 N N . ALA B 1 66 ? -3.398 9.203 0.254 1 98.94 66 ALA B N 1
ATOM 2842 C CA . ALA B 1 66 ? -2.572 9.672 -0.854 1 98.94 66 ALA B CA 1
ATOM 2843 C C . ALA B 1 66 ? -3.223 9.352 -2.197 1 98.94 66 ALA B C 1
ATOM 2845 O O . ALA B 1 66 ? -3.281 10.211 -3.084 1 98.94 66 ALA B O 1
ATOM 2846 N N . ASN B 1 67 ? -3.727 8.125 -2.328 1 98.75 67 ASN B N 1
ATOM 2847 C CA . ASN B 1 67 ? -4.359 7.715 -3.58 1 98.75 67 ASN B CA 1
ATOM 2848 C C . ASN B 1 67 ? -5.617 8.531 -3.865 1 98.75 67 ASN B C 1
ATOM 2850 O O . ASN B 1 67 ? -5.855 8.93 -5.004 1 98.75 67 ASN B O 1
ATOM 2854 N N . PHE B 1 68 ? -6.414 8.75 -2.82 1 98.69 68 PHE B N 1
ATOM 2855 C CA . PHE B 1 68 ? -7.652 9.492 -3.008 1 98.69 68 PHE B CA 1
ATOM 2856 C C . PHE B 1 68 ? -7.367 10.93 -3.404 1 98.69 68 PHE B C 1
ATOM 2858 O O . PHE B 1 68 ? -7.938 11.445 -4.371 1 98.69 68 PHE B O 1
ATOM 2865 N N . TRP B 1 69 ? -6.477 11.609 -2.617 1 98.88 69 TRP B N 1
ATOM 2866 C CA . TRP B 1 69 ? -6.145 13 -2.904 1 98.88 69 TRP B CA 1
ATOM 2867 C C . TRP B 1 69 ? -5.57 13.148 -4.309 1 98.88 69 TRP B C 1
ATOM 2869 O O . TRP B 1 69 ? -5.953 14.055 -5.055 1 98.88 69 TRP B O 1
ATOM 2879 N N . ALA B 1 70 ? -4.707 12.242 -4.695 1 98.88 70 ALA B N 1
ATOM 2880 C CA . ALA B 1 70 ? -4.094 12.305 -6.023 1 98.88 70 ALA B CA 1
ATOM 2881 C C . ALA B 1 70 ? -5.137 12.102 -7.117 1 98.88 70 ALA B C 1
ATOM 2883 O O . ALA B 1 70 ? -5.172 12.844 -8.102 1 98.88 70 ALA B O 1
ATOM 2884 N N . ALA B 1 71 ? -5.992 11.109 -6.926 1 98.75 71 ALA B N 1
ATOM 2885 C CA . ALA B 1 71 ? -7.02 10.82 -7.926 1 98.75 71 ALA B CA 1
ATOM 2886 C C . ALA B 1 71 ? -7.949 12.023 -8.117 1 98.75 71 ALA B C 1
ATOM 2888 O O . ALA B 1 71 ? -8.602 12.148 -9.156 1 98.75 71 ALA B O 1
ATOM 2889 N N . HIS B 1 72 ? -7.953 12.852 -7.094 1 98.25 72 HIS B N 1
ATOM 2890 C CA . HIS B 1 72 ? -8.867 13.992 -7.152 1 98.25 72 HIS B CA 1
ATOM 2891 C C . HIS B 1 72 ? -8.102 15.305 -7.25 1 98.25 72 HIS B C 1
ATOM 2893 O O . HIS B 1 72 ? -8.539 16.328 -6.707 1 98.25 72 HIS B O 1
ATOM 2899 N N . GLY B 1 73 ? -6.926 15.312 -7.766 1 98.19 73 GLY B N 1
ATOM 2900 C CA . GLY B 1 73 ? -6.383 16.531 -8.352 1 98.19 73 GLY B CA 1
ATOM 2901 C C . GLY B 1 73 ? -5.219 17.094 -7.562 1 98.19 73 GLY B C 1
ATOM 2902 O O . GLY B 1 73 ? -4.754 18.203 -7.848 1 98.19 73 GLY B O 1
ATOM 2903 N N . PHE B 1 74 ? -4.711 16.391 -6.578 1 98.81 74 PHE B N 1
ATOM 2904 C CA . PHE B 1 74 ? -3.543 16.859 -5.836 1 98.81 74 PHE B CA 1
ATOM 2905 C C . PHE B 1 74 ? -2.312 16.031 -6.191 1 98.81 74 PHE B C 1
ATOM 2907 O O . PHE B 1 74 ? -2.426 14.852 -6.523 1 98.81 74 PHE B O 1
ATOM 2914 N N . VAL B 1 75 ? -1.178 16.609 -6.172 1 98.94 75 VAL B N 1
ATOM 2915 C CA . VAL B 1 75 ? 0.073 15.867 -6.098 1 98.94 75 VAL B CA 1
ATOM 2916 C C . VAL B 1 75 ? 0.458 15.641 -4.637 1 98.94 75 VAL B C 1
ATOM 2918 O O . VAL B 1 75 ? 0.524 16.594 -3.854 1 98.94 75 VAL B O 1
ATOM 2921 N N . VAL B 1 76 ? 0.649 14.422 -4.262 1 99 76 VAL B N 1
ATOM 2922 C CA . VAL B 1 76 ? 0.966 14.086 -2.877 1 99 76 VAL B CA 1
ATOM 2923 C C . VAL B 1 76 ? 2.422 13.641 -2.775 1 99 76 VAL B C 1
ATOM 2925 O O . VAL B 1 76 ? 2.859 12.758 -3.518 1 99 76 VAL B O 1
ATOM 2928 N N . ILE B 1 77 ? 3.197 14.266 -1.897 1 99 77 ILE B N 1
ATOM 2929 C CA . ILE B 1 77 ? 4.598 13.938 -1.647 1 99 77 ILE B CA 1
ATOM 2930 C C . ILE B 1 77 ? 4.746 13.336 -0.25 1 99 77 ILE B C 1
ATOM 2932 O O . ILE B 1 77 ? 4.41 13.984 0.747 1 99 77 ILE B O 1
ATOM 2936 N N . GLN B 1 78 ? 5.195 12.086 -0.171 1 98.94 78 GLN B N 1
ATOM 2937 C CA . GLN B 1 78 ? 5.309 11.336 1.075 1 98.94 78 GLN B CA 1
ATOM 2938 C C . GLN B 1 78 ? 6.766 11.016 1.394 1 98.94 78 GLN B C 1
ATOM 2940 O O . GLN B 1 78 ? 7.305 10.008 0.923 1 98.94 78 GLN B O 1
ATOM 2945 N N . PRO B 1 79 ? 7.398 11.75 2.299 1 98.94 79 PRO B N 1
ATOM 2946 C CA . PRO B 1 79 ? 8.781 11.438 2.666 1 98.94 79 PRO B CA 1
ATOM 2947 C C . PRO B 1 79 ? 8.875 10.32 3.699 1 98.94 79 PRO B C 1
ATOM 2949 O O . PRO B 1 79 ? 7.895 10.016 4.379 1 98.94 79 PRO B O 1
ATOM 2952 N N . THR B 1 80 ? 10.031 9.719 3.771 1 98.81 80 THR B N 1
ATOM 2953 C CA . THR B 1 80 ? 10.43 8.867 4.887 1 98.81 80 THR B CA 1
ATOM 2954 C C . THR B 1 80 ? 11.297 9.633 5.875 1 98.81 80 THR B C 1
ATOM 2956 O O . THR B 1 80 ? 12.461 9.93 5.586 1 98.81 80 THR B O 1
ATOM 2959 N N . HIS B 1 81 ? 10.734 9.914 7.023 1 98.44 81 HIS B N 1
ATOM 2960 C CA . HIS B 1 81 ? 11.477 10.633 8.055 1 98.44 81 HIS B CA 1
ATOM 2961 C C . HIS B 1 81 ? 12.461 9.711 8.773 1 98.44 81 HIS B C 1
ATOM 2963 O O . HIS B 1 81 ? 12.32 8.484 8.719 1 98.44 81 HIS B O 1
ATOM 2969 N N . LEU B 1 82 ? 13.414 10.289 9.461 1 97.38 82 LEU B N 1
ATOM 2970 C CA . LEU B 1 82 ? 14.531 9.555 10.047 1 97.38 82 LEU B CA 1
ATOM 2971 C C . LEU B 1 82 ? 14.047 8.609 11.141 1 97.38 82 LEU B C 1
ATOM 2973 O O . LEU B 1 82 ? 14.727 7.637 11.461 1 97.38 82 LEU B O 1
ATOM 2977 N N . SER B 1 83 ? 12.891 8.883 11.703 1 96.12 83 SER B N 1
ATOM 2978 C CA . SER B 1 83 ? 12.375 8.055 12.789 1 96.12 83 SER B CA 1
ATOM 2979 C C . SER B 1 83 ? 11.805 6.742 12.258 1 96.12 83 SER B C 1
ATOM 2981 O O . SER B 1 83 ? 11.438 5.859 13.039 1 96.12 83 SER B O 1
ATOM 2983 N N . SER B 1 84 ? 11.672 6.602 10.961 1 97.12 84 SER B N 1
ATOM 2984 C CA . SER B 1 84 ? 11.023 5.43 10.383 1 97.12 84 SER B CA 1
ATOM 2985 C C . SER B 1 84 ? 11.805 4.156 10.68 1 97.12 84 SER B C 1
ATOM 2987 O O . SER B 1 84 ? 13.031 4.121 10.508 1 97.12 84 SER B O 1
ATOM 2989 N N . ARG B 1 85 ? 11.086 3.113 11.008 1 95.06 85 ARG B N 1
ATOM 2990 C CA . ARG B 1 85 ? 11.703 1.819 11.266 1 95.06 85 ARG B C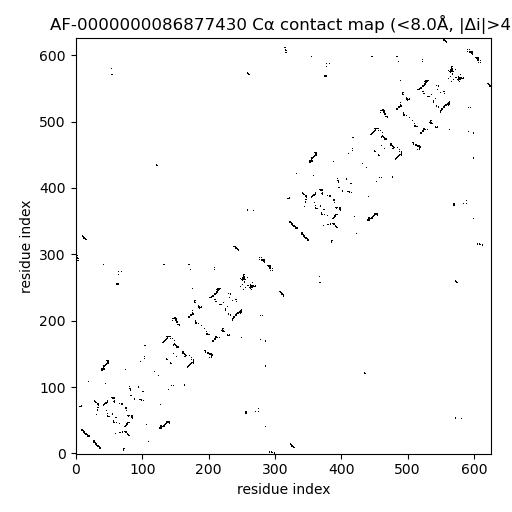A 1
ATOM 2991 C C . ARG B 1 85 ? 12.289 1.228 9.984 1 95.06 85 ARG B C 1
ATOM 2993 O O . ARG B 1 85 ? 13.195 0.394 10.031 1 95.06 85 ARG B O 1
ATOM 3000 N N . THR B 1 86 ? 11.789 1.68 8.859 1 95.88 86 THR B N 1
ATOM 3001 C CA . THR B 1 86 ? 12.32 1.183 7.594 1 95.88 86 THR B CA 1
ATOM 3002 C C . THR B 1 86 ? 13.805 1.528 7.453 1 95.88 86 THR B C 1
ATOM 3004 O O . THR B 1 86 ? 14.547 0.83 6.762 1 95.88 86 THR B O 1
ATOM 3007 N N . LEU B 1 87 ? 14.219 2.621 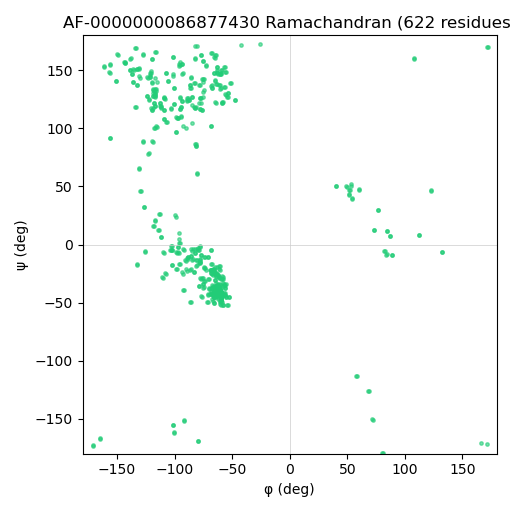8.102 1 95.25 87 LEU B N 1
ATOM 3008 C CA . LEU B 1 87 ? 15.602 3.092 7.984 1 95.25 87 LEU B CA 1
ATOM 3009 C C . LEU B 1 87 ? 16.5 2.404 9.008 1 95.25 87 LEU B C 1
ATOM 3011 O O . LEU B 1 87 ? 17.719 2.371 8.844 1 95.25 87 LEU B O 1
ATOM 3015 N N . ASN B 1 88 ? 15.891 1.918 10.039 1 88.88 88 ASN B N 1
ATOM 3016 C CA . ASN B 1 88 ? 16.609 1.213 11.102 1 88.88 88 ASN B CA 1
ATOM 3017 C C . ASN B 1 88 ? 17.812 2.006 11.586 1 88.88 88 ASN B C 1
ATOM 3019 O O . ASN B 1 88 ? 18.922 1.474 11.641 1 88.88 88 ASN B O 1
ATOM 3023 N N . LEU B 1 89 ? 17.422 3.305 11.852 1 88 89 LEU B N 1
ATOM 3024 C CA . LEU B 1 89 ? 18.516 4.164 12.32 1 88 89 LEU B CA 1
ATOM 3025 C C . LEU B 1 89 ? 18.703 4.012 13.828 1 88 89 LEU B C 1
ATOM 3027 O O . LEU B 1 89 ? 17.75 3.805 14.57 1 88 89 LEU B O 1
ATOM 3031 N N . GLY B 1 90 ? 19.641 3.369 14.383 1 82.62 90 GLY B N 1
ATOM 3032 C CA . GLY B 1 90 ? 20.016 3.266 15.789 1 82.62 90 GLY B CA 1
ATOM 3033 C C . GLY B 1 90 ? 19.594 4.469 16.609 1 82.62 90 GLY B C 1
ATOM 3034 O O . GLY B 1 90 ? 18.922 5.371 16.109 1 82.62 90 GLY B O 1
ATOM 3035 N N . SER B 1 91 ? 19.703 4.512 17.859 1 80.31 91 SER B N 1
ATOM 3036 C CA . SER B 1 91 ? 19.203 5.516 18.797 1 80.31 91 SER B CA 1
ATOM 3037 C C . SER B 1 91 ? 20.297 6.535 19.125 1 80.31 91 SER B C 1
ATOM 3039 O O . SER B 1 91 ? 20.016 7.539 19.797 1 80.31 91 SER B O 1
ATOM 3041 N N . GLY B 1 92 ? 21.375 6.543 18.609 1 82.88 92 GLY B N 1
ATOM 3042 C CA . GLY B 1 92 ? 22.453 7.398 19.078 1 82.88 92 GLY B CA 1
ATOM 3043 C C . GLY B 1 92 ? 22.359 8.812 18.531 1 82.88 92 GLY B C 1
ATOM 3044 O O . GLY B 1 92 ? 23.125 9.695 18.953 1 82.88 92 GLY B O 1
ATOM 3045 N N . HIS B 1 93 ? 21.453 9.023 17.719 1 82.81 93 HIS B N 1
ATOM 3046 C CA . HIS B 1 93 ? 21.266 10.375 17.188 1 82.81 93 HIS B CA 1
ATOM 3047 C C . HIS B 1 93 ? 20.609 11.281 18.219 1 82.81 93 HIS B C 1
ATOM 3049 O O . HIS B 1 93 ? 19.703 10.859 18.938 1 82.81 93 HIS B O 1
ATOM 3055 N N . PRO B 1 94 ? 21.047 12.492 18.312 1 80.31 94 PRO B N 1
ATOM 3056 C CA . PRO B 1 94 ? 20.531 13.391 19.344 1 80.31 94 PRO B CA 1
ATOM 3057 C C . PRO B 1 94 ? 19.016 13.602 19.234 1 80.31 94 PRO B C 1
ATOM 3059 O O . PRO B 1 94 ? 18.344 13.828 20.234 1 80.31 94 PRO B O 1
ATOM 3062 N N . GLU B 1 95 ? 18.5 13.516 18.094 1 87.88 95 GLU B N 1
ATOM 3063 C CA . GLU B 1 95 ? 17.062 13.773 17.906 1 87.88 95 GLU B CA 1
ATOM 3064 C C . GLU B 1 95 ? 16.266 12.477 18 1 87.88 95 GLU B C 1
ATOM 3066 O O . GLU B 1 95 ? 15.031 12.5 17.922 1 87.88 95 GLU B O 1
ATOM 3071 N N . ALA B 1 96 ? 16.953 11.445 18.141 1 90.69 96 ALA B N 1
ATOM 3072 C CA . ALA B 1 96 ? 16.234 10.172 18.25 1 90.69 96 ALA B CA 1
ATOM 3073 C C . ALA B 1 96 ? 15.359 10.156 19.5 1 90.69 96 ALA B C 1
ATOM 3075 O O . ALA B 1 96 ? 15.664 10.836 20.484 1 90.69 96 ALA B O 1
ATOM 3076 N N . PRO B 1 97 ? 14.297 9.453 19.453 1 92.25 97 PRO B N 1
ATOM 3077 C CA . PRO B 1 97 ? 13.875 8.539 18.391 1 92.25 97 PRO B CA 1
ATOM 3078 C C . PRO B 1 97 ? 12.906 9.188 17.391 1 92.25 97 PRO B C 1
ATOM 3080 O O . PRO B 1 97 ? 12.602 8.609 16.344 1 92.25 97 PRO B O 1
ATOM 3083 N N . LEU B 1 98 ? 12.414 10.469 17.672 1 94.88 98 LEU B N 1
ATOM 3084 C CA . LEU B 1 98 ? 11.289 10.984 16.891 1 94.88 98 LEU B CA 1
ATOM 3085 C C . LEU B 1 98 ? 11.766 11.977 15.844 1 94.88 98 LEU B C 1
ATOM 3087 O O . LEU B 1 98 ? 11.039 12.281 14.891 1 94.88 98 LEU B O 1
ATOM 3091 N N . TYR B 1 99 ? 12.969 12.492 16.016 1 95.75 99 TYR B N 1
ATOM 3092 C CA . TYR B 1 99 ? 13.555 13.391 15.039 1 95.75 99 TYR B CA 1
ATOM 3093 C C . TYR B 1 99 ? 12.625 14.562 14.734 1 95.75 99 TYR B C 1
ATOM 3095 O O . TYR B 1 99 ? 12.352 14.859 13.57 1 95.75 99 TYR B O 1
ATOM 3103 N N . TRP B 1 100 ? 12.156 15.211 15.844 1 96.56 100 TRP B N 1
ATOM 3104 C CA . TRP B 1 100 ? 11.062 16.172 15.75 1 96.56 100 TRP B CA 1
ATOM 3105 C C . TRP B 1 100 ? 11.453 17.359 14.883 1 96.56 100 TRP B C 1
ATOM 3107 O O . TRP B 1 100 ? 10.633 17.875 14.117 1 96.56 100 TRP B O 1
ATOM 3117 N N . ARG B 1 101 ? 12.664 17.844 14.922 1 96.75 101 ARG B N 1
ATOM 3118 C CA . ARG B 1 101 ? 13.125 18.984 14.133 1 96.75 101 ARG B CA 1
ATOM 3119 C C . ARG B 1 101 ? 13.391 18.562 12.688 1 96.75 101 ARG B C 1
ATOM 3121 O O . ARG B 1 101 ? 12.961 19.25 11.758 1 96.75 101 ARG B O 1
ATOM 3128 N N . SER B 1 102 ? 14.039 17.438 12.523 1 97 102 SER B N 1
ATOM 3129 C CA . SER B 1 102 ? 14.414 16.938 11.203 1 97 102 SER B CA 1
ATOM 3130 C C . SER B 1 102 ? 13.188 16.688 10.336 1 97 102 SER B C 1
ATOM 3132 O O . SER B 1 102 ? 13.227 16.891 9.117 1 97 102 SER B O 1
ATOM 3134 N N . ARG B 1 103 ? 12.102 16.266 10.938 1 98.25 103 ARG B N 1
ATOM 3135 C CA . ARG B 1 103 ? 10.867 16.031 10.195 1 98.25 103 ARG B CA 1
ATOM 3136 C C . ARG B 1 103 ? 10.383 17.312 9.523 1 98.25 103 ARG B C 1
ATOM 3138 O O . ARG B 1 103 ? 10.023 17.297 8.352 1 98.25 103 ARG B O 1
ATOM 3145 N N . ALA B 1 104 ? 10.328 18.359 10.281 1 98.62 104 ALA B N 1
ATOM 3146 C CA . ALA B 1 104 ? 9.891 19.641 9.734 1 98.62 104 ALA B CA 1
ATOM 3147 C C . ALA B 1 104 ? 10.867 20.141 8.672 1 98.62 104 ALA B C 1
ATOM 3149 O O . ALA B 1 104 ? 10.453 20.641 7.629 1 98.62 104 ALA B O 1
ATOM 3150 N N . GLN B 1 105 ? 12.141 19.969 8.914 1 98.25 105 GLN B N 1
ATOM 3151 C CA . GLN B 1 105 ? 13.164 20.406 7.973 1 98.25 105 GLN B CA 1
ATOM 3152 C C . GLN B 1 105 ? 13.102 19.609 6.672 1 98.25 105 GLN B C 1
ATOM 3154 O O . GLN B 1 105 ? 13.367 20.141 5.594 1 98.25 105 GLN B O 1
ATOM 3159 N N . ASP B 1 106 ? 12.797 18.312 6.785 1 98.75 106 ASP B N 1
ATOM 3160 C CA . ASP B 1 106 ? 12.578 17.5 5.594 1 98.75 106 ASP B CA 1
ATOM 3161 C C . ASP B 1 106 ? 11.539 18.141 4.676 1 98.75 106 ASP B C 1
ATOM 3163 O O . ASP B 1 106 ? 11.75 18.25 3.465 1 98.75 106 ASP B O 1
ATOM 3167 N N . MET B 1 107 ? 10.43 18.609 5.285 1 98.88 107 MET B N 1
ATOM 3168 C CA . MET B 1 107 ? 9.32 19.172 4.523 1 98.88 107 MET B CA 1
ATOM 3169 C C . MET B 1 107 ? 9.742 20.469 3.836 1 98.88 107 MET B C 1
ATOM 3171 O O . MET B 1 107 ? 9.43 20.688 2.662 1 98.88 107 MET B O 1
ATOM 3175 N N . THR B 1 108 ? 10.438 21.297 4.543 1 98.75 108 THR B N 1
ATOM 3176 C CA . THR B 1 108 ? 10.938 22.547 3.969 1 98.75 108 THR B CA 1
ATOM 3177 C C . THR B 1 108 ? 11.922 22.266 2.836 1 98.75 108 THR B C 1
ATOM 3179 O O . THR B 1 108 ? 11.883 22.922 1.793 1 98.75 108 THR B O 1
ATOM 3182 N N . HIS B 1 109 ? 12.805 21.281 3.072 1 98.81 109 HIS B N 1
ATOM 3183 C CA . HIS B 1 109 ? 13.789 20.906 2.062 1 98.81 109 HIS B CA 1
ATOM 3184 C C . HIS B 1 109 ? 13.109 20.406 0.789 1 98.81 109 HIS B C 1
ATOM 3186 O O . HIS B 1 109 ? 13.578 20.688 -0.317 1 98.81 109 HIS B O 1
ATOM 3192 N N . ILE B 1 110 ? 12.039 19.688 0.923 1 98.94 110 ILE B N 1
ATOM 3193 C CA . ILE B 1 110 ? 11.266 19.234 -0.224 1 98.94 110 ILE B CA 1
ATOM 3194 C C . ILE B 1 110 ? 10.766 20.438 -1.024 1 98.94 110 ILE B C 1
ATOM 3196 O O . ILE B 1 110 ? 10.922 20.484 -2.246 1 98.94 110 ILE B O 1
ATOM 3200 N N . LEU B 1 111 ? 10.188 21.422 -0.363 1 98.88 111 LEU B N 1
ATOM 3201 C CA . LEU B 1 111 ? 9.664 22.609 -1.036 1 98.88 111 LEU B CA 1
ATOM 3202 C C . LEU B 1 111 ? 10.781 23.375 -1.733 1 98.88 111 LEU B C 1
ATOM 3204 O O . LEU B 1 111 ? 10.578 23.938 -2.816 1 98.88 111 LEU B O 1
ATOM 3208 N N . ASP B 1 112 ? 11.977 23.391 -1.104 1 98.75 112 ASP B N 1
ATOM 3209 C CA . ASP B 1 112 ? 13.125 24.078 -1.682 1 98.75 112 ASP B CA 1
ATOM 3210 C C . ASP B 1 112 ? 13.578 23.406 -2.973 1 98.75 112 ASP B C 1
ATOM 3212 O O . ASP B 1 112 ? 14.281 24.016 -3.781 1 98.75 112 ASP B O 1
ATOM 3216 N N . HIS B 1 113 ? 13.219 22.141 -3.168 1 98.62 113 HIS B N 1
ATOM 3217 C CA . HIS B 1 113 ? 13.773 21.375 -4.277 1 98.62 113 HIS B CA 1
ATOM 3218 C C . HIS B 1 113 ? 12.672 20.766 -5.133 1 98.62 113 HIS B C 1
ATOM 3220 O O . HIS B 1 113 ? 12.812 19.641 -5.641 1 98.62 113 HIS B O 1
ATOM 3226 N N . LEU B 1 114 ? 11.555 21.406 -5.25 1 98.75 114 LEU B N 1
ATOM 3227 C CA . LEU B 1 114 ? 10.438 20.938 -6.059 1 98.75 114 LEU B CA 1
ATOM 3228 C C . LEU B 1 114 ? 10.859 20.75 -7.512 1 98.75 114 LEU B C 1
ATOM 3230 O O . LEU B 1 114 ? 10.328 19.875 -8.211 1 98.75 114 LEU B O 1
ATOM 3234 N N . ASP B 1 115 ? 11.859 21.516 -7.957 1 98.25 115 ASP B N 1
ATOM 3235 C CA . ASP B 1 115 ? 12.328 21.391 -9.336 1 98.25 115 ASP B CA 1
ATOM 3236 C C . ASP B 1 115 ? 12.922 20 -9.578 1 98.25 115 ASP B C 1
ATOM 3238 O O . ASP B 1 115 ? 12.695 19.391 -10.633 1 98.25 115 ASP B O 1
ATOM 3242 N N . ILE B 1 116 ? 13.688 19.516 -8.609 1 98.19 116 ILE B N 1
ATOM 3243 C CA . ILE B 1 116 ? 14.305 18.203 -8.719 1 98.19 116 ILE B CA 1
ATOM 3244 C C . ILE B 1 116 ? 13.219 17.125 -8.727 1 98.19 116 ILE B C 1
ATOM 3246 O O . ILE B 1 116 ? 13.273 16.188 -9.523 1 98.19 116 ILE B O 1
ATOM 3250 N N . ILE B 1 117 ? 12.227 17.281 -7.918 1 98.38 117 ILE B N 1
ATOM 3251 C CA . ILE B 1 117 ? 11.141 16.312 -7.785 1 98.38 117 ILE B CA 1
ATOM 3252 C C . ILE B 1 117 ? 10.32 16.281 -9.07 1 98.38 117 ILE B C 1
ATOM 3254 O O . ILE B 1 117 ? 10.047 15.203 -9.609 1 98.38 117 ILE B O 1
ATOM 3258 N N . GLU B 1 118 ? 10 17.438 -9.516 1 97.44 118 GLU B N 1
ATOM 3259 C CA . GLU B 1 118 ? 9.211 17.562 -10.742 1 97.44 118 GLU B CA 1
ATOM 3260 C C . GLU B 1 118 ? 9.945 16.953 -11.93 1 97.44 118 GLU B C 1
ATOM 3262 O O . GLU B 1 118 ? 9.32 16.344 -12.805 1 97.44 118 GLU B O 1
ATOM 3267 N N . SER B 1 119 ? 11.227 17.094 -11.961 1 97.31 119 SER B N 1
ATOM 3268 C CA . SER B 1 119 ? 12.031 16.562 -13.062 1 97.31 119 SER B CA 1
ATOM 3269 C C . SER B 1 119 ? 12.195 15.047 -12.945 1 97.31 119 SER B C 1
ATOM 3271 O O . SER B 1 119 ? 12.312 14.352 -13.961 1 97.31 119 SER B O 1
ATOM 3273 N N . ALA B 1 120 ? 12.164 14.523 -11.766 1 97.12 120 ALA B N 1
ATOM 3274 C CA . ALA B 1 120 ? 12.43 13.102 -11.516 1 97.12 120 ALA B CA 1
ATOM 3275 C C . ALA B 1 120 ? 11.203 12.258 -11.852 1 97.12 120 ALA B C 1
ATOM 3277 O O . ALA B 1 120 ? 11.344 11.117 -12.305 1 97.12 120 ALA B O 1
ATOM 3278 N N . VAL B 1 121 ? 10 12.711 -11.633 1 97.5 121 VAL B N 1
ATOM 3279 C CA . VAL B 1 121 ? 8.766 11.953 -11.781 1 97.5 121 VAL B CA 1
ATOM 3280 C C . VAL B 1 121 ? 8.266 12.062 -13.219 1 97.5 121 VAL B C 1
ATOM 3282 O O . VAL B 1 121 ? 8 13.156 -13.711 1 97.5 121 VAL B O 1
ATOM 3285 N N . PRO B 1 122 ? 8.062 10.953 -13.867 1 94.69 122 PRO B N 1
ATOM 3286 C CA . PRO B 1 122 ? 7.586 10.992 -15.25 1 94.69 122 PRO B CA 1
ATOM 3287 C C . PRO B 1 122 ? 6.285 11.773 -15.406 1 94.69 122 PRO B C 1
ATOM 3289 O O . PRO B 1 122 ? 5.344 11.57 -14.633 1 94.69 122 PRO B O 1
ATOM 3292 N N . GLN B 1 123 ? 6.254 12.734 -16.391 1 94.5 123 GLN B N 1
ATOM 3293 C CA . GLN B 1 123 ? 5.086 13.477 -16.844 1 94.5 123 GLN B CA 1
ATOM 3294 C C . GLN B 1 123 ? 4.652 14.516 -15.82 1 94.5 123 GLN B C 1
ATOM 3296 O O . GLN B 1 123 ? 3.543 15.055 -15.898 1 94.5 123 GLN B O 1
ATOM 3301 N N . LEU B 1 124 ? 5.539 14.773 -14.82 1 97.81 124 LEU B N 1
ATOM 3302 C CA . LEU B 1 124 ? 5.133 15.734 -13.805 1 97.81 124 LEU B CA 1
ATOM 3303 C C . LEU B 1 124 ? 5.68 17.125 -14.125 1 97.81 124 LEU B C 1
ATOM 3305 O O . LEU B 1 124 ? 5.203 18.125 -13.586 1 97.81 124 LEU B O 1
ATOM 3309 N N . LEU B 1 125 ? 6.715 17.188 -15.039 1 97.44 125 LEU B N 1
ATOM 3310 C CA . LEU B 1 125 ? 7.402 18.453 -15.328 1 97.44 125 LEU B CA 1
ATOM 3311 C C . LEU B 1 125 ? 6.418 19.5 -15.828 1 97.44 125 LEU B C 1
ATOM 3313 O O . LEU B 1 125 ? 5.707 19.281 -16.812 1 97.44 125 LEU B O 1
ATOM 3317 N N . GLY B 1 126 ? 6.398 20.594 -15.117 1 97.75 126 GLY B N 1
ATOM 3318 C CA . GLY B 1 126 ? 5.598 21.734 -15.531 1 97.75 126 GLY B CA 1
ATOM 3319 C C . GLY B 1 126 ? 4.164 21.672 -15.039 1 97.75 126 GLY B C 1
ATOM 3320 O O . GLY B 1 126 ? 3.357 22.562 -15.336 1 97.75 126 GLY B O 1
ATOM 3321 N N . ARG B 1 127 ? 3.809 20.719 -14.195 1 98.38 127 ARG B N 1
ATOM 3322 C CA . ARG B 1 127 ? 2.398 20.531 -13.867 1 98.38 127 ARG B CA 1
ATOM 3323 C C . ARG B 1 127 ? 2.109 20.969 -12.43 1 98.38 127 ARG B C 1
ATOM 3325 O O . ARG B 1 127 ? 0.949 21.078 -12.031 1 98.38 127 ARG B O 1
ATOM 3332 N N . LEU B 1 128 ? 3.117 21.297 -11.68 1 98.69 128 LEU B N 1
ATOM 3333 C CA . LEU B 1 128 ? 2.904 21.672 -10.289 1 98.69 128 LEU B CA 1
ATOM 3334 C C . LEU B 1 128 ? 2.512 23.141 -10.18 1 98.69 128 LEU B C 1
ATOM 3336 O O . LEU B 1 128 ? 3.059 23.984 -10.891 1 98.69 128 LEU B O 1
ATOM 3340 N N . ASP B 1 129 ? 1.586 23.453 -9.352 1 98.75 129 ASP B N 1
ATOM 3341 C CA . ASP B 1 129 ? 1.329 24.828 -8.914 1 98.75 129 ASP B CA 1
ATOM 3342 C C . ASP B 1 129 ? 1.974 25.094 -7.551 1 98.75 129 ASP B C 1
ATOM 3344 O O . ASP B 1 129 ? 1.359 24.844 -6.512 1 98.75 129 ASP B O 1
ATOM 3348 N N . ARG B 1 130 ? 3.088 25.641 -7.547 1 98.06 130 ARG B N 1
ATOM 3349 C CA . ARG B 1 130 ? 3.916 25.797 -6.355 1 98.06 130 ARG B CA 1
ATOM 3350 C C . ARG B 1 130 ? 3.352 26.891 -5.438 1 98.06 130 ARG B C 1
ATOM 3352 O O . ARG B 1 130 ? 3.77 27.016 -4.285 1 98.06 130 ARG B O 1
ATOM 3359 N N . SER B 1 131 ? 2.4 27.641 -5.922 1 98.38 131 SER B N 1
ATOM 3360 C CA . SER B 1 131 ? 1.773 28.656 -5.09 1 98.38 131 SER B CA 1
ATOM 3361 C C . SER B 1 131 ? 0.638 28.078 -4.258 1 98.38 131 SER B C 1
ATOM 3363 O O . SER B 1 131 ? 0.124 28.734 -3.352 1 98.38 131 SER B O 1
ATOM 3365 N N . ARG B 1 132 ? 0.22 26.859 -4.492 1 98.81 132 ARG B N 1
ATOM 3366 C CA . ARG B 1 132 ? -0.832 26.172 -3.752 1 98.81 132 ARG B CA 1
ATOM 3367 C C . ARG B 1 132 ? -0.292 24.906 -3.082 1 98.81 132 ARG B C 1
ATOM 3369 O O . ARG B 1 132 ? -0.365 23.812 -3.65 1 98.81 132 ARG B O 1
ATOM 3376 N N . VAL B 1 133 ? 0.193 25.062 -1.881 1 98.94 133 VAL B N 1
ATOM 3377 C CA . VAL B 1 133 ? 0.816 24 -1.108 1 98.94 133 VAL B CA 1
ATOM 3378 C C . VAL B 1 133 ? 0.085 23.828 0.221 1 98.94 133 VAL B C 1
ATOM 3380 O O . VAL B 1 133 ? -0.155 24.797 0.935 1 98.94 133 VAL B O 1
ATOM 3383 N N . ALA B 1 134 ? -0.346 22.672 0.466 1 98.94 134 ALA B N 1
ATOM 3384 C CA . ALA B 1 134 ? -0.865 22.266 1.771 1 98.94 134 ALA B CA 1
ATOM 3385 C C . ALA B 1 134 ? 0.004 21.172 2.396 1 98.94 134 ALA B C 1
ATOM 3387 O O . ALA B 1 134 ? 0.903 20.641 1.744 1 98.94 134 ALA B O 1
ATOM 3388 N N . ALA B 1 135 ? -0.17 20.922 3.666 1 98.94 135 ALA B N 1
ATOM 3389 C CA . ALA B 1 135 ? 0.505 19.844 4.371 1 98.94 135 ALA B CA 1
ATOM 3390 C C . ALA B 1 135 ? -0.466 19.094 5.277 1 98.94 135 ALA B C 1
ATOM 3392 O O . ALA B 1 135 ? -1.378 19.688 5.852 1 98.94 135 ALA B O 1
ATOM 3393 N N . ALA B 1 136 ? -0.353 17.828 5.336 1 99 136 ALA B N 1
ATOM 3394 C CA . ALA B 1 136 ? -1.15 16.953 6.195 1 99 136 ALA B CA 1
ATOM 3395 C C . ALA B 1 136 ? -0.262 15.984 6.965 1 99 136 ALA B C 1
ATOM 3397 O O . ALA B 1 136 ? 0.832 15.641 6.512 1 99 136 ALA B O 1
ATOM 3398 N N . GLY B 1 137 ? -0.667 15.562 8.086 1 98.94 137 GLY B N 1
ATOM 3399 C CA . GLY B 1 137 ? 0.089 14.609 8.875 1 98.94 137 GLY B CA 1
ATOM 3400 C C . GLY B 1 137 ? -0.75 13.914 9.93 1 98.94 137 GLY B C 1
ATOM 3401 O O . GLY B 1 137 ? -1.772 14.445 10.367 1 98.94 137 GLY B O 1
ATOM 3402 N N . HIS B 1 138 ? -0.359 12.742 10.305 1 98.94 138 HIS B N 1
ATOM 3403 C CA . HIS B 1 138 ? -1.06 11.922 11.281 1 98.94 138 HIS B CA 1
ATOM 3404 C C . HIS B 1 138 ? -0.187 11.664 12.508 1 98.94 138 HIS B C 1
ATOM 3406 O O . HIS B 1 138 ? 0.97 11.258 12.375 1 98.94 138 HIS B O 1
ATOM 3412 N N . SER B 1 139 ? -0.768 11.859 13.734 1 98.69 139 SER B N 1
ATOM 3413 C CA . SER B 1 139 ? -0.049 11.578 14.969 1 98.69 139 SER B CA 1
ATOM 3414 C C . SER B 1 139 ? 1.242 12.383 15.062 1 98.69 139 SER B C 1
ATOM 3416 O O . SER B 1 139 ? 1.221 13.609 14.961 1 98.69 139 SER B O 1
ATOM 3418 N N . MET B 1 140 ? 2.418 11.789 15.023 1 98.62 140 MET B N 1
ATOM 3419 C CA . MET B 1 140 ? 3.682 12.523 15.016 1 98.62 140 MET B CA 1
ATOM 3420 C C . MET B 1 140 ? 3.793 13.398 13.773 1 98.62 140 MET B C 1
ATOM 3422 O O . MET B 1 140 ? 4.379 14.477 13.82 1 98.62 140 MET B O 1
ATOM 3426 N N . GLY B 1 141 ? 3.23 12.922 12.656 1 98.88 141 GLY B N 1
ATOM 3427 C CA . GLY B 1 141 ? 3.156 13.758 11.469 1 98.88 141 GLY B CA 1
ATOM 3428 C C . GLY B 1 141 ? 2.311 15.008 11.672 1 98.88 141 GLY B C 1
ATOM 3429 O O . GLY B 1 141 ? 2.582 16.047 11.078 1 98.88 141 GLY B O 1
ATOM 3430 N N . GLY B 1 142 ? 1.254 14.844 12.484 1 98.94 142 GLY B N 1
ATOM 3431 C CA . GLY B 1 142 ? 0.469 16.016 12.852 1 98.94 142 GLY B CA 1
ATOM 3432 C C . GLY B 1 142 ? 1.264 17.047 13.625 1 98.94 142 GLY B C 1
ATOM 3433 O O . GLY B 1 142 ? 1.087 18.25 13.43 1 98.94 142 GLY B O 1
ATOM 3434 N N . HIS B 1 143 ? 2.115 16.578 14.516 1 98.81 143 HIS B N 1
ATOM 3435 C CA . HIS B 1 143 ? 3.021 17.469 15.219 1 98.81 143 HIS B CA 1
ATOM 3436 C C . HIS B 1 143 ? 3.93 18.203 14.242 1 98.81 143 HIS B C 1
ATOM 3438 O O . HIS B 1 143 ? 4.125 19.422 14.359 1 98.81 143 HIS B O 1
ATOM 3444 N N . THR B 1 144 ? 4.504 17.469 13.289 1 98.88 144 THR B N 1
ATOM 3445 C CA . THR B 1 144 ? 5.371 18.047 12.266 1 98.88 144 THR B CA 1
ATOM 3446 C C . THR B 1 144 ? 4.648 19.172 11.516 1 98.88 144 THR B C 1
ATOM 3448 O O . THR B 1 144 ? 5.199 20.25 11.336 1 98.88 144 THR B O 1
ATOM 3451 N N . ILE B 1 145 ? 3.402 18.922 11.148 1 98.94 145 ILE B N 1
ATOM 3452 C CA . ILE B 1 145 ? 2.637 19.891 10.383 1 98.94 145 ILE B CA 1
ATOM 3453 C C . ILE B 1 145 ? 2.295 21.094 11.266 1 98.94 145 ILE B C 1
ATOM 3455 O O . ILE B 1 145 ? 2.328 22.234 10.805 1 98.94 145 ILE B O 1
ATOM 3459 N N . SER B 1 146 ? 1.989 20.812 12.531 1 98.94 146 SER B N 1
ATOM 3460 C CA . SER B 1 146 ? 1.732 21.922 13.445 1 98.94 146 SER B CA 1
ATOM 3461 C C . SER B 1 146 ? 2.914 22.891 13.484 1 98.94 146 SER B C 1
ATOM 3463 O O . SER B 1 146 ? 2.73 24.109 13.445 1 98.94 146 SER B O 1
ATOM 3465 N N . LEU B 1 147 ? 4.098 22.344 13.547 1 98.94 147 LEU B N 1
ATOM 3466 C CA . LEU B 1 147 ? 5.289 23.188 13.562 1 98.94 147 LEU B CA 1
ATOM 3467 C C . LEU B 1 147 ? 5.387 24 12.273 1 98.94 147 LEU B C 1
ATOM 3469 O O . LEU B 1 147 ? 5.664 25.203 12.32 1 98.94 147 LEU B O 1
ATOM 3473 N N . LEU B 1 148 ? 5.133 23.391 11.18 1 98.94 148 LEU B N 1
ATOM 3474 C CA . LEU B 1 148 ? 5.23 24.047 9.883 1 98.94 148 LEU B CA 1
ATOM 3475 C C . LEU B 1 148 ? 4.156 25.125 9.727 1 98.94 148 LEU B C 1
ATOM 3477 O O . LEU B 1 148 ? 4.34 26.094 8.984 1 98.94 148 LEU B O 1
ATOM 3481 N N . LEU B 1 149 ? 3.043 24.969 10.461 1 98.94 149 LEU B N 1
ATOM 3482 C CA . LEU B 1 149 ? 1.937 25.922 10.391 1 98.94 149 LEU B CA 1
ATOM 3483 C C . LEU B 1 149 ? 2.127 27.047 11.383 1 98.94 149 LEU B C 1
ATOM 3485 O O . LEU B 1 149 ? 1.353 28.016 11.391 1 98.94 149 LEU B O 1
ATOM 3489 N N . GLY B 1 150 ? 3.113 26.922 12.312 1 98.88 150 GLY B N 1
ATOM 3490 C CA . GLY B 1 150 ? 3.455 28.078 13.133 1 98.88 150 GLY B CA 1
ATOM 3491 C C . GLY B 1 150 ? 3.549 27.766 14.609 1 98.88 150 GLY B C 1
ATOM 3492 O O . GLY B 1 150 ? 3.949 28.609 15.414 1 98.88 150 GLY B O 1
ATOM 3493 N N . ALA B 1 151 ? 3.18 26.531 14.992 1 98.88 151 ALA B N 1
ATOM 3494 C CA . ALA B 1 151 ? 3.373 26.156 16.391 1 98.88 151 ALA B CA 1
ATOM 3495 C C . ALA B 1 151 ? 4.844 26.266 16.797 1 98.88 151 ALA B C 1
ATOM 3497 O O . ALA B 1 151 ? 5.73 26.141 15.945 1 98.88 151 ALA B O 1
ATOM 3498 N N . ARG B 1 152 ? 5.039 26.562 18.109 1 98.62 152 ARG B N 1
ATOM 3499 C CA . ARG B 1 152 ? 6.383 26.734 18.656 1 98.62 152 ARG B CA 1
ATOM 3500 C C . ARG B 1 152 ? 6.664 25.719 19.766 1 98.62 152 ARG B C 1
ATOM 3502 O O . ARG B 1 152 ? 5.75 25.047 20.234 1 98.62 152 ARG B O 1
ATOM 3509 N N . LEU B 1 153 ? 7.922 25.531 20 1 98.12 153 LEU B N 1
ATOM 3510 C CA . LEU B 1 153 ? 8.383 24.844 21.203 1 98.12 153 LEU B CA 1
ATOM 3511 C C . LEU B 1 153 ? 9.758 25.359 21.625 1 98.12 153 LEU B C 1
ATOM 3513 O O . LEU B 1 153 ? 10.375 26.156 20.922 1 98.12 153 LEU B O 1
ATOM 3517 N N . THR B 1 154 ? 10.117 25.062 22.844 1 97.31 154 THR B N 1
ATOM 3518 C CA . THR B 1 154 ? 11.461 25.359 23.312 1 97.31 154 THR B CA 1
ATOM 3519 C C . THR B 1 154 ? 12.406 24.203 23.031 1 97.31 154 THR B C 1
ATOM 3521 O O . THR B 1 154 ? 12.117 23.062 23.391 1 97.31 154 THR B O 1
ATOM 3524 N N . ASP B 1 155 ? 13.484 24.516 22.375 1 95.44 155 ASP B N 1
ATOM 3525 C CA . ASP B 1 155 ? 14.484 23.484 22.125 1 95.44 155 ASP B CA 1
ATOM 3526 C C . ASP B 1 155 ? 15 22.875 23.422 1 95.44 155 ASP B C 1
ATOM 3528 O O . ASP B 1 155 ? 15.57 23.578 24.25 1 95.44 155 ASP B O 1
ATOM 3532 N N . PRO B 1 156 ? 14.844 21.625 23.547 1 92 156 PRO B N 1
ATOM 3533 C CA . PRO B 1 156 ? 15.273 21.031 24.812 1 92 156 PRO B CA 1
ATOM 3534 C C . PRO B 1 156 ? 16.797 21 24.969 1 92 156 PRO B C 1
ATOM 3536 O O . PRO B 1 156 ? 17.297 20.781 26.062 1 92 156 PRO B O 1
ATOM 3539 N N . TYR B 1 157 ? 17.5 21.281 23.938 1 89.31 157 TYR B N 1
ATOM 3540 C CA . TYR B 1 157 ? 18.953 21.188 23.984 1 89.31 157 TYR B CA 1
ATOM 3541 C C . TYR B 1 157 ? 19.562 22.531 24.359 1 89.31 157 TYR B C 1
ATOM 3543 O O . TYR B 1 157 ? 20.531 22.594 25.125 1 89.31 157 TYR B O 1
ATOM 3551 N N . ASP B 1 158 ? 18.969 23.609 23.812 1 93.12 158 ASP B N 1
ATOM 3552 C CA . ASP B 1 158 ? 19.641 24.875 24.062 1 93.12 158 ASP B CA 1
ATOM 3553 C C . ASP B 1 158 ? 18.688 25.891 24.672 1 93.12 158 ASP B C 1
ATOM 3555 O O . ASP B 1 158 ? 19.078 27.031 24.969 1 93.12 158 ASP B O 1
ATOM 3559 N N . GLY B 1 159 ? 17.422 25.578 24.797 1 95.12 159 GLY B N 1
ATOM 3560 C CA . GLY B 1 159 ? 16.484 26.391 25.531 1 95.12 159 GLY B CA 1
ATOM 3561 C C . GLY B 1 159 ? 15.898 27.531 24.703 1 95.12 159 GLY B C 1
ATOM 3562 O O . GLY B 1 159 ? 15.133 28.344 25.219 1 95.12 159 GLY B O 1
ATOM 3563 N N . THR B 1 160 ? 16.125 27.484 23.438 1 97.31 160 THR B N 1
ATOM 3564 C CA . THR B 1 160 ? 15.648 28.562 22.594 1 97.31 160 THR B CA 1
ATOM 3565 C C . THR B 1 160 ? 14.305 28.203 21.969 1 97.31 160 THR B C 1
ATOM 3567 O O . THR B 1 160 ? 13.969 27.031 21.844 1 97.31 160 THR B O 1
ATOM 3570 N N . GLU B 1 161 ? 13.547 29.25 21.656 1 97.69 161 GLU B N 1
ATOM 3571 C CA . GLU B 1 161 ? 12.305 29.031 20.922 1 97.69 161 GLU B CA 1
ATOM 3572 C C . GLU B 1 161 ? 12.586 28.547 19.5 1 97.69 161 GLU B C 1
ATOM 3574 O O . GLU B 1 161 ? 13.469 29.078 18.812 1 97.69 161 GLU B O 1
ATOM 3579 N N . VAL B 1 162 ? 11.867 27.562 19.109 1 98.06 162 VAL B N 1
ATOM 3580 C CA . VAL B 1 162 ? 12.016 27.016 17.781 1 98.06 162 VAL B CA 1
ATOM 3581 C C . VAL B 1 162 ? 10.875 27.484 16.875 1 98.06 162 VAL B C 1
ATOM 3583 O O . VAL B 1 162 ? 9.703 27.328 17.219 1 98.06 162 VAL B O 1
ATOM 3586 N N . ASN B 1 163 ? 11.219 28.219 15.867 1 98.56 163 ASN B N 1
ATOM 3587 C CA . ASN B 1 163 ? 10.297 28.625 14.812 1 98.56 163 ASN B CA 1
ATOM 3588 C C . ASN B 1 163 ? 10.609 27.906 13.5 1 98.56 163 ASN B C 1
ATOM 3590 O O . ASN B 1 163 ? 11.594 28.234 12.828 1 98.56 163 ASN B O 1
ATOM 3594 N N . LEU B 1 164 ? 9.727 26.969 13.133 1 98.62 164 LEU B N 1
ATOM 3595 C CA . LEU B 1 164 ? 9.914 26.219 11.898 1 98.62 164 LEU B CA 1
ATOM 3596 C C . LEU B 1 164 ? 8.781 26.484 10.914 1 98.62 164 LEU B C 1
ATOM 3598 O O . LEU B 1 164 ? 8.539 25.688 10.008 1 98.62 164 LEU B O 1
ATOM 3602 N N . ALA B 1 165 ? 8.086 27.594 11.102 1 98.81 165 ALA B N 1
ATOM 3603 C CA . ALA B 1 165 ? 6.977 27.969 10.227 1 98.81 165 ALA B CA 1
ATOM 3604 C C . ALA B 1 165 ? 7.43 28.047 8.766 1 98.81 165 ALA B C 1
ATOM 3606 O O . ALA B 1 165 ? 8.516 28.547 8.477 1 98.81 165 ALA B O 1
ATOM 3607 N N . GLU B 1 166 ? 6.656 27.5 7.891 1 98.81 166 GLU B N 1
ATOM 3608 C CA . GLU B 1 166 ? 6.906 27.5 6.453 1 98.81 166 GLU B CA 1
ATOM 3609 C C . GLU B 1 166 ? 5.805 28.25 5.703 1 98.81 166 GLU B C 1
ATOM 3611 O O . GLU B 1 166 ? 4.742 27.688 5.434 1 98.81 166 GLU B O 1
ATOM 3616 N N . PRO B 1 167 ? 6.035 29.484 5.324 1 98.5 167 PRO B N 1
ATOM 3617 C CA . PRO B 1 167 ? 4.984 30.344 4.793 1 98.5 167 PRO B CA 1
ATOM 3618 C C . PRO B 1 167 ? 4.43 29.859 3.455 1 98.5 167 PRO B C 1
ATOM 3620 O O . PRO B 1 167 ? 3.346 30.281 3.041 1 98.5 167 PRO B O 1
ATOM 3623 N N . ARG B 1 168 ? 5.129 29.109 2.693 1 98.69 168 ARG B N 1
ATOM 3624 C CA . ARG B 1 168 ? 4.633 28.594 1.424 1 98.69 168 ARG B CA 1
ATOM 3625 C C . ARG B 1 168 ? 3.443 27.656 1.642 1 98.69 168 ARG B C 1
ATOM 3627 O O . ARG B 1 168 ? 2.666 27.406 0.717 1 98.69 168 ARG B O 1
ATOM 3634 N N . ILE B 1 169 ? 3.307 27.016 2.852 1 98.94 169 ILE B N 1
ATOM 3635 C CA . ILE B 1 169 ? 2.172 26.156 3.176 1 98.94 169 ILE B CA 1
ATOM 3636 C C . ILE B 1 169 ? 0.964 27.016 3.545 1 98.94 169 ILE B C 1
ATOM 3638 O O . ILE B 1 169 ? 1.007 27.766 4.52 1 98.94 169 ILE B O 1
ATOM 3642 N N . LYS B 1 170 ? -0.103 26.797 2.779 1 98.88 170 LYS B N 1
ATOM 3643 C CA . LYS B 1 170 ? -1.235 27.719 2.893 1 98.88 170 LYS B CA 1
ATOM 3644 C C . LYS B 1 170 ? -2.322 27.141 3.793 1 98.88 170 LYS B C 1
ATOM 3646 O O . LYS B 1 170 ? -3.186 27.859 4.281 1 98.88 170 LYS B O 1
ATOM 3651 N N . ALA B 1 171 ? -2.324 25.875 3.973 1 98.88 171 ALA B N 1
ATOM 3652 C CA . ALA B 1 171 ? -3.32 25.188 4.797 1 98.88 171 ALA B CA 1
ATOM 3653 C C . ALA B 1 171 ? -2.783 23.859 5.316 1 98.88 171 ALA B C 1
ATOM 3655 O O . ALA B 1 171 ? -1.849 23.297 4.746 1 98.88 171 ALA B O 1
ATOM 3656 N N . GLY B 1 172 ? -3.318 23.391 6.438 1 98.94 172 GLY B N 1
ATOM 3657 C CA . GLY B 1 172 ? -2.889 22.125 7.016 1 98.94 172 GLY B CA 1
ATOM 3658 C C . GLY B 1 172 ? -4.043 21.234 7.406 1 98.94 172 GLY B C 1
ATOM 3659 O O . GLY B 1 172 ? -5.164 21.703 7.613 1 98.94 172 GLY B O 1
ATOM 3660 N N . VAL B 1 173 ? -3.875 19.953 7.387 1 99 173 VAL B N 1
ATOM 3661 C CA . VAL B 1 173 ? -4.746 18.938 7.973 1 99 173 VAL B CA 1
ATOM 3662 C C . VAL B 1 173 ? -3.99 18.188 9.062 1 99 173 VAL B C 1
ATOM 3664 O O . VAL B 1 173 ? -2.955 17.578 8.797 1 99 173 VAL B O 1
ATOM 3667 N N . LEU B 1 174 ? -4.48 18.25 10.273 1 99 174 LEU B N 1
ATOM 3668 C CA . LEU B 1 174 ? -3.893 17.578 11.43 1 99 174 LEU B CA 1
ATOM 3669 C C . LEU B 1 174 ? -4.734 16.375 11.852 1 99 174 LEU B C 1
ATOM 3671 O O . LEU B 1 174 ? -5.781 16.547 12.484 1 99 174 LEU B O 1
ATOM 3675 N N . LEU B 1 175 ? -4.258 15.211 11.555 1 99 175 LEU B N 1
ATOM 3676 C CA . LEU B 1 175 ? -4.965 13.977 11.883 1 99 175 LEU B CA 1
ATOM 3677 C C . LEU B 1 175 ? -4.473 13.406 13.211 1 99 175 LEU B C 1
ATOM 3679 O O . LEU B 1 175 ? -3.338 12.938 13.305 1 99 175 LEU B O 1
ATOM 3683 N N . ALA B 1 176 ? -5.309 13.453 14.234 1 98.88 176 ALA B N 1
ATOM 3684 C CA . ALA B 1 176 ? -4.988 12.922 15.555 1 98.88 176 ALA B CA 1
ATOM 3685 C C . ALA B 1 176 ? -3.652 13.461 16.062 1 98.88 176 ALA B C 1
ATOM 3687 O O . ALA B 1 176 ? -2.799 12.703 16.516 1 98.88 176 ALA B O 1
ATOM 3688 N N . ALA B 1 177 ? -3.438 14.703 15.875 1 98.88 177 ALA B N 1
ATOM 3689 C CA . ALA B 1 177 ? -2.18 15.352 16.25 1 98.88 177 ALA B CA 1
ATOM 3690 C C . ALA B 1 177 ? -2.072 15.508 17.766 1 98.88 177 ALA B C 1
ATOM 3692 O O . ALA B 1 177 ? -3.086 15.625 18.453 1 98.88 177 ALA B O 1
ATOM 3693 N N . PRO B 1 178 ? -0.851 15.57 18.266 1 98.5 178 PRO B N 1
ATOM 3694 C CA . PRO B 1 178 ? -0.646 15.875 19.688 1 98.5 178 PRO B CA 1
ATOM 3695 C C . PRO B 1 178 ? -1.138 17.266 20.078 1 98.5 178 PRO B C 1
ATOM 3697 O O . PRO B 1 178 ? -1.161 18.172 19.234 1 98.5 178 PRO B O 1
ATOM 3700 N N . GLY B 1 179 ? -1.506 17.391 21.344 1 98.56 179 GLY B N 1
ATOM 3701 C CA . GLY B 1 179 ? -1.976 18.641 21.891 1 98.56 179 GLY B CA 1
ATOM 3702 C C . GLY B 1 179 ? -0.919 19.375 22.703 1 98.56 179 GLY B C 1
ATOM 3703 O O . GLY B 1 179 ? 0.274 19.266 22.406 1 98.56 179 GLY B O 1
ATOM 3704 N N . ARG B 1 180 ? -1.361 20.156 23.562 1 98.12 180 ARG B N 1
ATOM 3705 C CA . ARG B 1 180 ? -0.494 21.016 24.344 1 98.12 180 ARG B CA 1
ATOM 3706 C C . ARG B 1 180 ? 0.423 20.203 25.25 1 98.12 180 ARG B C 1
ATOM 3708 O O . ARG B 1 180 ? 0.179 19.016 25.469 1 98.12 180 ARG B O 1
ATOM 3715 N N . GLY B 1 181 ? 1.512 20.906 25.734 1 97.5 181 GLY B N 1
ATOM 3716 C CA . GLY B 1 181 ? 2.455 20.281 26.641 1 97.5 181 GLY B CA 1
ATOM 3717 C C . GLY B 1 181 ? 2.1 20.484 28.109 1 97.5 181 GLY B C 1
ATOM 3718 O O . GLY B 1 181 ? 0.922 20.469 28.469 1 97.5 181 GLY B O 1
ATOM 3719 N N . GLY B 1 182 ? 3.16 20.469 28.859 1 95.5 182 GLY B N 1
ATOM 3720 C CA . GLY B 1 182 ? 3.008 20.75 30.281 1 95.5 182 GLY B CA 1
ATOM 3721 C C . GLY B 1 182 ? 2.268 19.656 31.031 1 95.5 182 GLY B C 1
ATOM 3722 O O . GLY B 1 182 ? 2.627 18.469 30.922 1 95.5 182 GLY B O 1
ATOM 3723 N N . ASP B 1 183 ? 1.219 20.062 31.734 1 96 183 ASP B N 1
ATOM 3724 C CA . ASP B 1 183 ? 0.516 19.172 32.656 1 96 183 ASP B CA 1
ATOM 3725 C C . ASP B 1 183 ? -0.41 18.219 31.875 1 96 183 ASP B C 1
ATOM 3727 O O . ASP B 1 183 ? -1.028 17.344 32.469 1 96 183 ASP B O 1
ATOM 3731 N N . ALA B 1 184 ? -0.461 18.359 30.609 1 97.88 184 ALA B N 1
ATOM 3732 C CA . ALA B 1 184 ? -1.323 17.516 29.797 1 97.88 184 ALA B CA 1
ATOM 3733 C C . ALA B 1 184 ? -0.633 16.188 29.453 1 97.88 184 ALA B C 1
ATOM 3735 O O . ALA B 1 184 ? -1.279 15.242 29 1 97.88 184 ALA B O 1
ATOM 3736 N N . LEU B 1 185 ? 0.656 16.078 29.672 1 98.25 185 LEU B N 1
ATOM 3737 C CA . LEU B 1 185 ? 1.459 14.953 29.219 1 98.25 185 LEU B CA 1
ATOM 3738 C C . LEU B 1 185 ? 1.557 13.883 30.281 1 98.25 185 LEU B C 1
ATOM 3740 O O . LEU B 1 185 ? 1.523 14.188 31.484 1 98.25 185 LEU B O 1
ATOM 3744 N N . SER B 1 186 ? 1.631 12.656 29.844 1 98.12 186 SER B N 1
ATOM 3745 C CA . SER B 1 186 ? 1.932 11.555 30.75 1 98.12 186 SER B CA 1
ATOM 3746 C C . SER B 1 186 ? 3.367 11.641 31.266 1 98.12 186 SER B C 1
ATOM 3748 O O . SER B 1 186 ? 4.195 12.344 30.688 1 98.12 186 SER B O 1
ATOM 3750 N N . ALA B 1 187 ? 3.668 10.906 32.312 1 96.94 187 ALA B N 1
ATOM 3751 C CA . ALA B 1 187 ? 5.027 10.82 32.844 1 96.94 187 ALA B CA 1
ATOM 3752 C C . ALA B 1 187 ? 5.984 10.25 31.797 1 96.94 187 ALA B C 1
ATOM 3754 O O . ALA B 1 187 ? 7.129 10.695 31.688 1 96.94 187 ALA B O 1
ATOM 3755 N N . PHE B 1 188 ? 5.52 9.312 31.094 1 96.81 188 PHE B N 1
ATOM 3756 C CA . PHE B 1 188 ? 6.324 8.695 30.047 1 96.81 188 PHE B CA 1
ATOM 3757 C C . PHE B 1 188 ? 6.738 9.727 29 1 96.81 188 PHE B C 1
ATOM 3759 O O . PHE B 1 188 ? 7.906 9.789 28.609 1 96.81 188 PHE B O 1
ATOM 3766 N N . THR B 1 189 ? 5.793 10.531 28.531 1 96.88 189 THR B N 1
ATOM 3767 C CA . THR B 1 189 ? 6.066 11.516 27.5 1 96.88 189 THR B CA 1
ATOM 3768 C C . THR B 1 189 ? 7.059 12.562 27.984 1 96.88 189 THR B C 1
ATOM 3770 O O . THR B 1 189 ? 7.977 12.953 27.266 1 96.88 189 THR B O 1
ATOM 3773 N N . ILE B 1 190 ? 6.855 12.984 29.172 1 95.44 190 ILE B N 1
ATOM 3774 C CA . ILE B 1 190 ? 7.746 13.984 29.75 1 95.44 190 ILE B CA 1
ATOM 3775 C C . ILE B 1 190 ? 9.172 13.438 29.797 1 95.44 190 ILE B C 1
ATOM 3777 O O . ILE B 1 190 ? 10.125 14.156 29.469 1 95.44 190 ILE B O 1
ATOM 3781 N N . GLU B 1 191 ? 9.281 12.203 30.156 1 94.31 191 GLU B N 1
ATOM 3782 C CA . GLU B 1 191 ? 10.594 11.586 30.312 1 94.31 191 GLU B CA 1
ATOM 3783 C C . GLU B 1 191 ? 11.242 11.281 28.969 1 94.31 191 GLU B C 1
ATOM 3785 O O . GLU B 1 191 ? 12.445 11.453 28.797 1 94.31 191 GLU B O 1
ATOM 3790 N N . ASN B 1 192 ? 10.461 10.883 28 1 93.12 192 ASN B N 1
ATOM 3791 C CA . ASN B 1 192 ? 11.039 10.312 26.781 1 93.12 192 ASN B CA 1
ATOM 3792 C C . ASN B 1 192 ? 10.914 11.266 25.594 1 93.12 192 ASN B C 1
ATOM 3794 O O . ASN B 1 192 ? 11.648 11.141 24.625 1 93.12 192 ASN B O 1
ATOM 3798 N N . TYR B 1 193 ? 9.953 12.156 25.641 1 94.5 193 TYR B N 1
ATOM 3799 C CA . TYR B 1 193 ? 9.688 13.102 24.578 1 94.5 193 TYR B CA 1
ATOM 3800 C C . TYR B 1 193 ? 9.547 14.516 25.109 1 94.5 193 TYR B C 1
ATOM 3802 O O . TYR B 1 193 ? 8.516 15.164 24.938 1 94.5 193 TYR B O 1
ATOM 3810 N N . SER B 1 194 ? 10.617 15.039 25.625 1 92.69 194 SER B N 1
ATOM 3811 C CA . SER B 1 194 ? 10.578 16.281 26.406 1 92.69 194 SER B CA 1
ATOM 3812 C C . SER B 1 194 ? 10.242 17.469 25.516 1 92.69 194 SER B C 1
ATOM 3814 O O . SER B 1 194 ? 9.727 18.484 26 1 92.69 194 SER B O 1
ATOM 3816 N N . PHE B 1 195 ? 10.477 17.344 24.188 1 94.69 195 PHE B N 1
ATOM 3817 C CA . PHE B 1 195 ? 10.18 18.453 23.297 1 94.69 195 PHE B CA 1
ATOM 3818 C C . PHE B 1 195 ? 8.68 18.734 23.281 1 94.69 195 PHE B C 1
ATOM 3820 O O . PHE B 1 195 ? 8.258 19.859 22.953 1 94.69 195 PHE B O 1
ATOM 3827 N N . PHE B 1 196 ? 7.852 17.828 23.688 1 96 196 PHE B N 1
ATOM 3828 C CA . PHE B 1 196 ? 6.406 18.031 23.734 1 96 196 PHE B CA 1
ATOM 3829 C C . PHE B 1 196 ? 6.027 18.953 24.891 1 96 196 PHE B C 1
ATOM 3831 O O . PHE B 1 196 ? 4.953 19.562 24.875 1 96 196 PHE B O 1
ATOM 3838 N N . SER B 1 197 ? 6.844 19.125 25.875 1 96.94 197 SER B N 1
ATOM 3839 C CA . SER B 1 197 ? 6.488 19.75 27.141 1 96.94 197 SER B CA 1
ATOM 3840 C C . SER B 1 197 ? 6.219 21.25 26.953 1 96.94 197 SER B C 1
ATOM 3842 O O . SER B 1 197 ? 5.473 21.844 27.719 1 96.94 197 SER B O 1
ATOM 3844 N N . THR B 1 198 ? 6.781 21.766 25.859 1 97.88 198 THR B N 1
ATOM 3845 C CA . THR B 1 198 ? 6.707 23.219 25.719 1 97.88 198 THR B CA 1
ATOM 3846 C C . THR B 1 198 ? 5.926 23.609 24.469 1 97.88 198 THR B C 1
ATOM 3848 O O . THR B 1 198 ? 6.004 24.75 24.016 1 97.88 198 THR B O 1
ATOM 3851 N N . THR B 1 199 ? 5.195 22.656 23.938 1 97.94 199 THR B N 1
ATOM 3852 C CA . THR B 1 199 ? 4.414 22.922 22.734 1 97.94 199 THR B CA 1
ATOM 3853 C C . THR B 1 199 ? 3.518 24.141 22.938 1 97.94 199 THR B C 1
ATOM 3855 O O . THR B 1 199 ? 2.82 24.25 23.938 1 97.94 199 THR B O 1
ATOM 3858 N N . ASP B 1 200 ? 3.58 25.031 21.984 1 98.25 200 ASP B N 1
ATOM 3859 C CA . ASP B 1 200 ? 2.826 26.281 22.031 1 98.25 200 ASP B CA 1
ATOM 3860 C C . ASP B 1 200 ? 2.141 26.562 20.688 1 98.25 200 ASP B C 1
ATOM 3862 O O . ASP B 1 200 ? 2.809 26.75 19.672 1 98.25 200 ASP B O 1
ATOM 3866 N N . PHE B 1 201 ? 0.753 26.641 20.672 1 98.81 201 PHE B N 1
ATOM 3867 C CA . PHE B 1 201 ? -0.017 26.797 19.453 1 98.81 201 PHE B CA 1
ATOM 3868 C C . PHE B 1 201 ? -0.35 28.266 19.203 1 98.81 201 PHE B C 1
ATOM 3870 O O . PHE B 1 201 ? -0.962 28.609 18.188 1 98.81 201 PHE B O 1
ATOM 3877 N N . SER B 1 202 ? 0.076 29.156 20.016 1 98.56 202 SER B N 1
ATOM 3878 C CA . SER B 1 202 ? -0.406 30.531 20.047 1 98.56 202 SER B CA 1
ATOM 3879 C C . SER B 1 202 ? 0.013 31.281 18.797 1 98.56 202 SER B C 1
ATOM 3881 O O . SER B 1 202 ? -0.532 32.344 18.484 1 98.56 202 SER B O 1
ATOM 3883 N N . LYS B 1 203 ? 0.995 30.734 18.062 1 98.5 203 LYS B N 1
ATOM 3884 C CA . LYS B 1 203 ? 1.464 31.422 16.859 1 98.5 203 LYS B CA 1
ATOM 3885 C C . LYS B 1 203 ? 1.094 30.641 15.609 1 98.5 203 LYS B C 1
ATOM 3887 O O . LYS B 1 203 ? 1.521 30.984 14.508 1 98.5 203 LYS B O 1
ATOM 3892 N N . MET B 1 204 ? 0.333 29.594 15.734 1 98.81 204 MET B N 1
ATOM 3893 C CA . MET B 1 204 ? -0.07 28.781 14.594 1 98.81 204 MET B CA 1
ATOM 3894 C C . MET B 1 204 ? -1.256 29.406 13.867 1 98.81 204 MET B C 1
ATOM 3896 O O . MET B 1 204 ? -2.391 28.953 14.016 1 98.81 204 MET B O 1
ATOM 3900 N N . LYS B 1 205 ? -0.982 30.312 12.977 1 98.56 205 LYS B N 1
ATOM 3901 C CA . LYS B 1 205 ? -2.018 31.141 12.375 1 98.56 205 LYS B CA 1
ATOM 3902 C C . LYS B 1 205 ? -2.525 30.547 11.07 1 98.56 205 LYS B C 1
ATOM 3904 O O . LYS B 1 205 ? -3.645 30.828 10.641 1 98.56 205 LYS B O 1
ATOM 3909 N N . THR B 1 206 ? -1.713 29.703 10.391 1 98.81 206 THR B N 1
ATOM 3910 C CA . THR B 1 206 ? -2.084 29.141 9.102 1 98.81 206 THR B CA 1
ATOM 3911 C C . THR B 1 206 ? -3.359 28.312 9.219 1 98.81 206 THR B C 1
ATOM 3913 O O . THR B 1 206 ? -3.518 27.547 10.172 1 98.81 206 THR B O 1
ATOM 3916 N N . PRO B 1 207 ? -4.359 28.469 8.289 1 98.88 207 PRO B N 1
ATOM 3917 C CA . PRO B 1 207 ? -5.598 27.688 8.336 1 98.88 207 PRO B CA 1
ATOM 3918 C C . PRO B 1 207 ? -5.352 26.188 8.461 1 98.88 207 PRO B C 1
ATOM 3920 O O . PRO B 1 207 ? -4.426 25.656 7.84 1 98.88 207 PRO B O 1
ATOM 3923 N N . ALA B 1 208 ? -6.184 25.531 9.305 1 98.94 208 ALA B N 1
ATOM 3924 C CA . ALA B 1 208 ? -5.98 24.094 9.508 1 98.94 208 ALA B CA 1
ATOM 3925 C C . ALA B 1 208 ? -7.297 23.406 9.844 1 98.94 208 ALA B C 1
ATOM 3927 O O . ALA B 1 208 ? -8.164 23.984 10.492 1 98.94 208 ALA B O 1
ATOM 3928 N N . LEU B 1 209 ? -7.473 22.25 9.32 1 99 209 LEU B N 1
ATOM 3929 C CA . LEU B 1 209 ? -8.492 21.297 9.758 1 99 209 LEU B CA 1
ATOM 3930 C C . LEU B 1 209 ? -7.906 20.297 10.75 1 99 209 LEU B C 1
ATOM 3932 O O . LEU B 1 209 ? -6.969 19.562 10.43 1 99 209 LEU B O 1
ATOM 3936 N N . VAL B 1 210 ? -8.406 20.328 11.953 1 99 210 VAL B N 1
ATOM 3937 C CA . VAL B 1 210 ? -8.039 19.375 12.992 1 99 210 VAL B CA 1
ATOM 3938 C C . VAL B 1 210 ? -9.031 18.203 13 1 99 210 VAL B C 1
ATOM 3940 O O . VAL B 1 210 ? -10.25 18.422 13.078 1 99 210 VAL B O 1
ATOM 3943 N N . VAL B 1 211 ? -8.555 16.984 12.859 1 99 211 VAL B N 1
ATOM 3944 C CA . VAL B 1 211 ? -9.375 15.789 12.875 1 99 211 VAL B CA 1
ATOM 3945 C C . VAL B 1 211 ? -9.055 14.961 14.125 1 99 211 VAL B C 1
ATOM 3947 O O . VAL B 1 211 ? -7.906 14.57 14.336 1 99 211 VAL B O 1
ATOM 3950 N N . ALA B 1 212 ? -10.047 14.719 14.938 1 98.88 212 ALA B N 1
ATOM 3951 C CA . ALA B 1 212 ? -9.844 13.984 16.188 1 98.88 212 ALA B CA 1
ATOM 3952 C C . ALA B 1 212 ? -10.906 12.898 16.359 1 98.88 212 ALA B C 1
ATOM 3954 O O . ALA B 1 212 ? -12.07 13.102 16.016 1 98.88 212 ALA B O 1
ATOM 3955 N N . GLY B 1 213 ? -10.477 11.734 16.797 1 98.88 213 GLY B N 1
ATOM 3956 C CA . GLY B 1 213 ? -11.414 10.719 17.25 1 98.88 213 GLY B CA 1
ATOM 3957 C C . GLY B 1 213 ? -11.805 10.859 18.703 1 98.88 213 GLY B C 1
ATOM 3958 O O . GLY B 1 213 ? -10.938 11.008 19.562 1 98.88 213 GLY B O 1
ATOM 3959 N N . ASP B 1 214 ? -13.031 10.695 19 1 98.69 214 ASP B N 1
ATOM 3960 C CA . ASP B 1 214 ? -13.484 10.945 20.375 1 98.69 214 ASP B CA 1
ATOM 3961 C C . ASP B 1 214 ? -13.172 9.758 21.281 1 98.69 214 ASP B C 1
ATOM 3963 O O . ASP B 1 214 ? -13.375 9.82 22.5 1 98.69 214 ASP B O 1
ATOM 3967 N N . LYS B 1 215 ? -12.633 8.688 20.734 1 98.69 215 LYS B N 1
ATOM 3968 C CA . LYS B 1 215 ? -12.188 7.559 21.547 1 98.69 215 LYS B CA 1
ATOM 3969 C C . LYS B 1 215 ? -10.672 7.395 21.484 1 98.69 215 LYS B C 1
ATOM 3971 O O . LYS B 1 215 ? -10.141 6.344 21.844 1 98.69 215 LYS B O 1
ATOM 3976 N N . ASP B 1 216 ? -9.984 8.367 20.969 1 98.69 216 ASP B N 1
ATOM 3977 C CA . ASP B 1 216 ? -8.523 8.375 20.938 1 98.69 216 ASP B CA 1
ATOM 3978 C C . ASP B 1 216 ? -7.941 8.836 22.266 1 98.69 216 ASP B C 1
ATOM 3980 O O . ASP B 1 216 ? -7.508 9.984 22.391 1 98.69 216 ASP B O 1
ATOM 3984 N N . ASN B 1 217 ? -7.766 7.957 23.188 1 97.19 217 ASN B N 1
ATOM 3985 C CA . ASN B 1 217 ? -7.375 8.328 24.547 1 97.19 217 ASN B CA 1
ATOM 3986 C C . ASN B 1 217 ? -5.863 8.516 24.672 1 97.19 217 ASN B C 1
ATOM 3988 O O . ASN B 1 217 ? -5.383 9.164 25.594 1 97.19 217 ASN B O 1
ATOM 3992 N N . SER B 1 218 ? -5.105 7.859 23.75 1 96.25 218 SER B N 1
ATOM 3993 C CA . SER B 1 218 ? -3.656 8.016 23.703 1 96.25 218 SER B CA 1
ATOM 3994 C C . SER B 1 218 ? -3.061 8.062 25.109 1 96.25 218 SER B C 1
ATOM 3996 O O . SER B 1 218 ? -2.258 8.945 25.406 1 96.25 218 SER B O 1
ATOM 3998 N N . ARG B 1 219 ? -3.373 7.129 26 1 93.94 219 ARG B N 1
ATOM 3999 C CA . ARG B 1 219 ? -3.057 7.129 27.422 1 93.94 219 ARG B CA 1
ATOM 4000 C C . ARG B 1 219 ? -1.548 7.113 27.641 1 93.94 219 ARG B C 1
ATOM 4002 O O . ARG B 1 219 ? -1.064 7.598 28.672 1 93.94 219 ARG B O 1
ATOM 4009 N N . HIS B 1 220 ? -0.871 6.605 26.703 1 95.06 220 HIS B N 1
ATOM 4010 C CA . HIS B 1 220 ? 0.577 6.523 26.859 1 95.06 220 HIS B CA 1
ATOM 4011 C C . HIS B 1 220 ? 1.228 7.891 26.688 1 95.06 220 HIS B C 1
ATOM 4013 O O . HIS B 1 220 ? 2.34 8.117 27.172 1 95.06 220 HIS B O 1
ATOM 4019 N N . LEU B 1 221 ? 0.582 8.859 26.062 1 97.62 221 LEU B N 1
ATOM 4020 C CA . LEU B 1 221 ? 1.2 10.141 25.75 1 97.62 221 LEU B CA 1
ATOM 4021 C C . LEU B 1 221 ? 0.6 11.258 26.594 1 97.62 221 LEU B C 1
ATOM 4023 O O . LEU B 1 221 ? 1.265 12.258 26.859 1 97.62 221 LEU B O 1
ATOM 4027 N N . THR B 1 222 ? -0.623 11.117 26.984 1 98.5 222 THR B N 1
ATOM 4028 C CA . THR B 1 222 ? -1.317 12.234 27.609 1 98.5 222 THR B CA 1
ATOM 4029 C C . THR B 1 222 ? -2.232 11.75 28.734 1 98.5 222 THR B C 1
ATOM 4031 O O . THR B 1 222 ? -2.658 10.594 28.734 1 98.5 222 THR B O 1
ATOM 4034 N N . VAL B 1 223 ? -2.553 12.633 29.656 1 98.19 223 VAL B N 1
ATOM 4035 C CA . VAL B 1 223 ? -3.48 12.352 30.75 1 98.19 223 VAL B CA 1
ATOM 4036 C C . VAL B 1 223 ? -4.836 12.992 30.453 1 98.19 223 VAL B C 1
ATOM 4038 O O . VAL B 1 223 ? -5.777 12.852 31.234 1 98.19 223 VAL B O 1
ATOM 4041 N N . MET B 1 224 ? -4.977 13.703 29.297 1 97.62 224 MET B N 1
ATOM 4042 C CA . MET B 1 224 ? -6.18 14.461 28.969 1 97.62 224 MET B CA 1
ATOM 4043 C C . MET B 1 224 ? -7.168 13.586 28.188 1 97.62 224 MET B C 1
ATOM 4045 O O . MET B 1 224 ? -8.336 13.961 28.031 1 97.62 224 MET B O 1
ATOM 4049 N N . GLY B 1 225 ? -6.719 12.461 27.719 1 97.88 225 GLY B N 1
ATOM 4050 C CA . GLY B 1 225 ? -7.562 11.648 26.859 1 97.88 225 GLY B CA 1
ATOM 4051 C C . GLY B 1 225 ? -7.758 12.25 25.469 1 97.88 225 GLY B C 1
ATOM 4052 O O . GLY B 1 225 ? -6.855 12.898 24.938 1 97.88 225 GLY B O 1
ATOM 4053 N N . ALA B 1 226 ? -8.914 11.969 24.875 1 98.44 226 ALA B N 1
ATOM 4054 C CA . ALA B 1 226 ? -9.18 12.289 23.469 1 98.44 226 ALA B CA 1
ATOM 4055 C C . ALA B 1 226 ? -9.172 13.797 23.25 1 98.44 226 ALA B C 1
ATOM 4057 O O . ALA B 1 226 ? -8.836 14.266 22.156 1 98.44 226 ALA B O 1
ATOM 4058 N N . ASP B 1 227 ? -9.469 14.586 24.219 1 98.19 227 ASP B N 1
ATOM 4059 C CA . ASP B 1 227 ? -9.547 16.031 24.094 1 98.19 227 ASP B CA 1
ATOM 4060 C C . ASP B 1 227 ? -8.188 16.625 23.75 1 98.19 227 ASP B C 1
ATOM 4062 O O . ASP B 1 227 ? -8.102 17.719 23.172 1 98.19 227 ASP B O 1
ATOM 4066 N N . TRP B 1 228 ? -7.133 15.898 24.125 1 98.75 228 TRP B N 1
ATOM 4067 C CA . TRP B 1 228 ? -5.773 16.359 23.844 1 98.75 228 TRP B CA 1
ATOM 4068 C C . TRP B 1 228 ? -5.574 16.625 22.359 1 98.75 228 TRP B C 1
ATOM 4070 O O . TRP B 1 228 ? -4.906 17.594 21.984 1 98.75 228 TRP B O 1
ATOM 4080 N N . HIS B 1 229 ? -6.195 15.875 21.516 1 98.88 229 HIS B N 1
ATOM 4081 C CA . HIS B 1 229 ? -6.023 15.953 20.062 1 98.88 229 HIS B CA 1
ATOM 4082 C C . HIS B 1 229 ? -6.824 17.109 19.469 1 98.88 229 HIS B C 1
ATOM 4084 O O . HIS B 1 229 ? -6.703 17.406 18.281 1 98.88 229 HIS B O 1
ATOM 4090 N N . THR B 1 230 ? -7.637 17.828 20.25 1 98.88 230 THR B N 1
ATOM 4091 C CA . THR B 1 230 ? -8.414 18.969 19.766 1 98.88 230 THR B CA 1
ATOM 4092 C C . THR B 1 230 ? -7.711 20.281 20.094 1 98.88 230 THR B C 1
ATOM 4094 O O . THR B 1 230 ? -8.102 21.344 19.609 1 98.88 230 THR B O 1
ATOM 4097 N N . ASP B 1 231 ? -6.656 20.203 20.859 1 98.88 231 ASP B N 1
ATOM 4098 C CA . ASP B 1 231 ? -5.945 21.375 21.359 1 98.88 231 ASP B CA 1
ATOM 4099 C C . ASP B 1 231 ? -5.504 22.281 20.203 1 98.88 231 ASP B C 1
ATOM 4101 O O . ASP B 1 231 ? -5.609 23.5 20.281 1 98.88 231 ASP B O 1
ATOM 4105 N N . PRO B 1 232 ? -4.988 21.672 19.062 1 98.94 232 PRO B N 1
ATOM 4106 C CA . PRO B 1 232 ? -4.566 22.578 17.984 1 98.94 232 PRO B CA 1
ATOM 4107 C C . PRO B 1 232 ? -5.699 23.469 17.484 1 98.94 232 PRO B C 1
ATOM 4109 O O . PRO B 1 232 ? -5.449 24.578 17.016 1 98.94 232 PRO B O 1
ATOM 4112 N N . TYR B 1 233 ? -6.918 23 17.562 1 98.88 233 TYR B N 1
ATOM 4113 C CA . TYR B 1 233 ? -8.07 23.828 17.203 1 98.88 233 TYR B CA 1
ATOM 4114 C C . TYR B 1 233 ? -8.32 24.906 18.234 1 98.88 233 TYR B C 1
ATOM 4116 O O . TYR B 1 233 ? -8.43 26.094 17.891 1 98.88 233 TYR B O 1
ATOM 4124 N N . PHE B 1 234 ? -8.359 24.578 19.484 1 98.81 234 PHE B N 1
ATOM 4125 C CA . PHE B 1 234 ? -8.789 25.484 20.531 1 98.81 234 PHE B CA 1
ATOM 4126 C C . PHE B 1 234 ? -7.691 26.484 20.875 1 98.81 234 PHE B C 1
ATOM 4128 O O . PHE B 1 234 ? -7.977 27.625 21.234 1 98.81 234 PHE B O 1
ATOM 4135 N N . LEU B 1 235 ? -6.426 26.094 20.688 1 98.81 235 LEU B N 1
ATOM 4136 C CA . LEU B 1 235 ? -5.336 26.891 21.234 1 98.81 235 LEU B CA 1
ATOM 4137 C C . LEU B 1 235 ? -4.648 27.703 20.141 1 98.81 235 LEU B C 1
ATOM 4139 O O . LEU B 1 235 ? -3.734 28.469 20.422 1 98.81 235 LEU B O 1
ATOM 4143 N N . SER B 1 236 ? -5.031 27.516 18.922 1 98.81 236 SER B N 1
ATOM 4144 C CA . SER B 1 236 ? -4.406 28.25 17.828 1 98.81 236 SER B CA 1
ATOM 4145 C C . SER B 1 236 ? -5.289 29.406 17.375 1 98.81 236 SER B C 1
ATOM 4147 O O . SER B 1 236 ? -6.516 29.297 17.391 1 98.81 236 SER B O 1
ATOM 4149 N N . PRO B 1 237 ? -4.68 30.5 16.938 1 98.56 237 PRO B N 1
ATOM 4150 C CA . PRO B 1 237 ? -5.43 31.609 16.328 1 98.56 237 PRO B CA 1
ATOM 4151 C C . PRO B 1 237 ? -5.734 31.359 14.852 1 98.56 237 PRO B C 1
ATOM 4153 O O . PRO B 1 237 ? -5.223 30.406 14.266 1 98.56 237 PRO B O 1
ATOM 4156 N N . GLY B 1 238 ? -6.59 32.25 14.281 1 96.88 238 GLY B N 1
ATOM 4157 C CA . GLY B 1 238 ? -6.895 32.188 12.859 1 96.88 238 GLY B CA 1
ATOM 4158 C C . GLY B 1 238 ? -7.938 31.156 12.516 1 96.88 238 GLY B C 1
ATOM 4159 O O . GLY B 1 238 ? -8.484 30.5 13.406 1 96.88 238 GLY B O 1
ATOM 4160 N N . PRO B 1 239 ? -8.219 31.062 11.234 1 98.06 239 PRO B N 1
ATOM 4161 C CA . PRO B 1 239 ? -9.25 30.125 10.812 1 98.06 239 PRO B CA 1
ATOM 4162 C C . PRO B 1 239 ? -8.867 28.672 11.086 1 98.06 239 PRO B C 1
ATOM 4164 O O . PRO B 1 239 ? -7.773 28.234 10.711 1 98.06 239 PRO B O 1
ATOM 4167 N N . LYS B 1 240 ? -9.695 28.016 11.828 1 98.75 240 LYS B N 1
ATOM 4168 C CA . LYS B 1 240 ? -9.562 26.594 12.109 1 98.75 240 LYS B CA 1
ATOM 4169 C C . LYS B 1 240 ? -10.914 25.891 12.023 1 98.75 240 LYS B C 1
ATOM 4171 O O . LYS B 1 240 ? -11.961 26.5 12.266 1 98.75 240 LYS B O 1
ATOM 4176 N N . SER B 1 241 ? -10.914 24.641 11.594 1 98.88 241 SER B N 1
ATOM 4177 C CA . SER B 1 241 ? -12.039 23.719 11.703 1 98.88 241 SER B CA 1
ATOM 4178 C C . SER B 1 241 ? -11.656 22.469 12.484 1 98.88 241 SER B C 1
ATOM 4180 O O . SER B 1 241 ? -10.5 22.047 12.461 1 98.88 241 SER B O 1
ATOM 4182 N N . LEU B 1 242 ? -12.609 21.984 13.242 1 98.94 242 LEU B N 1
ATOM 4183 C CA . LEU B 1 242 ? -12.445 20.75 14.008 1 98.94 242 LEU B CA 1
ATOM 4184 C C . LEU B 1 242 ? -13.469 19.703 13.586 1 98.94 242 LEU B C 1
ATOM 4186 O O . LEU B 1 242 ? -14.68 19.953 13.648 1 98.94 242 LEU B O 1
ATOM 4190 N N . LEU B 1 243 ? -13.031 18.641 13.055 1 98.94 243 LEU B N 1
ATOM 4191 C CA . LEU B 1 243 ? -13.836 17.453 12.805 1 98.94 243 LEU B CA 1
ATOM 4192 C C . LEU B 1 243 ? -13.648 16.422 13.922 1 98.94 243 LEU B C 1
ATOM 4194 O O . LEU B 1 243 ? -12.578 15.836 14.055 1 98.94 243 LEU B O 1
ATOM 4198 N N . THR B 1 244 ? -14.641 16.234 14.742 1 98.88 244 THR B N 1
ATOM 4199 C CA . THR B 1 244 ? -14.656 15.172 15.742 1 98.88 244 THR B CA 1
ATOM 4200 C C . THR B 1 244 ? -15.375 13.938 15.203 1 98.88 244 THR B C 1
ATOM 4202 O O . THR B 1 244 ? -16.562 14.008 14.859 1 98.88 244 THR B O 1
ATOM 4205 N N . LEU B 1 245 ? -14.68 12.859 15.109 1 98.88 245 LEU B N 1
ATOM 4206 C CA . LEU B 1 245 ? -15.25 11.617 14.594 1 98.88 245 LEU B CA 1
ATOM 4207 C C . LEU B 1 245 ? -15.727 10.727 15.742 1 98.88 245 LEU B C 1
ATOM 4209 O O . LEU B 1 245 ? -14.945 10.375 16.625 1 98.88 245 LEU B O 1
ATOM 4213 N N . PHE B 1 246 ? -16.969 10.297 15.68 1 98.62 246 PHE B N 1
ATOM 4214 C CA . PHE B 1 246 ? -17.594 9.508 16.734 1 98.62 246 PHE B CA 1
ATOM 4215 C C . PHE B 1 246 ? -17.109 8.062 16.672 1 98.62 246 PHE B C 1
ATOM 4217 O O . PHE B 1 246 ? -17.156 7.422 15.625 1 98.62 246 PHE B O 1
ATOM 4224 N N . GLY B 1 247 ? -16.625 7.605 17.781 1 98.44 247 GLY B N 1
ATOM 4225 C CA . GLY B 1 247 ? -16.203 6.223 17.906 1 98.44 247 GLY B CA 1
ATOM 4226 C C . GLY B 1 247 ? -14.797 5.984 17.375 1 98.44 247 GLY B C 1
ATOM 4227 O O . GLY B 1 247 ? -14.25 4.887 17.516 1 98.44 247 GLY B O 1
ATOM 4228 N N . ALA B 1 248 ? -14.172 6.965 16.781 1 98.88 248 ALA B N 1
ATOM 4229 C CA . ALA B 1 248 ? -12.859 6.801 16.172 1 98.88 248 ALA B CA 1
ATOM 4230 C C . ALA B 1 248 ? -11.75 6.789 17.219 1 98.88 248 ALA B C 1
ATOM 4232 O O . ALA B 1 248 ? -11.797 7.555 18.172 1 98.88 248 ALA B O 1
ATOM 4233 N N . GLU B 1 249 ? -10.844 5.906 17.031 1 98.69 249 GLU B N 1
ATOM 4234 C CA . GLU B 1 249 ? -9.625 5.84 17.844 1 98.69 249 GLU B CA 1
ATOM 4235 C C . GLU B 1 249 ? -8.445 6.469 17.109 1 98.69 249 GLU B C 1
ATOM 4237 O O . GLU B 1 249 ? -8.625 7.34 16.266 1 98.69 249 GLU B O 1
ATOM 4242 N N . HIS B 1 250 ? -7.203 6.219 17.469 1 98.56 250 HIS B N 1
ATOM 4243 C CA . HIS B 1 250 ? -6.008 6.91 17 1 98.56 250 HIS B CA 1
ATOM 4244 C C . HIS B 1 250 ? -5.785 6.688 15.516 1 98.56 250 HIS B C 1
ATOM 4246 O O . HIS B 1 250 ? -5.246 7.559 14.828 1 98.56 250 HIS B O 1
ATOM 4252 N N . GLY B 1 251 ? -6.207 5.523 15 1 98.5 251 GLY B N 1
ATOM 4253 C CA . GLY B 1 251 ? -6.027 5.195 13.594 1 98.5 251 GLY B CA 1
ATOM 4254 C C . GLY B 1 251 ? -7.098 5.789 12.703 1 98.5 251 GLY B C 1
ATOM 4255 O O . GLY B 1 251 ? -7.02 5.68 11.477 1 98.5 251 GLY B O 1
ATOM 4256 N N . LEU B 1 252 ? -8.133 6.395 13.25 1 98.88 252 LEU B N 1
ATOM 4257 C CA . LEU B 1 252 ? -9.211 7.086 12.562 1 98.88 252 LEU B CA 1
ATOM 4258 C C . LEU B 1 252 ? -9.859 6.176 11.523 1 98.88 252 LEU B C 1
ATOM 4260 O O . LEU B 1 252 ? -10.164 6.613 10.406 1 98.88 252 LEU B O 1
ATOM 4264 N N . GLY B 1 253 ? -10.023 4.914 11.883 1 98.56 253 GLY B N 1
ATOM 4265 C CA . GLY B 1 253 ? -10.688 3.953 11.016 1 98.56 253 GLY B CA 1
ATOM 4266 C C . GLY B 1 253 ? -9.742 3.26 10.055 1 98.56 253 GLY B C 1
ATOM 4267 O O . GLY B 1 253 ? -10.141 2.344 9.336 1 98.56 253 GLY B O 1
ATOM 4268 N N . GLY B 1 254 ? -8.453 3.674 9.93 1 98.5 254 GLY B N 1
ATOM 4269 C CA . GLY B 1 254 ? -7.477 3.012 9.086 1 98.5 254 GLY B CA 1
ATOM 4270 C C . GLY B 1 254 ? -6.859 3.936 8.055 1 98.5 254 GLY B C 1
ATOM 4271 O O . GLY B 1 254 ? -6.77 3.584 6.875 1 98.5 254 GLY B O 1
ATOM 4272 N N . VAL B 1 255 ? -6.453 5.125 8.43 1 98.75 255 VAL B N 1
ATOM 4273 C CA . VAL B 1 255 ? -5.93 6.078 7.453 1 98.75 255 VAL B CA 1
ATOM 4274 C C . VAL B 1 255 ? -4.469 5.754 7.145 1 98.75 255 VAL B C 1
ATOM 4276 O O . VAL B 1 255 ? -3.953 6.133 6.09 1 98.75 255 VAL B O 1
ATOM 4279 N N . SER B 1 256 ? -3.781 4.957 8.008 1 98.62 256 SER B N 1
ATOM 4280 C CA . SER B 1 256 ? -2.348 4.73 7.871 1 98.62 256 SER B CA 1
ATOM 4281 C C . SER B 1 256 ? -2.051 3.707 6.781 1 98.62 256 SER B C 1
ATOM 4283 O O . SER B 1 256 ? -0.906 3.566 6.348 1 98.62 256 SER B O 1
ATOM 4285 N N . GLY B 1 257 ? -3.049 2.945 6.344 1 98.38 257 GLY B N 1
ATOM 4286 C CA . GLY B 1 257 ? -2.902 1.934 5.309 1 98.38 257 GLY B CA 1
ATOM 4287 C C . GLY B 1 257 ? -4.141 1.074 5.137 1 98.38 257 GLY B C 1
ATOM 4288 O O . GLY B 1 257 ? -5.07 1.146 5.941 1 98.38 257 GLY B O 1
ATOM 4289 N N . TYR B 1 258 ? -4.164 0.238 4.055 1 98.44 258 TYR B N 1
ATOM 4290 C CA . TYR B 1 258 ? -5.277 -0.67 3.789 1 98.44 258 TYR B CA 1
ATOM 4291 C C . TYR B 1 258 ? -5.199 -1.903 4.684 1 98.44 258 TYR B C 1
ATOM 4293 O O . TYR B 1 258 ? -4.238 -2.674 4.605 1 98.44 258 TYR B O 1
ATOM 4301 N N . ASP B 1 259 ? -6.199 -2.105 5.578 1 98.44 259 ASP B N 1
ATOM 4302 C CA . ASP B 1 259 ? -6.371 -3.324 6.363 1 98.44 259 ASP B CA 1
ATOM 4303 C C . ASP B 1 259 ? -5.152 -3.584 7.246 1 98.44 259 ASP B C 1
ATOM 4305 O O . ASP B 1 259 ? -4.648 -4.707 7.309 1 98.44 259 ASP B O 1
ATOM 4309 N N . VAL B 1 260 ? -4.68 -2.566 7.953 1 98.38 260 VAL B N 1
ATOM 4310 C CA . VAL B 1 260 ? -3.393 -2.658 8.633 1 98.38 260 VAL B CA 1
ATOM 4311 C C . VAL B 1 260 ? -3.602 -3.068 10.086 1 98.38 260 VAL B C 1
ATOM 4313 O O . VAL B 1 260 ? -4.652 -2.795 10.672 1 98.38 260 VAL B O 1
ATOM 4316 N N . ALA B 1 261 ? -2.58 -3.637 10.672 1 98 261 ALA B N 1
ATOM 4317 C CA . ALA B 1 261 ? -2.627 -4.23 12.008 1 98 261 ALA B CA 1
ATOM 4318 C C . ALA B 1 261 ? -2.74 -3.152 13.086 1 98 261 ALA B C 1
ATOM 4320 O O . ALA B 1 261 ? -3.389 -3.361 14.109 1 98 261 ALA B O 1
ATOM 4321 N N . GLU B 1 262 ? -2.203 -1.966 12.836 1 97.5 262 GLU B N 1
ATOM 4322 C CA . GLU B 1 262 ? -2.17 -0.946 13.875 1 97.5 262 GLU B CA 1
ATOM 4323 C C . GLU B 1 262 ? -3.529 -0.27 14.031 1 97.5 262 GLU B C 1
ATOM 4325 O O . GLU B 1 262 ? -3.758 0.46 15 1 97.5 262 GLU B O 1
ATOM 4330 N N . THR B 1 263 ? -4.406 -0.478 13.109 1 97.69 263 THR B N 1
ATOM 4331 C CA . THR B 1 263 ? -5.746 0.085 13.219 1 97.69 263 THR B CA 1
ATOM 4332 C C . THR B 1 263 ? -6.629 -0.791 14.102 1 97.69 263 THR B C 1
ATOM 4334 O O . THR B 1 263 ? -6.93 -1.933 13.75 1 97.69 263 THR B O 1
ATOM 4337 N N . THR B 1 264 ? -7.105 -0.28 15.203 1 97.12 264 THR B N 1
ATOM 4338 C CA . THR B 1 264 ? -7.895 -1.044 16.156 1 97.12 264 THR B CA 1
ATOM 4339 C C . THR B 1 264 ? -9.383 -0.72 16.016 1 97.12 264 THR B C 1
ATOM 4341 O O . THR B 1 264 ? -10.219 -1.333 16.672 1 97.12 264 THR B O 1
ATOM 4344 N N . ASP B 1 265 ? -9.695 0.218 15.172 1 98.12 265 ASP B N 1
ATOM 4345 C CA . ASP B 1 265 ? -11.07 0.621 14.906 1 98.12 265 ASP B CA 1
ATOM 4346 C C . ASP B 1 265 ? -11.367 0.636 13.406 1 98.12 265 ASP B C 1
ATOM 4348 O O . ASP B 1 265 ? -11.938 1.596 12.891 1 98.12 265 ASP B O 1
ATOM 4352 N N . GLU B 1 266 ? -10.977 -0.402 12.68 1 97.69 266 GLU B N 1
ATOM 4353 C CA . GLU B 1 266 ? -11.141 -0.457 11.234 1 97.69 266 GLU B CA 1
ATOM 4354 C C . GLU B 1 266 ? -12.555 -0.058 10.828 1 97.69 266 GLU B C 1
ATOM 4356 O O . GLU B 1 266 ? -13.539 -0.595 11.352 1 97.69 266 GLU B O 1
ATOM 4361 N N . ASN B 1 267 ? -12.688 0.9 9.984 1 98 267 ASN B N 1
ATOM 4362 C CA . ASN B 1 267 ? -13.961 1.435 9.523 1 98 267 ASN B CA 1
ATOM 4363 C C . ASN B 1 267 ? -13.828 2.111 8.156 1 98 267 ASN B C 1
ATOM 4365 O O . ASN B 1 267 ? -13.57 3.312 8.078 1 98 267 ASN B O 1
ATOM 4369 N N . PRO B 1 268 ? -14.055 1.359 7.059 1 96.75 268 PRO B N 1
ATOM 4370 C CA . PRO B 1 268 ? -13.898 1.918 5.711 1 96.75 268 PRO B CA 1
ATOM 4371 C C . PRO B 1 268 ? -14.789 3.141 5.477 1 96.75 268 PRO B C 1
ATOM 4373 O O . PRO B 1 268 ? -14.406 4.047 4.734 1 96.75 268 PRO B O 1
ATOM 4376 N N . GLU B 1 269 ? -15.93 3.166 6.062 1 96 269 GLU B N 1
ATOM 4377 C CA . GLU B 1 269 ? -16.828 4.312 5.906 1 96 269 GLU B CA 1
ATOM 4378 C C . GLU B 1 269 ? -16.219 5.57 6.523 1 96 269 GLU B C 1
ATOM 4380 O O . GLU B 1 269 ? -16.344 6.664 5.969 1 96 269 GLU B O 1
ATOM 4385 N N . ARG B 1 270 ? -15.625 5.457 7.66 1 97.88 270 ARG B N 1
ATOM 4386 C CA . ARG B 1 270 ? -14.961 6.574 8.32 1 97.88 270 ARG B CA 1
ATOM 4387 C C . ARG B 1 270 ? -13.797 7.094 7.473 1 97.88 270 ARG B C 1
ATOM 4389 O O . ARG B 1 270 ? -13.625 8.305 7.32 1 97.88 270 ARG B O 1
ATOM 4396 N N . VAL B 1 271 ? -13.008 6.18 6.922 1 98.44 271 VAL B N 1
ATOM 4397 C CA . VAL B 1 271 ? -11.898 6.574 6.059 1 98.44 271 VAL B CA 1
ATOM 4398 C C . VAL B 1 271 ? -12.438 7.336 4.844 1 98.44 271 VAL B C 1
ATOM 4400 O O . VAL B 1 271 ? -11.883 8.367 4.457 1 98.44 271 VAL B O 1
ATOM 4403 N N . ALA B 1 272 ? -13.508 6.848 4.262 1 96.81 272 ALA B N 1
ATOM 4404 C CA . ALA B 1 272 ? -14.117 7.52 3.113 1 96.81 272 ALA B CA 1
ATOM 4405 C C . ALA B 1 272 ? -14.562 8.93 3.475 1 96.81 272 ALA B C 1
ATOM 4407 O O . ALA B 1 272 ? -14.398 9.859 2.682 1 96.81 272 ALA B O 1
ATOM 4408 N N . ALA B 1 273 ? -15.109 9.078 4.625 1 97.12 273 ALA B N 1
ATOM 4409 C CA . ALA B 1 273 ? -15.531 10.398 5.082 1 97.12 273 ALA B CA 1
ATOM 4410 C C . ALA B 1 273 ? -14.328 11.328 5.25 1 97.12 273 ALA B C 1
ATOM 4412 O O . ALA B 1 273 ? -14.375 12.492 4.852 1 97.12 273 ALA B O 1
ATOM 4413 N N . ILE B 1 274 ? -13.273 10.828 5.844 1 98.62 274 ILE B N 1
ATOM 4414 C CA . ILE B 1 274 ? -12.062 11.617 6.047 1 98.62 274 ILE B CA 1
ATOM 4415 C C . ILE B 1 274 ? -11.492 12.039 4.695 1 98.62 274 ILE B C 1
ATOM 4417 O O . ILE B 1 274 ? -11.086 13.195 4.52 1 98.62 274 ILE B O 1
ATOM 4421 N N . GLN B 1 275 ? -11.477 11.078 3.756 1 98.44 275 GLN B N 1
ATOM 4422 C CA . GLN B 1 275 ? -11.016 11.375 2.402 1 98.44 275 GLN B CA 1
ATOM 4423 C C . GLN B 1 275 ? -11.781 12.555 1.809 1 98.44 275 GLN B C 1
ATOM 4425 O O . GLN B 1 275 ? -11.18 13.547 1.389 1 98.44 275 GLN B O 1
ATOM 4430 N N . LYS B 1 276 ? -13.055 12.5 1.835 1 97.88 276 LYS B N 1
ATOM 4431 C CA . LYS B 1 276 ? -13.906 13.5 1.198 1 97.88 276 LYS B CA 1
ATOM 4432 C C . LYS B 1 276 ? -13.82 14.836 1.931 1 97.88 276 LYS B C 1
ATOM 4434 O O . LYS B 1 276 ? -13.727 15.891 1.3 1 97.88 276 LYS B O 1
ATOM 4439 N N . LEU B 1 277 ? -13.836 14.805 3.207 1 98.44 277 LEU B N 1
ATOM 4440 C CA . LEU B 1 277 ? -13.859 16.031 3.994 1 98.44 2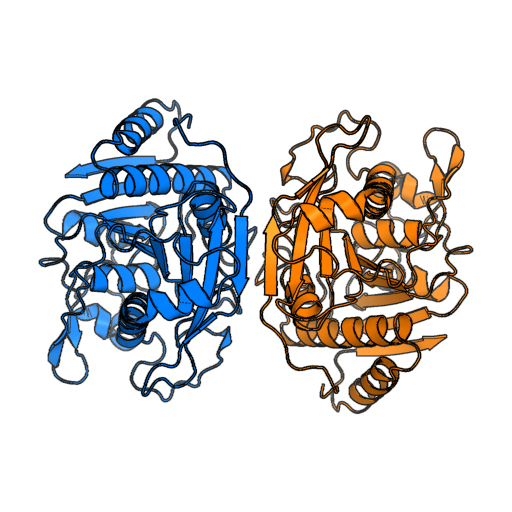77 LEU B CA 1
ATOM 4441 C C . LEU B 1 277 ? -12.516 16.75 3.924 1 98.44 277 LEU B C 1
ATOM 4443 O O . LEU B 1 277 ? -12.469 17.969 3.775 1 98.44 277 LEU B O 1
ATOM 4447 N N . THR B 1 278 ? -11.422 16.016 4.023 1 98.81 278 THR B N 1
ATOM 4448 C CA . THR B 1 278 ? -10.117 16.656 3.938 1 98.81 278 THR B CA 1
ATOM 4449 C C . THR B 1 278 ? -9.867 17.188 2.529 1 98.81 278 THR B C 1
ATOM 4451 O O . THR B 1 278 ? -9.273 18.25 2.355 1 98.81 278 THR B O 1
ATOM 4454 N N . TRP B 1 279 ? -10.312 16.453 1.535 1 98.5 279 TRP B N 1
ATOM 4455 C CA . TRP B 1 279 ? -10.234 16.953 0.167 1 98.5 279 TRP B CA 1
ATOM 4456 C C . TRP B 1 279 ? -10.984 18.281 0.029 1 98.5 279 TRP B C 1
ATOM 4458 O O . TRP B 1 279 ? -10.438 19.25 -0.487 1 98.5 279 TRP B O 1
ATOM 4468 N N . ALA B 1 280 ? -12.195 18.312 0.453 1 98.31 280 ALA B N 1
ATOM 4469 C CA . ALA B 1 280 ? -13.039 19.5 0.327 1 98.31 280 ALA B CA 1
ATOM 4470 C C . ALA B 1 280 ? -12.414 20.688 1.044 1 98.31 280 ALA B C 1
ATOM 4472 O O . ALA B 1 280 ? -12.406 21.797 0.515 1 98.31 280 ALA B O 1
ATOM 4473 N N . TYR B 1 281 ? -11.922 20.453 2.229 1 98.62 281 TYR B N 1
ATOM 4474 C CA . TYR B 1 281 ? -11.297 21.516 3.002 1 98.62 281 TYR B CA 1
ATOM 4475 C C . TYR B 1 281 ? -10.102 22.109 2.26 1 98.62 281 TYR B C 1
ATOM 4477 O O . TYR B 1 281 ? -10 23.328 2.105 1 98.62 281 TYR B O 1
ATOM 4485 N N . LEU B 1 282 ? -9.211 21.203 1.838 1 98.69 282 LEU B N 1
ATOM 4486 C CA . LEU B 1 282 ? -7.992 21.656 1.165 1 98.69 282 LEU B CA 1
ATOM 4487 C C . LEU B 1 282 ? -8.328 22.328 -0.157 1 98.69 282 LEU B C 1
ATOM 4489 O O . LEU B 1 282 ? -7.684 23.312 -0.529 1 98.69 282 LEU B O 1
ATOM 4493 N N . ARG B 1 283 ? -9.328 21.844 -0.841 1 97.56 283 ARG B N 1
ATOM 4494 C CA . ARG B 1 283 ? -9.758 22.453 -2.09 1 97.56 283 ARG B CA 1
ATOM 4495 C C . ARG B 1 283 ? -10.195 23.906 -1.86 1 97.56 283 ARG B C 1
ATOM 4497 O O . ARG B 1 283 ? -9.797 24.797 -2.598 1 97.56 283 ARG B O 1
ATOM 4504 N N . THR B 1 284 ? -10.984 24.125 -0.907 1 97.69 284 THR B N 1
ATOM 4505 C CA . THR B 1 284 ? -11.523 25.453 -0.633 1 97.69 284 THR B CA 1
ATOM 4506 C C . THR B 1 284 ? -10.422 26.391 -0.156 1 97.69 284 THR B C 1
ATOM 4508 O O . THR B 1 284 ? -10.391 27.562 -0.545 1 97.69 284 THR B O 1
ATOM 4511 N N . GLU B 1 285 ? -9.508 25.906 0.69 1 98.38 285 GLU B N 1
ATOM 4512 C CA . GLU B 1 285 ? -8.445 26.766 1.204 1 98.38 285 GLU B CA 1
ATOM 4513 C C . GLU B 1 285 ? -7.477 27.172 0.094 1 98.38 285 GLU B C 1
ATOM 4515 O O . GLU B 1 285 ? -6.945 28.281 0.105 1 98.38 285 GLU B O 1
ATOM 4520 N N . LEU B 1 286 ? -7.266 26.234 -0.834 1 98.5 286 LEU B N 1
ATOM 4521 C CA . LEU B 1 286 ? -6.289 26.5 -1.882 1 98.5 286 LEU B CA 1
ATOM 4522 C C . LEU B 1 286 ? -6.945 27.188 -3.08 1 98.5 286 LEU B C 1
ATOM 4524 O O . LEU B 1 286 ? -6.262 27.766 -3.92 1 98.5 286 LEU B O 1
ATOM 4528 N N . TYR B 1 287 ? -8.281 27.031 -3.227 1 96.88 287 TYR B N 1
ATOM 4529 C CA . TYR B 1 287 ? -9.109 27.703 -4.227 1 96.88 287 TYR B CA 1
ATOM 4530 C C . TYR B 1 287 ? -10.297 28.391 -3.572 1 96.88 287 TYR B C 1
ATOM 4532 O O . TYR B 1 287 ? -11.422 27.891 -3.605 1 96.88 287 TYR B O 1
ATOM 4540 N N . PRO B 1 288 ? -10.094 29.625 -3.174 1 93.38 288 PRO B N 1
ATOM 4541 C CA . PRO B 1 288 ? -11.102 30.312 -2.354 1 93.38 288 PRO B CA 1
ATOM 4542 C C . PRO B 1 288 ? -12.438 30.453 -3.07 1 93.38 288 PRO B C 1
ATOM 4544 O O . PRO B 1 288 ? -13.469 30.672 -2.424 1 93.38 288 PRO B O 1
ATOM 4547 N N . GLU B 1 289 ? -12.438 30.312 -4.34 1 94.69 289 GLU B N 1
ATOM 4548 C CA . GLU B 1 289 ? -13.695 30.406 -5.086 1 94.69 289 GLU B CA 1
ATOM 4549 C C . GLU B 1 289 ? -14.461 29.078 -5.027 1 94.69 289 GLU B C 1
ATOM 4551 O O . GLU B 1 289 ? -15.641 29.031 -5.375 1 94.69 289 GLU B O 1
ATOM 4556 N N . ASP B 1 290 ? -13.797 28.047 -4.59 1 94.19 290 ASP B N 1
ATOM 4557 C CA . ASP B 1 290 ? -14.422 26.734 -4.516 1 94.19 290 ASP B CA 1
ATOM 4558 C C . ASP B 1 290 ? -15.195 26.562 -3.207 1 94.19 290 ASP B C 1
ATOM 4560 O O . ASP B 1 290 ? -14.625 26.719 -2.123 1 94.19 290 ASP B O 1
ATOM 4564 N N . SER B 1 291 ? -16.453 26.188 -3.215 1 94.56 291 SER B N 1
ATOM 4565 C CA . SER B 1 291 ? -17.312 26.094 -2.037 1 94.56 291 SER B CA 1
ATOM 4566 C C . SER B 1 291 ? -17.406 24.672 -1.527 1 94.56 291 SER B C 1
ATOM 4568 O O . SER B 1 291 ? -18.391 24.297 -0.872 1 94.56 291 SER B O 1
ATOM 4570 N N . ALA B 1 292 ? -16.438 23.875 -1.831 1 96.38 292 ALA B N 1
ATOM 4571 C CA . ALA B 1 292 ? -16.469 22.453 -1.51 1 96.38 292 ALA B CA 1
ATOM 4572 C C . ALA B 1 292 ? -16.625 22.234 -0.007 1 96.38 292 ALA B C 1
ATOM 4574 O O . ALA B 1 292 ? -17.344 21.344 0.43 1 96.38 292 ALA B O 1
ATOM 4575 N N . TRP B 1 293 ? -15.93 22.984 0.792 1 97.19 293 TRP B N 1
ATOM 4576 C CA . TRP B 1 293 ? -15.93 22.766 2.234 1 97.19 293 TRP B CA 1
ATOM 4577 C C . TRP B 1 293 ? -17.297 23.047 2.83 1 97.19 293 TRP B C 1
ATOM 4579 O O . TRP B 1 293 ? -17.812 22.25 3.627 1 97.19 293 TRP B O 1
ATOM 4589 N N . ASP B 1 294 ? -17.891 24.172 2.4 1 95.81 294 ASP B N 1
ATOM 4590 C CA . ASP B 1 294 ? -19.234 24.5 2.869 1 95.81 294 ASP B CA 1
ATOM 4591 C C . ASP B 1 294 ? -20.219 23.391 2.512 1 95.81 294 ASP B C 1
ATOM 4593 O O . ASP B 1 294 ? -21.031 22.984 3.344 1 95.81 294 ASP B O 1
ATOM 4597 N N . SER B 1 295 ? -20.094 22.938 1.328 1 95.44 295 SER B N 1
ATOM 4598 C CA . SER B 1 295 ? -20.969 21.859 0.868 1 95.44 295 SER B CA 1
ATOM 4599 C C . SER B 1 295 ? -20.734 20.594 1.671 1 95.44 295 SER B C 1
ATOM 4601 O O . SER B 1 295 ? -21.703 19.891 2.012 1 95.44 295 SER B O 1
ATOM 4603 N N . ALA B 1 296 ? -19.516 20.266 1.936 1 96.75 296 ALA B N 1
ATOM 4604 C CA . ALA B 1 296 ? -19.172 19.062 2.693 1 96.75 296 ALA B CA 1
ATOM 4605 C C . ALA B 1 296 ? -19.703 19.156 4.121 1 96.75 296 ALA B C 1
ATOM 4607 O O . ALA B 1 296 ? -20.219 18.172 4.664 1 96.75 296 ALA B O 1
ATOM 4608 N N . CYS B 1 297 ? -19.547 20.312 4.746 1 96.69 297 CYS B N 1
ATOM 4609 C CA . CYS B 1 297 ? -20.047 20.516 6.098 1 96.69 297 CYS B CA 1
ATOM 4610 C C . CYS B 1 297 ? -21.562 20.328 6.16 1 96.69 297 CYS B C 1
ATOM 4612 O O . CYS B 1 297 ? -22.078 19.656 7.066 1 96.69 297 CYS B O 1
ATOM 4614 N N . MET B 1 298 ? -22.266 20.844 5.18 1 94.94 298 MET B N 1
ATOM 4615 C CA . MET B 1 298 ? -23.703 20.703 5.117 1 94.94 298 MET B CA 1
ATOM 4616 C C . MET B 1 298 ? -24.109 19.25 4.91 1 94.94 298 MET B C 1
ATOM 4618 O O . MET B 1 298 ? -25.078 18.781 5.52 1 94.94 298 MET B O 1
ATOM 4622 N N . ALA B 1 299 ? -23.375 18.625 4.059 1 95.69 299 ALA B N 1
ATOM 4623 C CA . ALA B 1 299 ? -23.672 17.219 3.783 1 95.69 299 ALA B CA 1
ATOM 4624 C C . ALA B 1 299 ? -23.531 16.375 5.043 1 95.69 299 ALA B C 1
ATOM 4626 O O . ALA B 1 299 ? -24.375 15.508 5.312 1 95.69 299 ALA B O 1
ATOM 4627 N N . LEU B 1 300 ? -22.453 16.578 5.773 1 95.75 300 LEU B N 1
ATOM 4628 C CA . LEU B 1 300 ? -22.25 15.828 7.008 1 95.75 300 LEU B CA 1
ATOM 4629 C C . LEU B 1 300 ? -23.359 16.109 8.008 1 95.75 300 LEU B C 1
ATOM 4631 O O . LEU B 1 300 ? -23.859 15.203 8.68 1 95.75 300 LEU B O 1
ATOM 4635 N N . ALA B 1 301 ? -23.781 17.312 8.102 1 93.5 301 ALA B N 1
ATOM 4636 C CA . ALA B 1 301 ? -24.797 17.75 9.07 1 93.5 301 ALA B CA 1
ATOM 4637 C C . ALA B 1 301 ? -26.156 17.156 8.727 1 93.5 301 ALA B C 1
ATOM 4639 O O . ALA B 1 301 ? -27 16.969 9.617 1 93.5 301 ALA B O 1
ATOM 4640 N N . ARG B 1 302 ? -26.391 16.812 7.527 1 93.75 302 ARG B N 1
ATOM 4641 C CA . ARG B 1 302 ? -27.703 16.344 7.062 1 93.75 302 ARG B CA 1
ATOM 4642 C C . ARG B 1 302 ? -27.828 14.836 7.215 1 93.75 302 ARG B C 1
ATOM 4644 O O . ARG B 1 302 ? -28.922 14.289 7.102 1 93.75 302 ARG B O 1
ATOM 4651 N N . GLU B 1 303 ? -26.703 14.258 7.484 1 94.06 303 GLU B N 1
ATOM 4652 C CA . GLU B 1 303 ? -26.766 12.805 7.648 1 94.06 303 GLU B CA 1
ATOM 4653 C C . GLU B 1 303 ? -27.609 12.43 8.867 1 94.06 303 GLU B C 1
ATOM 4655 O O . GLU B 1 303 ? -27.547 13.102 9.906 1 94.06 303 GLU B O 1
ATOM 4660 N N . ASP B 1 304 ? -28.422 11.32 8.742 1 93.56 304 ASP B N 1
ATOM 4661 C CA . ASP B 1 304 ? -29.234 10.836 9.852 1 93.56 304 ASP B CA 1
ATOM 4662 C C . ASP B 1 304 ? -28.359 10.359 11.008 1 93.56 304 ASP B C 1
ATOM 4664 O O . ASP B 1 304 ? -28.672 10.617 12.172 1 93.56 304 ASP B O 1
ATOM 4668 N N . ASN B 1 305 ? -27.391 9.633 10.664 1 94.06 305 ASN B N 1
ATOM 4669 C CA . ASN B 1 305 ? -26.406 9.133 11.625 1 94.06 305 ASN B CA 1
ATOM 4670 C C . ASN B 1 305 ? -25 9.555 11.242 1 94.06 305 ASN B C 1
ATOM 4672 O O . ASN B 1 305 ? -24.203 8.734 10.773 1 94.06 305 ASN B O 1
ATOM 4676 N N . PRO B 1 306 ? -24.719 10.82 11.547 1 94.31 306 PRO B N 1
ATOM 4677 C CA . PRO B 1 306 ? -23.422 11.328 11.109 1 94.31 306 PRO B CA 1
ATOM 4678 C C . PRO B 1 306 ? -22.25 10.633 11.812 1 94.31 306 PRO B C 1
ATOM 4680 O O . PRO B 1 306 ? -22.359 10.289 12.992 1 94.31 306 PRO B O 1
ATOM 4683 N N . LEU B 1 307 ? -21.172 10.5 11.109 1 96.12 307 LEU B N 1
ATOM 4684 C CA . LEU B 1 307 ? -19.953 9.867 11.625 1 96.12 307 LEU B CA 1
ATOM 4685 C C . LEU B 1 307 ? -19.188 10.82 12.539 1 96.12 307 LEU B C 1
ATOM 4687 O O . LEU B 1 307 ? -18.281 10.406 13.266 1 96.12 307 LEU B O 1
ATOM 4691 N N . GLY B 1 308 ? -19.516 12.094 12.508 1 97.75 308 GLY B N 1
ATOM 4692 C CA . GLY B 1 308 ? -18.828 13.109 13.289 1 97.75 308 GLY B CA 1
ATOM 4693 C C . GLY B 1 308 ? -19.516 14.461 13.266 1 97.75 308 GLY B C 1
ATOM 4694 O O . GLY B 1 308 ? -20.656 14.57 12.82 1 97.75 308 GLY B O 1
ATOM 4695 N N . ARG B 1 309 ? -18.859 15.406 13.812 1 97.88 309 ARG B N 1
ATOM 4696 C CA . ARG B 1 309 ? -19.344 16.781 13.836 1 97.88 309 ARG B CA 1
ATOM 4697 C C . ARG B 1 309 ? -18.219 17.75 13.5 1 97.88 309 ARG B C 1
ATOM 4699 O O . ARG B 1 309 ? -17.047 17.484 13.766 1 97.88 309 ARG B O 1
ATOM 4706 N N . ILE B 1 310 ? -18.609 18.891 12.914 1 98.5 310 ILE B N 1
ATOM 4707 C CA . ILE B 1 310 ? -17.641 19.906 12.508 1 98.5 310 ILE B CA 1
ATOM 4708 C C . ILE B 1 310 ? -17.922 21.203 13.258 1 98.5 310 ILE B C 1
ATOM 4710 O O . ILE B 1 310 ? -19.062 21.625 13.391 1 98.5 310 ILE B O 1
ATOM 4714 N N . GLU B 1 311 ? -16.875 21.797 13.789 1 98.06 311 GLU B N 1
ATOM 4715 C CA . GLU B 1 311 ? -16.828 23.156 14.344 1 98.06 311 GLU B CA 1
ATOM 4716 C C . GLU B 1 311 ? -15.82 24.016 13.609 1 98.06 311 GLU B C 1
ATOM 4718 O O . GLU B 1 311 ? -14.742 23.547 13.242 1 98.06 311 GLU B O 1
ATOM 4723 N N . THR B 1 312 ? -16.234 25.281 13.367 1 97.38 312 THR B N 1
ATOM 4724 C CA . THR B 1 312 ? -15.344 26.203 12.664 1 97.38 312 THR B CA 1
ATOM 4725 C C . THR B 1 312 ? -15.219 27.516 13.414 1 97.38 312 THR B C 1
ATOM 4727 O O . THR B 1 312 ? -16.188 28 14.008 1 97.38 312 THR B O 1
ATOM 4730 N N . LYS B 1 313 ? -14.094 28.078 13.398 1 96.38 313 LYS B N 1
ATOM 4731 C CA . LYS B 1 313 ? -13.891 29.406 13.969 1 96.38 313 LYS B CA 1
ATOM 4732 C C . LYS B 1 313 ? -13.039 30.281 13.047 1 96.38 313 LYS B C 1
ATOM 4734 O O . LYS B 1 313 ? -12.297 29.766 12.211 1 96.38 313 LYS B O 1
#

Sequence (626 aa):
MEINISSPAPTLSFSPVVLSVPGRAVDLQMRVTAPATGSELPIILLSHGHGPSNHLSSLNGYAPLANFWAAHGFVVIQPTHLSSRTLNLGSGHPEAPLYWRSRAQDMTHILDHLDIIESAVPQLLGRLDRSRVAAAGHSMGGHTISLLLGARLTDPYDGTEVNLAEPRIKAGVLLAAPGRGGDALSAFTIENYSFFSTTDFSKMKTPALVVAGDKDNSRHLTVMGADWHTDPYFLSPGPKSLLTLFGAEHGLGGVSGYDVAETTDENPERVAAIQKLTWAYLRTELYPEDSAWDSACMALAREDNPLGRIETKMEINISSPAPTLSFSPVVLSVPGRAVDLQMRVTAPATGSELPIILLSHGHGPSNHLSSLNGYAPLANFWAAHGFVVIQPTHLSSRTLNLGSGHPEAPLYWRSRAQDMTHILDHLDIIESAVPQLLGRLDRSRVAAAGHSMGGHTISLLLGARLTDPYDGTEVNLAEPRIKAGVLLAAPGRGGDALSAFTIENYSFFSTTDFSKMKTPALVVAGDKDNSRHLTVMGADWHTDPYFLSPGPKSLLTLFGAEHGLGGVSGYDVAETTDENPERVAAIQKLTWAYLRTELYPEDSAWDSACMALAREDNPLGRIETK

Organism: NCBI:txid248903

Foldseek 3Di:
DDFDADQFADKDKDWWDWADDPPDPDTKTKIKMAGPDAAQFAEEEEQEADDDDQDLNANPWQCLQCRLLRRRGHIYITIRFPLHNPNVDDAPDPCPNLVLVRSLVSVVVCLVPVVSVQVVGPPSNRRHNQQQYAYEYAASGLSSRLLQLFKWFADPPPRHIDRSHNVSHQEYERHLYFAAAAQFFDPQCCVPPVRRRGIAQAGRAREYEQEFEQQAQVVNTGPNGRCRSCRNVVRHDYKYKYKYFYPAYRCQQPSSHDPDPVGPRNDVVRSVLCNQQVSQVSCCSSPVVRCRNVRSQVVQVPDPDHRTHMDID/DDFDADQFADKDKDWWDWAADPPDPDTKTKIKMAGPDAAQFAEEEEQEADDDDQDLNANPWQCLQCRLLRRRGHIYITIRFPLHNPNVDDAPDPCPNLVLVRRLVSVVVCLVPVVSVQVVGPPSNRRHNQQQYAYEYAASGLSSRLLQLFKWFADPVPRHIDRSHNVSHQEYERHLYFAAAAQFFDPQCCVPPVRRRGIAQAGRAREYEQEFEQQAQVVNTGPNGRCRSCRNVVRHDYKYKYKYFYPAYRCQQPSSHDPDPVGPRNDVVRSVLCNQQVSQVSCCSSPVVRCRNVRSQVVQVPDPDHRTHMDID

Secondary structure (DSSP, 8-state):
-----PPPPPEEEEEEEEE--TT-SS-EEEEEEEESS-SSEEEEEEE---SS-SSTTTTTS-HHHHHHHHHTT-EEEEE--TT-TTTT--S-STTTTT-HHHHHHHHHHHHHTHHHHHHHSTT-TT-EEEEEEEEEEETHHHHHHHHHHT-EEE-TTT-PEEE---TTEEEEEEES-----GGGB-HHHHHH-GGGGG-B-TT--S-EEEEEETT---TTTBSSGGGGGGHHHHHS-SSEEEEEETT--TTTTT-SSTTBTT-SS--HHHHHHHHHHHHHHHHHHH-TT--HHHHHHHHHHH-SS-SEEEEE-/-----PPPPPEEEEEEEEE--TT-SS-EEEEEEEESS-SSEEEEEEE---SS-SSTTTTTS-HHHHHHHHHTT-EEEEE--TT-TTTT--S-STTTTT-HHHHHHHHHHHHHTHHHHHHHSTT-TT-EEEEEEEEEEETHHHHHHHHHHT-EEE-TTT-PEEE---TTEEEEEEES-----GGGB-HHHHHH-GGGGG-B-TT--S-EEEEEETT---TTTBSSGGGGGGHHHHHS-SSEEEEEETT--TTTTTTTSTTBTT-SS--HHHHHHHHHHHHHHHHHHH-TT--HHHHHHHHHHH-SS-SEEEEE-

pLDDT: mean 97.04, std 3.34, range [77.69, 99.0]

Radius of gyration: 25.04 Å; Cα contacts (8 Å, |Δi|>4): 1540; chains: 2; bounding box: 54×69×59 Å

Solvent-accessible surface area (backbone atoms only — not comparable to full-atom values): 31064 Å² total; per-residue (Å²): 125,79,58,92,62,74,76,71,43,41,27,38,34,34,34,64,46,77,40,86,49,92,89,49,94,60,66,41,37,24,25,40,29,26,32,73,66,84,60,62,25,32,36,33,42,41,37,47,35,73,73,89,48,58,41,42,32,23,47,74,26,26,50,59,46,45,53,50,44,6,17,58,56,24,32,30,39,23,44,38,49,79,49,17,53,71,68,64,61,76,67,84,50,89,50,48,68,65,26,67,65,59,46,39,49,50,54,54,52,48,66,75,40,44,68,60,53,30,66,68,36,87,91,36,63,88,22,66,25,81,84,30,26,32,32,32,14,32,34,56,8,10,44,32,41,40,27,31,38,26,20,32,28,41,37,82,84,78,65,42,78,43,81,56,52,42,84,67,48,61,34,36,38,27,36,40,14,67,35,61,23,55,88,37,38,21,72,58,27,54,74,74,43,52,54,46,44,45,36,36,37,71,58,20,44,44,35,33,41,30,33,26,20,68,54,22,34,57,64,70,49,22,72,58,32,29,62,33,29,45,32,60,47,76,50,22,44,60,49,28,28,35,38,40,28,64,79,20,27,76,39,45,17,32,43,56,27,73,57,28,50,83,32,86,45,71,29,71,68,52,34,53,48,50,47,53,48,53,47,22,43,53,46,19,72,66,33,76,87,43,61,39,33,63,49,37,53,51,33,44,68,66,42,92,78,50,62,47,49,78,48,74,85,125,80,56,93,64,72,76,70,43,41,27,38,34,33,34,65,46,78,41,85,48,91,91,49,93,59,67,40,36,24,25,41,29,27,33,73,66,83,62,62,25,31,37,32,43,40,35,45,36,73,72,89,50,58,43,39,30,22,46,75,27,25,51,60,45,45,53,52,43,7,18,58,56,24,31,30,40,23,45,38,51,78,50,17,55,73,67,63,60,74,68,84,47,90,50,47,69,66,25,67,65,57,46,39,49,50,54,53,51,47,66,76,39,45,68,61,52,30,66,68,37,86,93,35,62,87,23,64,26,82,87,32,26,31,33,32,12,32,34,56,9,10,44,32,42,40,27,30,37,25,20,31,27,42,36,82,85,78,66,42,78,44,81,57,53,41,84,67,46,59,34,36,37,27,34,38,14,67,36,61,24,53,88,36,39,20,71,59,26,54,72,76,44,52,55,46,44,46,38,35,37,72,56,18,45,46,33,33,41,31,32,26,22,68,54,23,36,59,63,70,48,23,72,57,31,28,61,32,28,46,32,63,46,75,50,23,44,59,49,31,30,35,39,42,29,63,78,19,26,76,38,46,18,31,42,56,26,75,58,29,50,83,31,86,44,71,30,72,68,52,34,52,50,51,48,52,47,53,47,22,42,53,46,18,71,68,33,77,86,43,61,39,34,64,48,37,53,52,33,46,69,65,41,92,79,49,62,48,49,78,48,75,85